Protein AF-0000000080206694 (afdb_homodimer)

Radius of gyration: 28.03 Å; Cα contacts (8 Å, |Δi|>4): 1326; chains: 2; bounding box: 44×88×64 Å

InterPro domains:
  IPR006115 6-phosphogluconate dehydrogenase, NADP-binding [PF03446] (5-165)
  IPR008927 6-phosphogluconate dehydrogenase-like, C-terminal domain superfamily [SSF48179] (167-290)
  IPR013328 6-phosphogluconate dehydrogenase, domain 2 [G3DSA:1.10.1040.10] (167-292)
  IPR015815 3-hydroxyisobutyrate dehydrogenase-related [PIRSF000103] (3-291)
  IPR029154 3-hydroxyisobutyrate dehydrogenase-like, NAD-binding domain [PF14833] (168-287)
  IPR036291 NAD(P)-binding domain superfamily [SSF51735] (4-166)

Foldseek 3Di:
DPAAAEEEEDCPLQRLLLQQLLQVVPHAYEYEYPPQVSRVVSVVVGPYHYDDFLLVRQAPGQEYEYEHAELVVQCVQQDDPRHNLNRHDAAHEYEYQYQYALVSQVVVQVSQVVVRYGYKYWHWDDFSVLSNVLAIETQIAADPVVCVVCVVSSNSRHNYYDYQYHRSRSNVVVLVVLLVVLVLLVVLLVVLVVCVVVPHDLVVVLVVPQPHPNHDPCSNPPSVCLNVVHFQDADFLLRSLSSLVSSCVVCVVVPHDDVSSVVLSVLSVVVVVVVRRGGHSSPSSVSVVVVD/DPAAAEEEEDCPLQRLLLQQLLQVVPHAYEYEYPPQVSQVVSVVVGPYHYDDALLVRQAPGQEYEYEHAELVVQCVQQDDPRHNLVRHDAAHEYEYQYQYALVSQVVVQVSQVVVRYGYKYWHWDDFSVLSNVLAIEIFIAADPVVCVVCVVSSNSRHNYYDYQYHRSRSNVVVLVVLLVVLVLLVVLLVVLVVCVVVPHDLVVVLVVPQPHPNHDPCSNPPSVCLNVVHFQDADFLLRSLSSLVSSCVVCVVVPHDDVSSVVLSVLSVVVVVVVRRGGHSSPSSVSVVVVD

Secondary structure (DSSP, 8-state):
-PPPEEEEE--STTHHHHHHHHHHTT-EEEEE-SSHHHHHHHHHHSSSEE-SSHHHHHTT-SEEEE--SSHHHHHHHHSSTTSHHHHPPTT-EEEE-S---HHHHHHHHHHHHHTT-EEEE--EESHHHHHHHT-EEEEEBS-HHHHHHHHHHHGGGEEEEEE-SSTTHHHHHHHHHHHHHHHHHHHHHHHHHHHHHTT--HHHHHHHHTTSTT-BHHHHHHHHHHHTT--SSSSBHHHHHHHHHHHHHHHHHTT---HHHHHHHHHHHHHHHTT-TTSBGGGHHHHHHHT-/-PPPEEEEE--STTHHHHHHHHHHTT-EEEEE-SSHHHHHHHHHHSSSEE-SSHHHHHTT-SEEEE--SSHHHHHHHHSSTTSHHHHPPTT-EEEE-S---HHHHHHHHHHHHHTT-EEEE--EESHHHHHHHT-EEEEEBS-HHHHHHHHHHHGGGEEEEEE-SSTTHHHHHHHHHHHHHHHHHHHHHHHHHHHHHTT--HHHHHHHHTTSTT-BHHHHHHHHHHHTT--SSSSBHHHHHHHHHHHHHHHHHTT---HHHHHHHHHHHHHHHTT-TTSBGGGHHHHHHHT-

Solvent-accessible surface area (backbone atoms only — not comparable to full-atom values): 28326 Å² total; per-residue (Å²): 129,86,76,58,28,31,20,34,36,26,57,48,78,47,28,39,42,41,45,44,35,43,25,75,73,65,35,51,30,25,26,23,33,98,56,54,67,56,21,48,52,47,33,73,76,40,69,48,45,56,35,94,34,40,14,65,24,23,46,77,22,49,35,34,36,35,28,57,75,38,61,66,50,48,48,62,42,38,44,68,92,52,4,23,62,76,22,49,40,81,64,16,33,41,37,34,37,35,68,44,47,37,64,56,32,40,51,49,34,52,56,27,46,74,67,48,28,38,44,32,29,30,19,66,44,60,57,54,65,15,27,69,68,27,46,15,37,33,30,20,3,28,54,68,71,60,46,66,66,48,46,70,69,54,45,62,34,28,66,41,76,44,80,53,41,52,54,19,33,5,32,50,51,51,34,32,40,53,37,22,34,51,17,36,46,53,15,42,30,49,20,49,53,50,34,53,77,68,66,43,54,59,64,58,50,41,72,71,37,43,86,41,71,47,10,25,42,48,51,69,72,37,46,56,39,48,76,66,74,53,36,90,47,85,57,30,34,55,57,47,48,54,50,48,48,42,39,54,52,52,29,50,74,73,65,42,70,49,68,66,58,52,52,50,46,50,42,49,51,54,40,38,77,72,70,45,30,72,26,13,58,68,49,51,36,57,49,58,55,66,70,80,128,85,75,59,29,32,18,35,37,26,57,48,81,48,27,40,41,41,47,44,34,42,26,74,73,65,36,53,30,23,24,21,31,96,58,54,67,57,21,48,52,47,32,73,73,41,69,46,44,55,35,93,34,41,14,63,24,21,46,78,19,49,36,35,37,36,30,59,75,38,60,67,51,47,48,63,42,38,45,67,94,53,4,23,61,76,22,48,40,80,65,16,34,42,37,33,37,36,67,45,48,37,66,55,33,40,50,49,34,53,56,26,46,75,68,47,27,38,43,32,28,30,19,64,45,59,59,54,65,15,26,69,69,27,45,14,36,33,30,21,3,28,53,67,71,59,46,65,64,48,47,72,70,54,44,62,34,28,67,42,77,44,82,53,42,51,54,18,33,4,31,50,50,50,34,32,39,52,36,22,34,49,19,36,47,54,15,43,30,49,22,47,52,49,34,53,77,69,66,44,53,59,64,60,50,41,72,71,38,42,86,39,70,46,10,27,42,48,52,68,72,37,46,57,40,47,76,66,74,52,37,92,47,85,55,29,35,54,57,47,47,54,49,48,47,40,38,53,53,52,29,50,74,72,63,42,69,50,67,66,57,52,51,51,46,52,40,48,51,53,40,37,76,70,70,46,30,72,25,13,56,68,49,52,37,57,50,57,54,67,70,81

Sequence (584 aa):
MEKQRVAFIGLGVMGYPMAGYLSKAGYETKVYNRTKAKADKWAAEYNGIACETPREAAEGCDIVFTCVGNDNDVRSVVYGEEGLLVGLKAGAVLVDHTTTSAELAVELADACKKVGNHFIDAPVSGGQAGAENGVLTIMCGGEPSVFDHVAPVMDVYAKQITLLGENGQGQRCKMVNQICIGGILQGLSEALLLAQKSGLDIEQVVETLKHGAAGSWQMENRATTMAQDKFDFGFAIDWMRKDLGFCLEEAERVGLELPLTKMVDEQYAGLQREGLGRMDTSVLIKAVAKNQMEKQRVAFIGLGVMGYPMAGYLSKAGYETKVYNRTKAKADKWAAEYNGIACETPREAAEGCDIVFTCVGNDNDVRSVVYGEEGLLVGLKAGAVLVDHTTTSAELAVELADACKKVGNHFIDAPVSGGQAGAENGVLTIMCGGEPSVFDHVAPVMDVYAKQITLLGENGQGQRCKMVNQICIGGILQGLSEALLLAQKSGLDIEQVVETLKHGAAGSWQMENRATTMAQDKFDFGFAIDWMRKDLGFCLEEAERVGLELPLTKMVDEQYAGLQREGLGRMDTSVLIKAVAKNQ

Organism: Vibrio parahaemolyticus (NCBI:txid670)

Structure (mmCIF, N/CA/C/O backbone):
data_AF-0000000080206694-model_v1
#
loop_
_entity.id
_entity.type
_entity.pdbx_description
1 po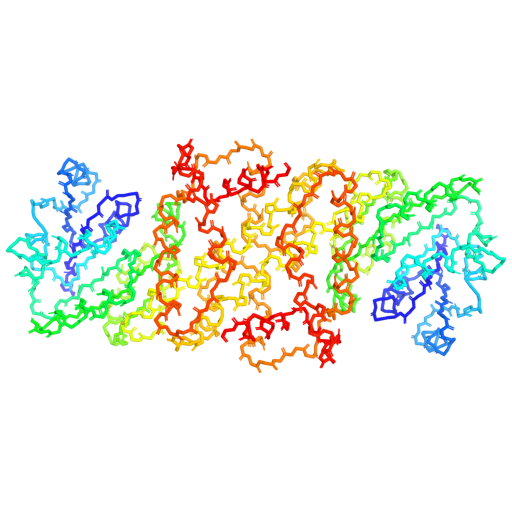lymer '2-hydroxy-3-oxopropionate reductase'
#
loop_
_atom_site.group_PDB
_atom_site.id
_atom_site.type_symbol
_atom_site.label_atom_id
_atom_site.label_alt_id
_atom_site.label_comp_id
_atom_site.label_asym_id
_atom_site.label_entity_id
_atom_site.label_seq_id
_atom_site.pdbx_PDB_ins_code
_atom_site.Cartn_x
_atom_site.Cartn_y
_atom_site.Cartn_z
_atom_site.occupancy
_atom_site.B_iso_or_equiv
_atom_site.auth_seq_id
_atom_site.auth_comp_id
_atom_site.auth_asym_id
_atom_site.auth_atom_id
_atom_site.pdbx_PDB_model_num
ATOM 1 N N . MET A 1 1 ? -1.623 -22.484 -40.531 1 42.94 1 MET A N 1
ATOM 2 C CA . MET A 1 1 ? -0.793 -22.984 -39.438 1 42.94 1 MET A CA 1
ATOM 3 C C . MET A 1 1 ? -1.601 -23.891 -38.531 1 42.94 1 MET A C 1
ATOM 5 O O . MET A 1 1 ? -2.779 -23.641 -38.281 1 42.94 1 MET A O 1
ATOM 9 N N . GLU A 1 2 ? -1.216 -25.172 -38.281 1 60.94 2 GLU A N 1
ATOM 10 C CA . GLU A 1 2 ? -1.979 -26.141 -37.5 1 60.94 2 GLU A CA 1
ATOM 11 C C . GLU A 1 2 ? -2.387 -25.547 -36.156 1 60.94 2 GLU A C 1
ATOM 13 O O . GLU A 1 2 ? -1.616 -24.797 -35.531 1 60.94 2 GLU A O 1
ATOM 18 N N . LYS A 1 3 ? -3.57 -25.562 -35.844 1 77 3 LYS A N 1
ATOM 19 C CA . LYS A 1 3 ? -4.121 -25 -34.625 1 77 3 LYS A CA 1
ATOM 20 C C . LYS A 1 3 ? -3.488 -25.656 -33.406 1 77 3 LYS A C 1
ATOM 22 O O . LYS A 1 3 ? -3.355 -26.875 -33.344 1 77 3 LYS A O 1
ATOM 27 N N . GLN A 1 4 ? -2.93 -24.891 -32.531 1 90.56 4 GLN A N 1
ATOM 28 C CA . GLN A 1 4 ? -2.342 -25.406 -31.297 1 90.56 4 GLN A CA 1
ATOM 29 C C . GLN A 1 4 ? -3.395 -26.094 -30.422 1 90.56 4 GLN A C 1
ATOM 31 O O . GLN A 1 4 ? -4.527 -25.625 -30.328 1 90.56 4 GLN A O 1
ATOM 36 N N . ARG A 1 5 ? -3.084 -27.297 -30.031 1 97.62 5 ARG A N 1
ATOM 37 C CA . ARG A 1 5 ? -3.904 -28.047 -29.094 1 97.62 5 ARG A CA 1
ATOM 38 C C . ARG A 1 5 ? -3.438 -27.828 -27.656 1 97.62 5 ARG A C 1
ATOM 40 O O . ARG A 1 5 ? -2.244 -27.938 -27.359 1 97.62 5 ARG A O 1
ATOM 47 N N . VAL A 1 6 ? -4.43 -27.469 -26.797 1 98.81 6 VAL A N 1
ATOM 48 C CA . VAL A 1 6 ? -4.074 -27.172 -25.422 1 98.81 6 VAL A CA 1
ATOM 49 C C . VAL A 1 6 ? -4.957 -27.984 -24.469 1 98.81 6 VAL A C 1
ATOM 51 O O . VAL A 1 6 ? -5.996 -28.516 -24.875 1 98.81 6 VAL A O 1
ATOM 54 N N . ALA A 1 7 ? -4.508 -28.141 -23.297 1 98.88 7 ALA A N 1
ATOM 55 C CA . ALA A 1 7 ? -5.312 -28.703 -22.219 1 98.88 7 ALA A CA 1
ATOM 56 C C . ALA A 1 7 ? -5.27 -27.812 -20.969 1 98.88 7 ALA A C 1
ATOM 58 O O . ALA A 1 7 ? -4.301 -27.094 -20.75 1 98.88 7 ALA A O 1
ATOM 59 N N . PHE A 1 8 ? -6.328 -27.844 -20.203 1 98.94 8 PHE A N 1
ATOM 60 C CA . PHE A 1 8 ? -6.391 -27.156 -18.922 1 98.94 8 PHE A CA 1
ATOM 61 C C . PHE A 1 8 ? -6.824 -28.125 -17.812 1 98.94 8 PHE A C 1
ATOM 63 O O . PHE A 1 8 ? -7.945 -28.641 -17.844 1 98.94 8 PHE A O 1
ATOM 70 N N . ILE A 1 9 ? -5.93 -28.344 -16.906 1 98.88 9 ILE A N 1
ATOM 71 C CA . ILE A 1 9 ? -6.164 -29.266 -15.805 1 98.88 9 ILE A CA 1
ATOM 72 C C . ILE A 1 9 ? -6.426 -28.484 -14.523 1 98.88 9 ILE A C 1
ATOM 74 O O . ILE A 1 9 ? -5.547 -27.766 -14.039 1 98.88 9 ILE A O 1
ATOM 78 N N . GLY A 1 10 ? -7.566 -28.641 -13.859 1 98.81 10 GLY A N 1
ATOM 79 C CA . GLY A 1 10 ? -8.055 -27.844 -12.742 1 98.81 10 GLY A CA 1
ATOM 80 C C . GLY A 1 10 ? -9.055 -26.781 -13.156 1 98.81 10 GLY A C 1
ATOM 81 O O . GLY A 1 10 ? -8.688 -25.797 -13.797 1 98.81 10 GLY A O 1
ATOM 82 N N . LEU A 1 11 ? -10.312 -27.031 -12.797 1 98.69 11 LEU A N 1
ATOM 83 C CA . LEU A 1 11 ? -11.398 -26.141 -13.195 1 98.69 11 LEU A CA 1
ATOM 84 C C . LEU A 1 11 ? -12.102 -25.547 -11.977 1 98.69 11 LEU A C 1
ATOM 86 O O . LEU A 1 11 ? -13.32 -25.641 -11.859 1 98.69 11 LEU A O 1
ATOM 90 N N . GLY A 1 12 ? -11.234 -24.984 -11.117 1 97.19 12 GLY A N 1
ATOM 91 C CA . GLY A 1 12 ? -11.766 -24.203 -10.008 1 97.19 12 GLY A CA 1
ATOM 92 C C . GLY A 1 12 ? -12.156 -22.797 -10.406 1 97.19 12 GLY A C 1
ATOM 93 O O . GLY A 1 12 ? -12.414 -22.516 -11.578 1 97.19 12 GLY A O 1
ATOM 94 N N . VAL A 1 13 ? -12.195 -21.953 -9.43 1 95.12 13 VAL A N 1
ATOM 95 C CA . VAL A 1 13 ? -12.633 -20.578 -9.578 1 95.12 13 VAL A CA 1
ATOM 96 C C . VAL A 1 13 ? -11.766 -19.859 -10.617 1 95.12 13 VAL A C 1
ATOM 98 O O . VAL A 1 13 ? -12.25 -19.016 -11.367 1 95.12 13 VAL A O 1
ATOM 101 N N . MET A 1 14 ? -10.477 -20.203 -10.672 1 97.56 14 MET A N 1
ATOM 102 C CA . MET A 1 14 ? -9.531 -19.562 -11.586 1 97.56 14 MET A CA 1
ATOM 103 C C . MET A 1 14 ? -9.492 -20.297 -12.922 1 97.56 14 MET A C 1
ATOM 105 O O . MET A 1 14 ? -9.711 -19.688 -13.977 1 97.56 14 MET A O 1
ATOM 109 N N . GLY A 1 15 ? -9.273 -21.609 -12.859 1 98.69 15 GLY A N 1
ATOM 110 C CA . GLY A 1 15 ? -9.039 -22.406 -14.055 1 98.69 15 GLY A CA 1
ATOM 111 C C . GLY A 1 15 ? -10.227 -22.453 -14.984 1 98.69 15 GLY A C 1
ATOM 112 O O . GLY A 1 15 ? -10.07 -22.484 -16.203 1 98.69 15 GLY A O 1
ATOM 113 N N . TYR A 1 16 ? -11.438 -22.469 -14.445 1 98.75 16 TYR A N 1
ATOM 114 C CA . TYR A 1 16 ? -12.656 -22.609 -15.227 1 98.75 16 TYR A CA 1
ATOM 115 C C . TYR A 1 16 ? -12.781 -21.5 -16.266 1 98.75 16 TYR A C 1
ATOM 117 O O . TYR A 1 16 ? -12.836 -21.766 -17.469 1 98.75 16 TYR A O 1
ATOM 125 N N . PRO A 1 17 ? -12.766 -20.234 -15.859 1 98.81 17 PRO A N 1
ATOM 126 C CA . PRO A 1 17 ? -12.867 -19.188 -16.875 1 98.81 17 PRO A CA 1
ATOM 127 C C . PRO A 1 17 ? -11.617 -19.094 -17.75 1 98.81 17 PRO A C 1
ATOM 129 O O . PRO A 1 17 ? -11.719 -18.75 -18.922 1 98.81 17 PRO A O 1
ATOM 132 N N . MET A 1 18 ? -10.398 -19.359 -17.203 1 98.81 18 MET A N 1
ATOM 133 C CA . MET A 1 18 ? -9.172 -19.328 -18 1 98.81 18 MET A CA 1
ATOM 134 C C . MET A 1 18 ? -9.25 -20.312 -19.156 1 98.81 18 MET A C 1
ATOM 136 O O . MET A 1 18 ? -8.922 -19.969 -20.297 1 98.81 18 MET A O 1
ATOM 140 N N . ALA A 1 19 ? -9.711 -21.531 -18.906 1 98.88 19 ALA A N 1
ATOM 141 C CA . ALA A 1 19 ? -9.914 -22.531 -19.953 1 98.88 19 ALA A CA 1
ATOM 142 C C . ALA A 1 19 ? -10.93 -22.047 -20.984 1 98.88 19 ALA A C 1
ATOM 144 O O . ALA A 1 19 ? -10.789 -22.328 -22.172 1 98.88 19 ALA A O 1
ATOM 145 N N . GLY A 1 20 ? -11.938 -21.375 -20.516 1 98.88 20 GLY A N 1
ATOM 146 C CA . GLY A 1 20 ? -12.93 -20.797 -21.422 1 98.88 20 GLY A CA 1
ATOM 147 C C . GLY A 1 20 ? -12.336 -19.828 -22.422 1 98.88 20 GLY A C 1
ATOM 148 O O . GLY A 1 20 ? -12.695 -19.844 -23.594 1 98.88 20 GLY A O 1
ATOM 149 N N . TYR A 1 21 ? -11.469 -18.984 -21.953 1 98.88 21 TYR A N 1
ATOM 150 C CA . TYR A 1 21 ? -10.82 -18.016 -22.828 1 98.88 21 TYR A CA 1
ATOM 151 C C . TYR A 1 21 ? -10.016 -18.703 -23.922 1 98.88 21 TYR A C 1
ATOM 153 O O . TYR A 1 21 ? -9.977 -18.25 -25.062 1 98.88 21 TYR A O 1
ATOM 161 N N . LEU A 1 22 ? -9.359 -19.812 -23.547 1 98.75 22 LEU A N 1
ATOM 162 C CA . LEU A 1 22 ? -8.617 -20.578 -24.547 1 98.75 22 LEU A CA 1
ATOM 163 C C . LEU A 1 22 ? -9.562 -21.109 -25.625 1 98.75 22 LEU A C 1
ATOM 165 O O . LEU A 1 22 ? -9.281 -20.984 -26.812 1 98.75 22 LEU A O 1
ATOM 169 N N . SER A 1 23 ? -10.641 -21.688 -25.172 1 98.62 23 SER A N 1
ATOM 170 C CA . SER A 1 23 ? -11.648 -22.203 -26.094 1 98.62 23 SER A CA 1
ATOM 171 C C . SER A 1 23 ? -12.18 -21.109 -27 1 98.62 23 SER A C 1
ATOM 173 O O . SER A 1 23 ? -12.227 -21.266 -28.234 1 98.62 23 SER A O 1
ATOM 175 N N . LYS A 1 24 ? -12.516 -19.969 -26.469 1 98.38 24 LYS A N 1
ATOM 176 C CA . LYS A 1 24 ? -13.094 -18.859 -27.203 1 98.38 24 LYS A CA 1
ATOM 177 C C . LYS A 1 24 ? -12.094 -18.297 -28.219 1 98.38 24 LYS A C 1
ATOM 179 O O . LYS A 1 24 ? -12.492 -17.797 -29.281 1 98.38 24 LYS A O 1
ATOM 184 N N . ALA A 1 25 ? -10.867 -18.391 -27.875 1 98.06 25 ALA A N 1
ATOM 185 C CA . ALA A 1 25 ? -9.82 -17.875 -28.75 1 98.06 25 ALA A CA 1
ATOM 186 C C . ALA A 1 25 ? -9.562 -18.828 -29.922 1 98.06 25 ALA A C 1
ATOM 188 O O . ALA A 1 25 ? -8.797 -18.5 -30.828 1 98.06 25 ALA A O 1
ATOM 189 N N . GLY A 1 26 ? -10.18 -20.047 -29.859 1 97.44 26 GLY A N 1
ATOM 190 C CA . GLY A 1 26 ? -10.117 -20.938 -31.016 1 97.44 26 GLY A CA 1
ATOM 191 C C . GLY A 1 26 ? -9.148 -22.094 -30.828 1 97.44 26 GLY A C 1
ATOM 192 O O . GLY A 1 26 ? -8.953 -22.906 -31.734 1 97.44 26 GLY A O 1
ATOM 193 N N . TYR A 1 27 ? -8.523 -22.234 -29.672 1 98.19 27 TYR A N 1
ATOM 194 C CA . TYR A 1 27 ? -7.641 -23.359 -29.422 1 98.19 27 TYR A CA 1
ATOM 195 C C . TYR A 1 27 ? -8.438 -24.641 -29.25 1 98.19 27 TYR A C 1
ATOM 197 O O . TYR A 1 27 ? -9.516 -24.641 -28.641 1 98.19 27 TYR A O 1
ATOM 205 N N . GLU A 1 28 ? -7.977 -25.734 -29.844 1 98.25 28 GLU A N 1
ATOM 206 C CA . GLU A 1 28 ? -8.531 -27.031 -29.484 1 98.25 28 GLU A CA 1
ATOM 207 C C . GLU A 1 28 ? -8.227 -27.375 -28.031 1 98.25 28 GLU A C 1
A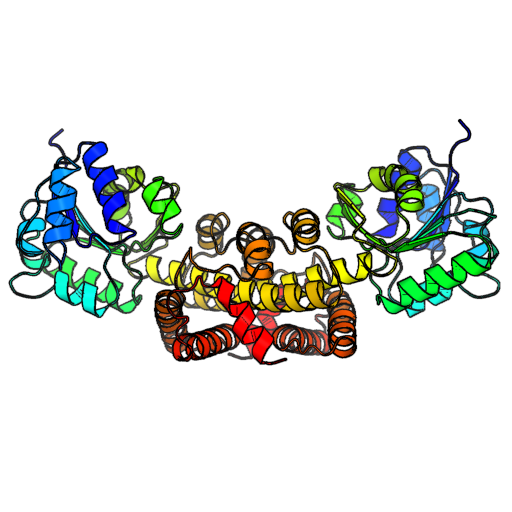TOM 209 O O . GLU A 1 28 ? -7.09 -27.719 -27.688 1 98.25 28 GLU A O 1
ATOM 214 N N . THR A 1 29 ? -9.281 -27.328 -27.156 1 98.75 29 THR A N 1
ATOM 215 C CA . THR A 1 29 ? -9.055 -27.328 -25.719 1 98.75 29 THR A CA 1
ATOM 216 C C . THR A 1 29 ? -9.617 -28.594 -25.078 1 98.75 29 THR A C 1
ATOM 218 O O . THR A 1 29 ? -10.797 -28.906 -25.25 1 98.75 29 THR A O 1
ATOM 221 N N . LYS A 1 30 ? -8.75 -29.359 -24.406 1 98.81 30 LYS A N 1
ATOM 222 C CA . LYS A 1 30 ? -9.164 -30.453 -23.531 1 98.81 30 LYS A CA 1
ATOM 223 C C . LYS A 1 30 ? -9.109 -30.016 -22.062 1 98.81 30 LYS A C 1
ATOM 225 O O . LYS A 1 30 ? -8.266 -29.203 -21.688 1 98.81 30 LYS A O 1
ATOM 230 N N . VAL A 1 31 ? -10.07 -30.594 -21.281 1 98.94 31 VAL A N 1
ATOM 231 C CA . VAL A 1 31 ? -10.078 -30.172 -19.875 1 98.94 31 VAL A CA 1
ATOM 232 C C . VAL A 1 31 ? -10.195 -31.406 -18.984 1 98.94 31 VAL A C 1
ATOM 234 O O . VAL A 1 31 ? -10.742 -32.438 -19.391 1 98.94 31 VAL A O 1
ATOM 237 N N . TYR A 1 32 ? -9.688 -31.266 -17.75 1 98.81 32 TYR A N 1
ATOM 238 C CA . TYR A 1 32 ? -9.852 -32.25 -16.688 1 98.81 32 TYR A CA 1
ATOM 239 C C . TYR A 1 32 ? -10.016 -31.562 -15.336 1 98.81 32 TYR A C 1
ATOM 241 O O . TYR A 1 32 ? -9.398 -30.531 -15.07 1 98.81 32 TYR A O 1
ATOM 249 N N . ASN A 1 33 ? -10.812 -32.156 -14.523 1 98.81 33 ASN A N 1
ATOM 250 C CA . ASN A 1 33 ? -10.961 -31.812 -13.109 1 98.81 33 ASN A CA 1
ATOM 251 C C . ASN A 1 33 ? -11.211 -33.062 -12.25 1 98.81 33 ASN A C 1
ATOM 253 O O . ASN A 1 33 ? -11.867 -34 -12.688 1 98.81 33 ASN A O 1
ATOM 257 N N . ARG A 1 34 ? -10.688 -33.031 -11.039 1 97.12 34 ARG A N 1
ATOM 258 C CA . ARG A 1 34 ? -10.852 -34.156 -10.133 1 97.12 34 ARG A CA 1
ATOM 259 C C . ARG A 1 34 ? -12.32 -34.531 -9.984 1 97.12 34 ARG A C 1
ATOM 261 O O . ARG A 1 34 ? -12.672 -35.719 -9.961 1 97.12 34 ARG A O 1
ATOM 268 N N . THR A 1 35 ? -13.164 -33.5 -9.859 1 96.69 35 THR A N 1
ATOM 269 C CA . THR A 1 35 ? -14.602 -33.719 -9.922 1 96.69 35 THR A CA 1
ATOM 270 C C . THR A 1 35 ? -15.102 -33.688 -11.359 1 96.69 35 THR A C 1
ATOM 272 O O . THR A 1 35 ? -15.312 -32.594 -11.922 1 96.69 35 THR A O 1
ATOM 275 N N . LYS A 1 36 ? -15.508 -34.719 -11.883 1 96.88 36 LYS A N 1
ATOM 276 C CA . LYS A 1 36 ? -15.812 -34.875 -13.305 1 96.88 36 LYS A CA 1
ATOM 277 C C . LYS A 1 36 ? -16.953 -33.969 -13.727 1 96.88 36 LYS A C 1
ATOM 279 O O . LYS A 1 36 ? -16.969 -33.469 -14.852 1 96.88 36 LYS A O 1
ATOM 284 N N . ALA A 1 37 ? -17.844 -33.781 -12.852 1 98.06 37 ALA A N 1
ATOM 285 C CA . ALA A 1 37 ? -19.016 -32.969 -13.164 1 98.06 37 ALA A CA 1
ATOM 286 C C . ALA A 1 37 ? -18.625 -31.562 -13.586 1 98.06 37 ALA A C 1
ATOM 288 O O . ALA A 1 37 ? -19.281 -30.938 -14.43 1 98.06 37 ALA A O 1
ATOM 289 N N . LYS A 1 38 ? -17.531 -31.047 -13.039 1 98.31 38 LYS A N 1
ATOM 290 C CA . LYS A 1 38 ? -17.062 -29.703 -13.398 1 98.31 38 LYS A CA 1
ATOM 291 C C . LYS A 1 38 ? -16.531 -29.672 -14.828 1 98.31 38 LYS A C 1
ATOM 293 O O . LYS A 1 38 ? -16.797 -28.719 -15.57 1 98.31 38 LYS A O 1
ATOM 298 N N . ALA A 1 39 ? -15.805 -30.672 -15.219 1 98.69 39 ALA A N 1
ATOM 299 C CA . ALA A 1 39 ? -15.281 -30.766 -16.578 1 98.69 39 ALA A CA 1
ATOM 300 C C . ALA A 1 39 ? -16.406 -30.938 -17.594 1 98.69 39 ALA A C 1
ATOM 302 O O . ALA A 1 39 ? -16.391 -30.359 -18.672 1 98.69 39 ALA A O 1
ATOM 303 N N . ASP A 1 40 ? -17.391 -31.75 -17.219 1 98.69 40 ASP A N 1
ATOM 304 C CA . ASP A 1 40 ? -18.531 -31.969 -18.094 1 98.69 40 ASP A CA 1
ATOM 305 C C . ASP A 1 40 ? -19.312 -30.672 -18.281 1 98.69 40 ASP A C 1
ATOM 307 O O . ASP A 1 40 ? -19.734 -30.359 -19.406 1 98.69 40 ASP A O 1
ATOM 311 N N . LYS A 1 41 ? -19.531 -30.031 -17.188 1 98.75 41 LYS A N 1
ATOM 312 C CA . LYS A 1 41 ? -20.219 -28.75 -17.266 1 98.75 41 LYS A CA 1
ATOM 313 C C . LYS A 1 41 ? -19.484 -27.781 -18.188 1 98.75 41 LYS A C 1
ATOM 315 O O . LYS A 1 41 ? -20.094 -27.078 -18.984 1 98.75 41 LYS A O 1
ATOM 320 N N . TRP A 1 42 ? -18.172 -27.703 -18 1 98.81 42 TRP A N 1
ATOM 321 C CA . TRP A 1 42 ? -17.344 -26.828 -18.828 1 98.81 42 TRP A CA 1
ATOM 322 C C . TRP A 1 42 ? -17.5 -27.172 -20.312 1 98.81 42 TRP A C 1
ATOM 324 O O . TRP A 1 42 ? -17.672 -26.281 -21.141 1 98.81 42 TRP A O 1
ATOM 334 N N . ALA A 1 43 ? -17.484 -28.453 -20.672 1 98.56 43 ALA A N 1
ATOM 335 C CA . ALA A 1 43 ? -17.531 -28.906 -22.062 1 98.56 43 ALA A CA 1
ATOM 336 C C . ALA A 1 43 ? -18.922 -28.656 -22.656 1 98.56 43 ALA A C 1
ATOM 338 O O . ALA A 1 43 ? -19.078 -28.625 -23.875 1 98.56 43 ALA A O 1
ATOM 339 N N . ALA A 1 44 ? -19.891 -28.562 -21.812 1 98.56 44 ALA A N 1
ATOM 340 C CA . ALA A 1 44 ? -21.234 -28.219 -22.266 1 98.56 44 ALA A CA 1
ATOM 341 C C . ALA A 1 44 ? -21.344 -26.719 -22.562 1 98.56 44 ALA A C 1
ATOM 343 O O . ALA A 1 44 ? -22.109 -26.312 -23.438 1 98.56 44 ALA A O 1
ATOM 344 N N . GLU A 1 45 ? -20.578 -25.938 -21.891 1 98.56 45 GLU A N 1
ATOM 345 C CA . GLU A 1 45 ? -20.641 -24.484 -22 1 98.56 45 GLU A CA 1
ATOM 346 C C . GLU A 1 45 ? -19.688 -23.969 -23.062 1 98.56 45 GLU A C 1
ATOM 348 O O . GLU A 1 45 ? -19.969 -22.953 -23.719 1 98.56 45 GLU A O 1
ATOM 353 N N . TYR A 1 46 ? -18.594 -24.594 -23.234 1 98.56 46 TYR A N 1
ATOM 354 C CA . TYR A 1 46 ? -17.547 -24.188 -24.172 1 98.56 46 TYR A CA 1
ATOM 355 C C . TYR A 1 46 ? -17.25 -25.297 -25.172 1 98.56 46 TYR A C 1
ATOM 357 O O . TYR A 1 46 ? -17.625 -26.438 -24.969 1 98.56 46 TYR A O 1
ATOM 365 N N . ASN A 1 47 ? -16.594 -24.891 -26.25 1 98 47 ASN A N 1
ATOM 366 C CA . ASN A 1 47 ? -16.125 -25.875 -27.203 1 98 47 ASN A CA 1
ATOM 367 C C . ASN A 1 47 ? -14.852 -26.578 -26.703 1 98 47 ASN A C 1
ATOM 369 O O . ASN A 1 47 ? -13.812 -25.938 -26.562 1 98 47 ASN A O 1
ATOM 373 N N . GLY A 1 48 ? -14.906 -27.797 -26.359 1 98.19 48 GLY A N 1
ATOM 374 C CA . GLY A 1 48 ? -13.781 -28.578 -25.875 1 98.19 48 GLY A CA 1
ATOM 375 C C . GLY A 1 48 ? -14.172 -29.969 -25.422 1 98.19 48 GLY A C 1
ATOM 376 O O . GLY A 1 48 ? -15.32 -30.391 -25.594 1 98.19 48 GLY A O 1
ATOM 377 N N . ILE A 1 49 ? -13.195 -30.703 -24.953 1 98.5 49 ILE A N 1
ATOM 378 C CA . ILE A 1 49 ? -13.398 -32.094 -24.594 1 98.5 49 ILE A CA 1
ATOM 379 C C . ILE A 1 49 ? -13.055 -32.312 -23.125 1 98.5 49 ILE A C 1
ATOM 381 O O . ILE A 1 49 ? -11.953 -31.984 -22.688 1 98.5 49 ILE A O 1
ATOM 385 N N . ALA A 1 50 ? -14.008 -32.844 -22.375 1 98.88 50 ALA A N 1
ATOM 386 C CA . ALA A 1 50 ? -13.75 -33.281 -21 1 98.88 50 ALA A CA 1
ATOM 387 C C . ALA A 1 50 ? -13.086 -34.656 -20.969 1 98.88 50 ALA A C 1
ATOM 389 O O . ALA A 1 50 ? -13.555 -35.594 -21.625 1 98.88 50 ALA A O 1
ATOM 390 N N . CYS A 1 51 ? -12.039 -34.719 -20.266 1 98.75 51 CYS A N 1
ATOM 391 C CA . CYS A 1 51 ? -11.281 -35.938 -20.203 1 98.75 51 CYS A CA 1
ATOM 392 C C . CYS A 1 51 ? -11.422 -36.594 -18.828 1 98.75 51 CYS A C 1
ATOM 394 O O . CYS A 1 51 ? -11.766 -35.938 -17.844 1 98.75 51 CYS A O 1
ATOM 396 N N . GLU A 1 52 ? -11.078 -37.844 -18.734 1 98.25 52 GLU A N 1
ATOM 397 C CA . GLU A 1 52 ? -11.273 -38.625 -17.516 1 98.25 52 GLU A CA 1
ATOM 398 C C . GLU A 1 52 ? -10.047 -38.562 -16.625 1 98.25 52 GLU A C 1
ATOM 400 O O . GLU A 1 52 ? -10.148 -38.75 -15.406 1 98.25 52 GLU A O 1
ATOM 405 N N . THR A 1 53 ? -8.898 -38.375 -17.266 1 98.56 53 THR A N 1
ATOM 406 C CA . THR A 1 53 ? -7.652 -38.344 -16.516 1 98.56 53 THR A CA 1
ATOM 407 C C . THR A 1 53 ? -6.75 -37.219 -17.016 1 98.56 53 THR A C 1
ATOM 409 O O . THR A 1 53 ? -6.906 -36.75 -18.156 1 98.56 53 THR A O 1
ATOM 412 N N . PRO A 1 54 ? -5.766 -36.781 -16.141 1 98.88 54 PRO A N 1
ATOM 413 C CA . PRO A 1 54 ? -4.781 -35.812 -16.625 1 98.88 54 PRO A CA 1
ATOM 414 C C . PRO A 1 54 ? -3.994 -36.312 -17.828 1 98.88 54 PRO A C 1
ATOM 416 O O . PRO A 1 54 ? -3.711 -35.562 -18.75 1 98.88 54 PRO A O 1
ATOM 419 N N . ARG A 1 55 ? -3.686 -37.562 -17.828 1 98.69 55 ARG A N 1
ATOM 420 C CA . ARG A 1 55 ? -2.969 -38.188 -18.953 1 98.69 55 ARG A CA 1
ATOM 421 C C . ARG A 1 55 ? -3.74 -38.031 -20.25 1 98.69 55 ARG A C 1
ATOM 423 O O . ARG A 1 55 ? -3.184 -37.594 -21.266 1 98.69 55 ARG A O 1
ATOM 430 N N . GLU A 1 56 ? -4.98 -38.406 -20.25 1 98.56 56 GLU A N 1
ATOM 431 C CA . GLU A 1 56 ? -5.832 -38.312 -21.438 1 98.56 56 GLU A CA 1
ATOM 432 C C . GLU A 1 56 ? -5.926 -36.844 -21.922 1 98.56 56 GLU A C 1
ATOM 434 O O . GLU A 1 56 ? -5.891 -36.594 -23.125 1 98.56 56 GLU A O 1
ATOM 439 N N . ALA A 1 57 ? -6.07 -35.938 -20.984 1 98.81 57 ALA A N 1
ATOM 440 C CA . ALA A 1 57 ? -6.156 -34.531 -21.344 1 98.81 57 ALA A CA 1
ATOM 441 C C . ALA A 1 57 ? -4.887 -34.062 -22.031 1 98.81 57 ALA A C 1
ATOM 443 O O . ALA A 1 57 ? -4.941 -33.281 -22.984 1 98.81 57 ALA A O 1
ATOM 444 N N . ALA A 1 58 ? -3.777 -34.531 -21.609 1 98.69 58 ALA A N 1
ATOM 445 C CA . ALA A 1 58 ? -2.482 -34.062 -22.078 1 98.69 58 ALA A CA 1
ATOM 446 C C . ALA A 1 58 ? -2.145 -34.656 -23.438 1 98.69 58 ALA A C 1
ATOM 448 O O . ALA A 1 58 ? -1.348 -34.094 -24.203 1 98.69 58 ALA A O 1
ATOM 449 N N . GLU A 1 59 ? -2.723 -35.75 -23.75 1 98.06 59 GLU A N 1
ATOM 450 C CA . GLU A 1 59 ? -2.371 -36.5 -24.969 1 98.06 59 GLU A CA 1
ATOM 451 C C . GLU A 1 59 ? -2.557 -35.656 -26.219 1 98.06 59 GLU A C 1
ATOM 453 O O . GLU A 1 59 ? -3.65 -35.125 -26.453 1 98.06 59 GLU A O 1
ATOM 458 N N . GLY A 1 60 ? -1.434 -35.469 -26.938 1 97.12 60 GLY A N 1
ATOM 459 C CA . GLY A 1 60 ? -1.474 -34.781 -28.219 1 97.12 60 GLY A CA 1
ATOM 460 C C . GLY A 1 60 ? -1.455 -33.281 -28.078 1 97.12 60 GLY A C 1
ATOM 461 O O . GLY A 1 60 ? -1.501 -32.562 -29.078 1 97.12 60 GLY A O 1
ATOM 462 N N . CYS A 1 61 ? -1.393 -32.719 -26.906 1 98.38 61 CYS A N 1
ATOM 463 C CA . CYS A 1 61 ? -1.457 -31.266 -26.688 1 98.38 61 CYS A CA 1
ATOM 464 C C . CYS A 1 61 ? -0.077 -30.641 -26.812 1 98.38 61 CYS A C 1
ATOM 466 O O . CYS A 1 61 ? 0.926 -31.234 -26.438 1 98.38 61 CYS A O 1
ATOM 468 N N . ASP A 1 62 ? -0.025 -29.422 -27.359 1 98.44 62 ASP A N 1
ATOM 469 C CA . ASP A 1 62 ? 1.201 -28.641 -27.469 1 98.44 62 ASP A CA 1
ATOM 470 C C . ASP A 1 62 ? 1.549 -27.984 -26.141 1 98.44 62 ASP A C 1
ATOM 472 O O . ASP A 1 62 ? 2.725 -27.844 -25.797 1 98.44 62 ASP A O 1
ATOM 476 N N . ILE A 1 63 ? 0.569 -27.531 -25.438 1 98.81 63 ILE A N 1
ATOM 477 C CA . ILE A 1 63 ? 0.704 -26.875 -24.141 1 98.81 63 ILE A CA 1
ATOM 478 C C . ILE A 1 63 ? -0.354 -27.422 -23.172 1 98.81 63 ILE A C 1
ATOM 480 O O . ILE A 1 63 ? -1.524 -27.547 -23.547 1 98.81 63 ILE A O 1
ATOM 484 N N . VAL A 1 64 ? 0.03 -27.766 -21.984 1 98.94 64 VAL A N 1
ATOM 485 C CA . VAL A 1 64 ? -0.878 -28.172 -20.922 1 98.94 64 VAL A CA 1
ATOM 486 C C . VAL A 1 64 ? -0.77 -27.203 -19.75 1 98.94 64 VAL A C 1
ATOM 488 O O . VAL A 1 64 ? 0.326 -26.953 -19.25 1 98.94 64 VAL A O 1
ATOM 491 N N . PHE A 1 65 ? -1.941 -26.641 -19.328 1 98.94 65 PHE A N 1
ATOM 492 C CA . PHE A 1 65 ? -2.02 -25.734 -18.203 1 98.94 65 PHE A CA 1
ATOM 493 C C . PHE A 1 65 ? -2.562 -26.453 -16.969 1 98.94 65 PHE A C 1
ATOM 495 O O . PHE A 1 65 ? -3.479 -27.266 -17.078 1 98.94 65 PHE A O 1
ATOM 502 N N . THR A 1 66 ? -2.002 -26.141 -15.836 1 98.94 66 THR A N 1
ATOM 503 C CA . THR A 1 66 ? -2.553 -26.625 -14.57 1 98.94 66 THR A CA 1
ATOM 504 C C . THR A 1 66 ? -2.869 -25.453 -13.641 1 98.94 66 THR A C 1
ATOM 506 O O . THR A 1 66 ? -2.182 -24.438 -13.664 1 98.94 66 THR A O 1
ATOM 509 N N . CYS A 1 67 ? -3.881 -25.516 -12.898 1 98.81 67 CYS A N 1
ATOM 510 C CA . CYS A 1 67 ? -4.289 -24.594 -11.836 1 98.81 67 CYS A CA 1
ATOM 511 C C . CYS A 1 67 ? -5.102 -25.328 -10.773 1 98.81 67 CYS A C 1
ATOM 513 O O . CYS A 1 67 ? -6.328 -25.391 -10.852 1 98.81 67 CYS A O 1
ATOM 515 N N . VAL A 1 68 ? -4.352 -25.859 -9.812 1 98.5 68 VAL A N 1
ATOM 516 C CA . VAL A 1 68 ? -4.973 -26.703 -8.789 1 98.5 68 VAL A CA 1
ATOM 517 C C . VAL A 1 68 ? -4.672 -26.125 -7.406 1 98.5 68 VAL A C 1
ATOM 519 O O . VAL A 1 68 ? -4.637 -24.906 -7.227 1 98.5 68 VAL A O 1
ATOM 522 N N . GLY A 1 69 ? -4.605 -26.859 -6.352 1 97.25 69 GLY A N 1
ATOM 523 C CA . GLY A 1 69 ? -4.684 -26.312 -5.008 1 97.25 69 GLY A CA 1
ATOM 524 C C . GLY A 1 69 ? -3.328 -25.984 -4.414 1 97.25 69 GLY A C 1
ATOM 525 O O . GLY A 1 69 ? -3.094 -24.859 -3.967 1 97.25 69 GLY A O 1
ATOM 526 N N . ASN A 1 70 ? -2.48 -26.891 -4.348 1 97.62 70 ASN A N 1
ATOM 527 C CA . ASN A 1 70 ? -1.194 -26.766 -3.67 1 97.62 70 ASN A CA 1
ATOM 528 C C . ASN A 1 70 ? -0.157 -27.719 -4.262 1 97.62 70 ASN A C 1
ATOM 530 O O . ASN A 1 70 ? -0.392 -28.328 -5.309 1 97.62 70 ASN A O 1
ATOM 534 N N . ASP A 1 71 ? 1.002 -27.797 -3.656 1 98.69 71 ASP A N 1
ATOM 535 C CA . ASP A 1 71 ? 2.105 -28.609 -4.16 1 98.69 71 ASP A CA 1
ATOM 536 C C . ASP A 1 71 ? 1.669 -30.047 -4.375 1 98.69 71 ASP A C 1
ATOM 538 O O . ASP A 1 71 ? 1.938 -30.641 -5.426 1 98.69 71 ASP A O 1
ATOM 542 N N . ASN A 1 72 ? 1.012 -30.625 -3.455 1 98.44 72 ASN A N 1
ATOM 543 C CA . ASN A 1 72 ? 0.6 -32.031 -3.539 1 98.44 72 ASN A CA 1
ATOM 544 C C . ASN A 1 72 ? -0.451 -32.219 -4.625 1 98.44 72 ASN A C 1
ATOM 546 O O . ASN A 1 72 ? -0.469 -33.281 -5.285 1 98.44 72 ASN A O 1
ATOM 550 N N . ASP A 1 73 ? -1.314 -31.281 -4.754 1 98.5 73 ASP A N 1
ATOM 551 C CA . ASP A 1 73 ? -2.309 -31.375 -5.82 1 98.5 73 ASP A CA 1
ATOM 552 C C . ASP A 1 73 ? -1.646 -31.344 -7.195 1 98.5 73 ASP A C 1
ATOM 554 O O . ASP A 1 73 ? -2.055 -32.062 -8.102 1 98.5 73 ASP A O 1
ATOM 558 N N . VAL A 1 74 ? -0.656 -30.484 -7.348 1 98.88 74 VAL A N 1
ATOM 559 C CA . VAL A 1 74 ? 0.068 -30.438 -8.609 1 98.88 74 VAL A CA 1
ATOM 560 C C . VAL A 1 74 ? 0.751 -31.781 -8.875 1 98.88 74 VAL A C 1
ATOM 562 O O . VAL A 1 74 ? 0.638 -32.344 -9.969 1 98.88 74 VAL A O 1
ATOM 565 N N . ARG A 1 75 ? 1.412 -32.312 -7.879 1 98.81 75 ARG A N 1
ATOM 566 C CA . ARG A 1 75 ? 2.074 -33.625 -8.039 1 98.81 75 ARG A CA 1
ATOM 567 C C . ARG A 1 75 ? 1.076 -34.688 -8.43 1 98.81 75 ARG A C 1
ATOM 569 O O . ARG A 1 75 ? 1.383 -35.562 -9.25 1 98.81 75 ARG A O 1
ATOM 576 N N . SER A 1 76 ? -0.104 -34.625 -7.859 1 98.56 76 SER A N 1
ATOM 577 C CA . SER A 1 76 ? -1.104 -35.688 -8.078 1 98.56 76 SER A CA 1
ATOM 578 C C . SER A 1 76 ? -1.591 -35.688 -9.523 1 98.56 76 SER A C 1
ATOM 580 O O . SER A 1 76 ? -2.01 -36.719 -10.031 1 98.56 76 SER A O 1
ATOM 582 N N . VAL A 1 77 ? -1.54 -34.531 -10.188 1 98.75 77 VAL A N 1
ATOM 583 C CA . VAL A 1 77 ? -2.035 -34.5 -11.562 1 98.75 77 VAL A CA 1
ATOM 584 C C . VAL A 1 77 ? -0.866 -34.625 -12.539 1 98.75 77 VAL A C 1
ATOM 586 O O . VAL A 1 77 ? -1.067 -34.906 -13.727 1 98.75 77 VAL A O 1
ATOM 589 N N . VAL A 1 78 ? 0.35 -34.438 -12.102 1 98.81 78 VAL A N 1
ATOM 590 C CA . VAL A 1 78 ? 1.513 -34.469 -12.984 1 98.81 78 VAL A CA 1
ATOM 591 C C . VAL A 1 78 ? 2.109 -35.875 -13.023 1 98.81 78 VAL A C 1
ATOM 593 O O . VAL A 1 78 ? 2.455 -36.375 -14.094 1 98.81 78 VAL A O 1
ATOM 596 N N . TYR A 1 79 ? 2.209 -36.5 -11.914 1 98.62 79 TYR A N 1
ATOM 597 C CA . TYR A 1 79 ? 2.939 -37.781 -11.805 1 98.62 79 TYR A CA 1
ATOM 598 C C . TYR A 1 79 ? 1.983 -38.969 -11.797 1 98.62 79 TYR A C 1
ATOM 600 O O . TYR A 1 79 ? 0.767 -38.781 -11.703 1 98.62 79 TYR A O 1
ATOM 608 N N . GLY A 1 80 ? 2.594 -40.219 -11.938 1 97.69 80 GLY A N 1
ATOM 609 C CA . GLY A 1 80 ? 1.826 -41.438 -11.875 1 97.69 80 GLY A CA 1
ATOM 610 C C . GLY A 1 80 ? 1.415 -41.969 -13.242 1 97.69 80 GLY A C 1
ATOM 611 O O . GLY A 1 80 ? 1.616 -41.281 -14.258 1 97.69 80 GLY A O 1
ATOM 612 N N . GLU A 1 81 ? 0.664 -43.031 -13.297 1 97.31 81 GLU A N 1
ATOM 613 C CA . GLU A 1 81 ? 0.285 -43.688 -14.539 1 97.31 81 GLU A CA 1
ATOM 614 C C . GLU A 1 81 ? -0.79 -42.906 -15.289 1 97.31 81 GLU A C 1
ATOM 616 O O . GLU A 1 81 ? -0.89 -43 -16.516 1 97.31 81 GLU A O 1
ATOM 621 N N . GLU A 1 82 ? -1.512 -42.156 -14.539 1 97.69 82 GLU A N 1
ATOM 622 C CA . GLU A 1 82 ? -2.574 -41.344 -15.148 1 97.69 82 GLU A CA 1
ATOM 623 C C . GLU A 1 82 ? -2.246 -39.875 -15.094 1 97.69 82 GLU A C 1
ATOM 625 O O . GLU A 1 82 ? -3.113 -39.031 -15.344 1 97.69 82 GLU A O 1
ATOM 630 N N . GLY A 1 83 ? -1.021 -39.531 -14.734 1 98.5 83 GLY A N 1
ATOM 631 C CA . GLY A 1 83 ? -0.578 -38.156 -14.688 1 98.5 83 GLY A CA 1
ATOM 632 C C . GLY A 1 83 ? -0.313 -37.562 -16.062 1 98.5 83 GLY A C 1
ATOM 633 O O . GLY A 1 83 ? -0.138 -38.312 -17.031 1 98.5 83 GLY A O 1
ATOM 634 N N . LEU A 1 84 ? -0.295 -36.25 -16.094 1 98.19 84 LEU A N 1
ATOM 635 C CA . LEU A 1 84 ? -0.199 -35.594 -17.391 1 98.19 84 LEU A CA 1
ATOM 636 C C . LEU A 1 84 ? 1.173 -35.844 -18.016 1 98.19 84 LEU A C 1
ATOM 638 O O . LEU A 1 84 ? 1.319 -35.781 -19.234 1 98.19 84 LEU A O 1
ATOM 642 N N . LEU A 1 85 ? 2.184 -36.062 -17.188 1 98 85 LEU A N 1
ATOM 643 C CA . LEU A 1 85 ? 3.551 -36.156 -17.688 1 98 85 LEU A CA 1
ATOM 644 C C . LEU A 1 85 ? 3.689 -37.312 -18.672 1 98 85 LEU A C 1
ATOM 646 O O . LEU A 1 85 ? 4.438 -37.219 -19.641 1 98 85 LEU A O 1
ATOM 650 N N . VAL A 1 86 ? 3.01 -38.406 -18.438 1 96.44 86 VAL A N 1
ATOM 651 C CA . VAL A 1 86 ? 3.113 -39.594 -19.281 1 96.44 86 VAL A CA 1
ATOM 652 C C . VAL A 1 86 ? 2.336 -39.406 -20.578 1 96.44 86 VAL A C 1
ATOM 654 O O . VAL A 1 86 ? 2.543 -40.125 -21.562 1 96.44 86 VAL A O 1
ATOM 657 N N . GLY A 1 87 ? 1.447 -38.438 -20.562 1 95.81 87 GLY A N 1
ATOM 658 C CA . GLY A 1 87 ? 0.624 -38.156 -21.734 1 95.81 87 GLY A CA 1
ATOM 659 C C . GLY A 1 87 ? 1.206 -37.094 -22.641 1 95.81 87 GLY A C 1
ATOM 660 O O . GLY A 1 87 ? 0.75 -36.938 -23.781 1 95.81 87 GLY A O 1
ATOM 661 N N . LEU A 1 88 ? 2.268 -36.406 -22.234 1 96.81 88 LEU A N 1
ATOM 662 C CA . LEU A 1 88 ? 2.818 -35.281 -22.984 1 96.81 88 LEU A CA 1
ATOM 663 C C . LEU A 1 88 ? 3.582 -35.781 -24.203 1 96.81 88 LEU A C 1
ATOM 665 O O . LEU A 1 88 ? 4.391 -36.719 -24.109 1 96.81 88 LEU A O 1
ATOM 669 N N . LYS A 1 89 ? 3.311 -35.25 -25.344 1 96.38 89 LYS A N 1
ATOM 670 C CA . LYS A 1 89 ? 4.129 -35.531 -26.516 1 96.38 89 LYS A CA 1
ATOM 671 C C . LYS A 1 89 ? 5.477 -34.812 -26.422 1 96.38 89 LYS A C 1
ATOM 673 O O . LYS A 1 89 ? 5.637 -33.875 -25.672 1 96.38 89 LYS A O 1
ATOM 678 N N . ALA A 1 90 ? 6.352 -35.219 -27.219 1 95.81 90 ALA A N 1
ATOM 679 C CA . ALA A 1 90 ? 7.695 -34.656 -27.219 1 95.81 90 ALA A CA 1
ATOM 680 C C . ALA A 1 90 ? 7.656 -33.156 -27.547 1 95.81 90 ALA A C 1
ATOM 682 O O . ALA A 1 90 ? 6.945 -32.719 -28.453 1 95.81 90 ALA A O 1
ATOM 683 N N . GLY A 1 91 ? 8.336 -32.406 -26.703 1 97.75 91 GLY A N 1
ATOM 684 C CA . GLY A 1 91 ? 8.492 -30.969 -26.969 1 97.75 91 GLY A CA 1
ATOM 685 C C . GLY A 1 91 ? 7.375 -30.125 -26.391 1 97.75 91 GLY A C 1
ATOM 686 O O . GLY A 1 91 ? 7.461 -28.906 -26.375 1 97.75 91 GLY A O 1
ATOM 687 N N . ALA A 1 92 ? 6.32 -30.766 -25.891 1 98.5 92 ALA A N 1
ATOM 688 C CA . ALA A 1 92 ? 5.195 -30.016 -25.312 1 98.5 92 ALA A CA 1
ATOM 689 C C . ALA A 1 92 ? 5.633 -29.234 -24.078 1 98.5 92 ALA A C 1
ATOM 691 O O . ALA A 1 92 ? 6.707 -29.484 -23.516 1 98.5 92 ALA A O 1
ATOM 692 N N . VAL A 1 93 ? 4.844 -28.234 -23.719 1 98.88 93 VAL A N 1
ATOM 693 C CA . VAL A 1 93 ? 5.168 -27.375 -22.578 1 98.88 93 VAL A CA 1
ATOM 694 C C . VAL A 1 93 ? 4.105 -27.531 -21.5 1 98.88 93 VAL A C 1
ATOM 696 O O . VAL A 1 93 ? 2.906 -27.484 -21.781 1 98.88 93 VAL A O 1
ATOM 699 N N . LEU A 1 94 ? 4.523 -27.828 -20.281 1 98.94 94 LEU A N 1
ATOM 700 C CA . LEU A 1 94 ? 3.67 -27.719 -19.094 1 98.94 94 LEU A CA 1
ATOM 701 C C . LEU A 1 94 ? 3.773 -26.328 -18.484 1 98.94 94 LEU A C 1
ATOM 703 O O . LEU A 1 94 ? 4.875 -25.859 -18.172 1 98.94 94 LEU A O 1
ATOM 707 N N . VAL A 1 95 ? 2.641 -25.609 -18.359 1 98.94 95 VAL A N 1
ATOM 708 C CA . VAL A 1 95 ? 2.541 -24.312 -17.672 1 98.94 95 VAL A CA 1
ATOM 709 C C . VAL A 1 95 ? 1.707 -24.469 -16.406 1 98.94 95 VAL A C 1
ATOM 711 O O . VAL A 1 95 ? 0.528 -24.812 -16.469 1 98.94 95 VAL A O 1
ATOM 714 N N . ASP A 1 96 ? 2.287 -24.188 -15.289 1 98.94 96 ASP A N 1
ATOM 715 C CA . ASP A 1 96 ? 1.565 -24.344 -14.031 1 98.94 96 ASP A CA 1
ATOM 716 C C . ASP A 1 96 ? 1.206 -22.984 -13.438 1 98.94 96 ASP A C 1
ATOM 718 O O . ASP A 1 96 ? 2.086 -22.234 -13.008 1 98.94 96 ASP A O 1
ATOM 722 N N . HIS A 1 97 ? -0.112 -22.703 -13.312 1 98.94 97 HIS A N 1
ATOM 723 C CA . HIS A 1 97 ? -0.623 -21.453 -12.766 1 98.94 97 HIS A CA 1
ATOM 724 C C . HIS A 1 97 ? -0.875 -21.578 -11.266 1 98.94 97 HIS A C 1
ATOM 726 O O . HIS A 1 97 ? -1.24 -20.594 -10.617 1 98.94 97 HIS A O 1
ATOM 732 N N . THR A 1 98 ? -0.675 -22.75 -10.711 1 98.81 98 THR A N 1
ATOM 733 C CA . THR A 1 98 ? -0.876 -22.938 -9.281 1 98.81 98 THR A CA 1
ATOM 734 C C . THR A 1 98 ? 0.167 -22.156 -8.484 1 98.81 98 THR A C 1
ATOM 736 O O . THR A 1 98 ? 1.343 -22.125 -8.852 1 98.81 98 THR A O 1
ATOM 739 N N . THR A 1 99 ? -0.3 -21.484 -7.41 1 98.69 99 THR A N 1
ATOM 740 C CA . THR A 1 99 ? 0.675 -20.953 -6.469 1 98.69 99 THR A CA 1
ATOM 741 C C . THR A 1 99 ? 1.29 -22.078 -5.633 1 98.69 99 THR A C 1
ATOM 743 O O . THR A 1 99 ? 0.598 -22.719 -4.84 1 98.69 99 THR A O 1
ATOM 746 N N . THR A 1 100 ? 2.551 -22.312 -5.852 1 98.75 100 THR A N 1
ATOM 747 C CA . THR A 1 100 ? 3.277 -23.406 -5.211 1 98.75 100 THR A CA 1
ATOM 748 C C . THR A 1 100 ? 4.605 -22.922 -4.645 1 98.75 100 THR A C 1
ATOM 750 O O . THR A 1 100 ? 4.926 -21.734 -4.742 1 98.75 100 THR A O 1
ATOM 753 N N . SER A 1 101 ? 5.32 -23.828 -3.959 1 98.75 101 SER A N 1
ATOM 754 C CA . SER A 1 101 ? 6.711 -23.547 -3.605 1 98.75 101 SER A CA 1
ATOM 755 C C . SER A 1 101 ? 7.578 -23.406 -4.852 1 98.75 101 SER A C 1
ATOM 757 O O . SER A 1 101 ? 7.27 -23.969 -5.898 1 98.75 101 SER A O 1
ATOM 759 N N . ALA A 1 102 ? 8.641 -22.609 -4.734 1 98.69 102 ALA A N 1
ATOM 760 C CA . ALA A 1 102 ? 9.617 -22.531 -5.816 1 98.69 102 ALA A CA 1
ATOM 761 C C . ALA A 1 102 ? 10.32 -23.859 -6.039 1 98.69 102 ALA A C 1
ATOM 763 O O . ALA A 1 102 ? 10.688 -24.203 -7.164 1 98.69 102 ALA A O 1
ATOM 764 N N . GLU A 1 103 ? 10.453 -24.625 -5.023 1 98.38 103 GLU A N 1
ATOM 765 C CA . GLU A 1 103 ? 11.086 -25.938 -5.102 1 98.38 103 GLU A CA 1
ATOM 766 C C . GLU A 1 103 ? 10.297 -26.875 -6.02 1 98.38 103 GLU A C 1
ATOM 768 O O . GLU A 1 103 ? 10.883 -27.641 -6.789 1 98.38 103 GLU A O 1
ATOM 773 N N . LEU A 1 104 ? 9.008 -26.828 -5.895 1 98.81 104 LEU A N 1
ATOM 774 C CA . LEU A 1 104 ? 8.203 -27.672 -6.777 1 98.81 104 LEU A CA 1
ATOM 775 C C . LEU A 1 104 ? 8.398 -27.266 -8.234 1 98.81 104 LEU A C 1
ATOM 777 O O . LEU A 1 104 ? 8.414 -28.125 -9.125 1 98.81 104 LEU A O 1
ATOM 781 N N . ALA A 1 105 ? 8.453 -25.953 -8.5 1 98.88 105 ALA A N 1
ATOM 782 C CA . ALA A 1 105 ? 8.664 -25.484 -9.867 1 98.88 105 ALA A CA 1
ATOM 783 C C . ALA A 1 105 ? 9.945 -26.078 -10.445 1 98.88 105 ALA A C 1
ATOM 785 O O . ALA A 1 105 ? 9.961 -26.531 -11.594 1 98.88 105 ALA A O 1
ATOM 786 N N . VAL A 1 106 ? 10.977 -26.047 -9.688 1 98.81 106 VAL A N 1
ATOM 787 C CA . VAL A 1 106 ? 12.258 -26.578 -10.125 1 98.81 106 VAL A CA 1
ATOM 788 C C . VAL A 1 106 ? 12.141 -28.094 -10.32 1 98.81 106 VAL A C 1
ATOM 790 O O . VAL A 1 106 ? 12.648 -28.641 -11.305 1 98.81 106 VAL A O 1
ATOM 793 N N . GLU A 1 107 ? 11.492 -28.75 -9.398 1 98.81 107 GLU A N 1
ATOM 794 C CA . GLU A 1 107 ? 11.234 -30.188 -9.5 1 98.81 107 GLU A CA 1
ATOM 795 C C . GLU A 1 107 ? 10.531 -30.531 -10.812 1 98.81 107 GLU A C 1
ATOM 797 O O . GLU A 1 107 ? 10.938 -31.453 -11.516 1 98.81 107 GLU A O 1
ATOM 802 N N . LEU A 1 108 ? 9.508 -29.797 -11.102 1 98.88 108 LEU A N 1
ATOM 803 C CA . LEU A 1 108 ? 8.711 -30.062 -12.289 1 98.88 108 LEU A CA 1
ATOM 804 C C . LEU A 1 108 ? 9.508 -29.781 -13.555 1 98.88 108 LEU A C 1
ATOM 806 O O . LEU A 1 108 ? 9.367 -30.484 -14.562 1 98.88 108 LEU A O 1
ATOM 810 N N . ALA A 1 109 ? 10.297 -28.688 -13.539 1 98.88 109 ALA A N 1
ATOM 811 C CA . ALA A 1 109 ? 11.156 -28.375 -14.672 1 98.88 109 ALA A CA 1
ATOM 812 C C . ALA A 1 109 ? 12.094 -29.547 -14.984 1 98.88 109 ALA A C 1
ATOM 814 O O . ALA A 1 109 ? 12.234 -29.938 -16.141 1 98.88 109 ALA A O 1
ATOM 815 N N . ASP A 1 110 ? 12.711 -30.094 -13.945 1 98.75 110 ASP A N 1
ATOM 816 C CA . ASP A 1 110 ? 13.617 -31.219 -14.102 1 98.75 110 ASP A CA 1
ATOM 817 C C . ASP A 1 110 ? 12.891 -32.469 -14.625 1 98.75 110 ASP A C 1
ATOM 819 O O . ASP A 1 110 ? 13.398 -33.156 -15.5 1 98.75 110 ASP A O 1
ATOM 823 N N . ALA A 1 111 ? 11.734 -32.719 -14.094 1 98.69 111 ALA A N 1
ATOM 824 C CA . ALA A 1 111 ? 10.938 -33.875 -14.516 1 98.69 111 ALA A CA 1
ATOM 825 C C . ALA A 1 111 ? 10.562 -33.781 -15.992 1 98.69 111 ALA A C 1
ATOM 827 O O . ALA A 1 111 ? 10.648 -34.781 -16.719 1 98.69 111 ALA A O 1
ATOM 828 N N . CYS A 1 112 ? 10.117 -32.594 -16.406 1 98.75 112 CYS A N 1
ATOM 829 C CA . CYS A 1 112 ? 9.75 -32.375 -17.797 1 98.75 112 CYS A CA 1
ATOM 830 C C . CYS A 1 112 ? 10.961 -32.562 -18.719 1 98.75 112 CYS A C 1
ATOM 832 O O . CYS A 1 112 ? 10.867 -33.25 -19.734 1 98.75 112 CYS A O 1
ATOM 834 N N . LYS A 1 113 ? 12.039 -31.984 -18.312 1 98.12 113 LYS A N 1
ATOM 835 C CA . LYS A 1 113 ? 13.258 -32.062 -19.109 1 98.12 113 LYS A CA 1
ATOM 836 C C . LYS A 1 113 ? 13.68 -33.5 -19.328 1 98.12 113 LYS A C 1
ATOM 838 O O . LYS A 1 113 ? 14.117 -33.875 -20.422 1 98.12 113 LYS A O 1
ATOM 843 N N . LYS A 1 114 ? 13.555 -34.344 -18.359 1 97.38 114 LYS A N 1
ATOM 844 C CA . LYS A 1 114 ? 13.953 -35.719 -18.391 1 97.38 114 LYS A CA 1
ATOM 845 C C . LYS A 1 114 ? 13.195 -36.5 -19.484 1 97.38 114 LYS A C 1
ATOM 847 O O . LYS A 1 114 ? 13.695 -37.469 -20.031 1 97.38 114 LYS A O 1
ATOM 852 N N . VAL A 1 115 ? 12.047 -36.031 -19.812 1 96.12 115 VAL A N 1
ATOM 853 C CA . VAL A 1 115 ? 11.234 -36.781 -20.766 1 96.12 115 VAL A CA 1
ATOM 854 C C . VAL A 1 115 ? 11.078 -35.938 -22.047 1 96.12 115 VAL A C 1
ATOM 856 O O . VAL A 1 115 ? 10.148 -36.188 -22.828 1 96.12 115 VAL A O 1
ATOM 859 N N . GLY A 1 116 ? 11.883 -34.875 -22.219 1 97.56 116 GLY A N 1
ATOM 860 C CA . GLY A 1 116 ? 11.945 -34.125 -23.453 1 97.56 116 GLY A CA 1
ATOM 861 C C . GLY A 1 116 ? 10.883 -33.062 -23.562 1 97.56 116 GLY A C 1
ATOM 862 O O . GLY A 1 116 ? 10.445 -32.719 -24.656 1 97.56 116 GLY A O 1
ATOM 863 N N . ASN A 1 117 ? 10.398 -32.625 -22.438 1 98.56 117 ASN A N 1
ATOM 864 C CA . ASN A 1 117 ? 9.375 -31.562 -22.375 1 98.56 117 ASN A CA 1
ATOM 865 C C . ASN A 1 117 ? 9.891 -30.328 -21.641 1 98.56 117 ASN A C 1
ATOM 867 O O . ASN A 1 117 ? 11.055 -30.266 -21.25 1 98.56 117 ASN A O 1
ATOM 871 N N . HIS A 1 118 ? 9.094 -29.266 -21.688 1 98.81 118 HIS A N 1
ATOM 872 C CA . HIS A 1 118 ? 9.469 -27.984 -21.094 1 98.81 118 HIS A CA 1
ATOM 873 C C . HIS A 1 118 ? 8.477 -27.562 -20 1 98.81 118 HIS A C 1
ATOM 875 O O . HIS A 1 118 ? 7.375 -28.109 -19.922 1 98.81 118 HIS A O 1
ATOM 881 N N . PHE A 1 119 ? 8.969 -26.672 -19.156 1 98.94 119 PHE A N 1
ATOM 882 C CA . PHE A 1 119 ? 8.141 -26.25 -18.047 1 98.94 119 PHE A CA 1
ATOM 883 C C . PHE A 1 119 ? 8.25 -24.75 -17.812 1 98.94 119 PHE A C 1
ATOM 885 O O . PHE A 1 119 ? 9.336 -24.188 -17.953 1 98.94 119 PHE A O 1
ATOM 892 N N . ILE A 1 120 ? 7.086 -24.109 -17.469 1 98.94 120 ILE A N 1
ATOM 893 C CA . ILE A 1 120 ? 7.016 -22.719 -17.016 1 98.94 120 ILE A CA 1
ATOM 894 C C . ILE A 1 120 ? 6.176 -22.641 -15.742 1 98.94 120 ILE A C 1
ATOM 896 O O . ILE A 1 120 ? 5.02 -23.062 -15.727 1 98.94 120 ILE A O 1
ATOM 900 N N . ASP A 1 121 ? 6.797 -22.281 -14.617 1 98.94 121 ASP A N 1
ATOM 901 C CA . ASP A 1 121 ? 5.93 -21.828 -13.531 1 98.94 121 ASP A CA 1
ATOM 902 C C . ASP A 1 121 ? 5.348 -20.453 -13.82 1 98.94 121 ASP A C 1
ATOM 904 O O . ASP A 1 121 ? 6.074 -19.531 -14.219 1 98.94 121 ASP A O 1
ATOM 908 N N . ALA A 1 122 ? 4.023 -20.328 -13.57 1 98.94 122 ALA A N 1
ATOM 909 C CA . ALA A 1 122 ? 3.311 -19.125 -13.992 1 98.94 122 ALA A CA 1
ATOM 910 C C . ALA A 1 122 ? 2.17 -18.797 -13.039 1 98.94 122 ALA A C 1
ATOM 912 O O . ALA A 1 122 ? 1.021 -18.641 -13.461 1 98.94 122 ALA A O 1
ATOM 913 N N . PRO A 1 123 ? 2.518 -18.594 -11.758 1 98.88 123 PRO A N 1
ATOM 914 C CA . PRO A 1 123 ? 1.432 -18.188 -10.867 1 98.88 123 PRO A CA 1
ATOM 915 C C . PRO A 1 123 ? 0.772 -16.875 -11.312 1 98.88 123 PRO A C 1
ATOM 917 O O . PRO A 1 123 ? 1.344 -16.141 -12.125 1 98.88 123 PRO A O 1
ATOM 920 N N . VAL A 1 124 ? -0.467 -16.672 -10.812 1 98.5 124 VAL A N 1
ATOM 921 C CA . VAL A 1 124 ? -1.267 -15.562 -11.32 1 98.5 124 VAL A CA 1
ATOM 922 C C . VAL A 1 124 ? -1.721 -14.68 -10.164 1 98.5 124 VAL A C 1
ATOM 924 O O . VAL A 1 124 ? -1.744 -15.125 -9.008 1 98.5 124 VAL A O 1
ATOM 927 N N . SER A 1 125 ? -1.993 -13.477 -10.492 1 97.12 125 SER A N 1
ATOM 928 C CA . SER A 1 125 ? -2.645 -12.516 -9.609 1 97.12 125 SER A CA 1
ATOM 929 C C . SER A 1 125 ? -3.818 -11.836 -10.312 1 97.12 125 SER A C 1
ATOM 931 O O . SER A 1 125 ? -3.943 -11.906 -11.531 1 97.12 125 SER A O 1
ATOM 933 N N . GLY A 1 126 ? -4.754 -11.25 -9.57 1 94.12 126 GLY A N 1
ATOM 934 C CA . GLY A 1 126 ? -5.961 -10.617 -10.086 1 94.12 126 GLY A CA 1
ATOM 935 C C . GLY A 1 126 ? -7.234 -11.266 -9.578 1 94.12 126 GLY A C 1
ATOM 936 O O . GLY A 1 126 ? -8.32 -10.688 -9.695 1 94.12 126 GLY A O 1
ATOM 937 N N . GLY A 1 127 ? -7.109 -12.43 -9.039 1 92.44 127 GLY A N 1
ATOM 938 C CA . GLY A 1 127 ? -8.219 -13.109 -8.398 1 92.44 127 GLY A CA 1
ATOM 939 C C . GLY A 1 127 ? -9.289 -13.57 -9.375 1 92.44 127 GLY A C 1
ATOM 940 O O . GLY A 1 127 ? -9.031 -13.672 -10.578 1 92.44 127 GLY A O 1
ATOM 941 N N . GLN A 1 128 ? -10.375 -13.93 -8.781 1 93.81 128 GLN A N 1
ATOM 942 C CA . GLN A 1 128 ? -11.5 -14.445 -9.555 1 93.81 128 GLN A CA 1
ATOM 943 C C . GLN A 1 128 ? -11.953 -13.438 -10.602 1 93.81 128 GLN A C 1
ATOM 945 O O . GLN A 1 128 ? -12.164 -13.789 -11.766 1 93.81 128 GLN A O 1
ATOM 950 N N . ALA A 1 129 ? -12.047 -12.234 -10.227 1 93.06 129 ALA A N 1
ATOM 951 C CA . ALA A 1 129 ? -12.469 -11.188 -11.164 1 93.06 129 ALA A CA 1
ATOM 952 C C . ALA A 1 129 ? -11.508 -11.094 -12.344 1 93.06 129 ALA A C 1
ATOM 954 O O . ALA A 1 129 ? -11.945 -10.93 -13.492 1 93.06 129 ALA A O 1
ATOM 955 N N . GLY A 1 130 ? -10.203 -11.156 -12.055 1 95.69 130 GLY A N 1
ATOM 956 C CA . GLY A 1 130 ? -9.227 -11.125 -13.133 1 95.69 130 GLY A CA 1
ATOM 957 C C . GLY A 1 130 ? -9.367 -12.289 -14.102 1 95.69 130 GLY A C 1
ATOM 958 O O . GLY A 1 130 ? -9.258 -12.109 -15.312 1 95.69 130 GLY A O 1
ATOM 959 N N . ALA A 1 131 ? -9.625 -13.461 -13.555 1 97.69 131 ALA A N 1
ATOM 960 C CA . ALA A 1 131 ? -9.797 -14.648 -14.383 1 97.69 131 ALA A CA 1
ATOM 961 C C . ALA A 1 131 ? -11.047 -14.531 -15.258 1 97.69 131 ALA A C 1
ATOM 963 O O . ALA A 1 131 ? -11.008 -14.844 -16.453 1 97.69 131 ALA A O 1
ATOM 964 N N . GLU A 1 132 ? -12.117 -14.07 -14.648 1 98.06 132 GLU A N 1
ATOM 965 C CA . GLU A 1 132 ? -13.391 -13.953 -15.352 1 98.06 132 GLU A CA 1
ATOM 966 C C . GLU A 1 132 ? -13.328 -12.883 -16.438 1 98.06 132 GLU A C 1
ATOM 968 O O . GLU A 1 132 ? -13.945 -13.031 -17.5 1 98.06 132 GLU A O 1
ATOM 973 N N . ASN A 1 133 ? -12.531 -11.852 -16.203 1 97.94 133 ASN A N 1
ATOM 974 C CA . ASN A 1 133 ? -12.484 -10.727 -17.141 1 97.94 133 ASN A CA 1
ATOM 975 C C . ASN A 1 133 ? -11.305 -10.844 -18.094 1 97.94 133 ASN A C 1
ATOM 977 O O . ASN A 1 133 ? -11.148 -10.023 -19 1 97.94 133 ASN A O 1
ATOM 981 N N . GLY A 1 134 ? -10.477 -11.812 -17.875 1 98.25 134 GLY A N 1
ATOM 982 C CA . GLY A 1 134 ? -9.359 -12.047 -18.766 1 98.25 134 GLY A CA 1
ATOM 983 C C . GLY A 1 134 ? -8.258 -11.008 -18.641 1 98.25 134 GLY A C 1
ATOM 984 O O . GLY A 1 134 ? -7.688 -10.57 -19.641 1 98.25 134 GLY A O 1
ATOM 985 N N . VAL A 1 135 ? -8.008 -10.57 -17.406 1 98.12 135 VAL A N 1
ATOM 986 C CA . VAL A 1 135 ? -7.035 -9.5 -17.234 1 98.12 135 VAL A CA 1
ATOM 987 C C . VAL A 1 135 ? -6.062 -9.875 -16.109 1 98.12 135 VAL A C 1
ATOM 989 O O . VAL A 1 135 ? -5.727 -9.031 -15.266 1 98.12 135 VAL A O 1
ATOM 992 N N . LEU A 1 136 ? -5.605 -11.062 -16.016 1 98.25 136 LEU A N 1
ATOM 993 C CA . LEU A 1 136 ? -4.707 -11.539 -14.977 1 98.25 136 LEU A CA 1
ATOM 994 C C . LEU A 1 136 ? -3.291 -11.023 -15.195 1 98.25 136 LEU A C 1
ATOM 996 O O . LEU A 1 136 ? -2.912 -10.695 -16.312 1 98.25 136 LEU A O 1
ATOM 1000 N N . THR A 1 137 ? -2.588 -10.922 -14.125 1 98.56 137 THR A N 1
ATOM 1001 C CA . THR A 1 137 ? -1.138 -10.781 -14.148 1 98.56 137 THR A CA 1
ATOM 1002 C C . THR A 1 137 ? -0.455 -12.133 -13.969 1 98.56 137 THR A C 1
ATOM 1004 O O . THR A 1 137 ? -0.7 -12.828 -12.977 1 98.56 137 THR A O 1
ATOM 1007 N N . ILE A 1 138 ? 0.354 -12.516 -14.914 1 98.88 138 ILE A N 1
ATOM 1008 C CA . ILE A 1 138 ? 1.005 -13.82 -14.875 1 98.88 138 ILE A CA 1
ATOM 1009 C C . ILE A 1 138 ? 2.508 -13.641 -14.672 1 98.88 138 ILE A C 1
ATOM 1011 O O . ILE A 1 138 ? 3.162 -12.938 -15.445 1 98.88 138 ILE A O 1
ATOM 1015 N N . MET A 1 139 ? 3.066 -14.203 -13.648 1 98.94 139 MET A N 1
ATOM 1016 C CA . MET A 1 139 ? 4.484 -14.164 -13.305 1 98.94 139 MET A CA 1
ATOM 1017 C C . MET A 1 139 ? 5.172 -15.477 -13.695 1 98.94 139 MET A C 1
ATOM 1019 O O . MET A 1 139 ? 4.871 -16.531 -13.133 1 98.94 139 MET A O 1
ATOM 1023 N N . CYS A 1 140 ? 6.152 -15.383 -14.555 1 98.94 140 CYS A N 1
ATOM 1024 C CA . CYS A 1 140 ? 6.66 -16.609 -15.148 1 98.94 140 CYS A CA 1
ATOM 1025 C C . CYS A 1 140 ? 8.117 -16.844 -14.773 1 98.94 140 CYS A C 1
ATOM 1027 O O . CYS A 1 140 ? 8.883 -15.883 -14.633 1 98.94 140 CYS A O 1
ATOM 1029 N N . GLY A 1 141 ? 8.461 -18.047 -14.57 1 98.94 141 GLY A N 1
ATOM 1030 C CA . GLY A 1 141 ? 9.836 -18.516 -14.492 1 98.94 141 GLY A CA 1
ATOM 1031 C C . GLY A 1 141 ? 10.133 -19.656 -15.438 1 98.94 141 GLY A C 1
ATOM 1032 O O . GLY A 1 141 ? 9.359 -20.609 -15.531 1 98.94 141 GLY A O 1
ATOM 1033 N N . GLY A 1 142 ? 11.227 -19.641 -16.156 1 98.88 142 GLY A N 1
ATOM 1034 C CA . GLY A 1 142 ? 11.609 -20.672 -17.094 1 98.88 142 GLY A CA 1
ATOM 1035 C C . GLY A 1 142 ? 12.508 -20.172 -18.219 1 98.88 142 GLY A C 1
ATOM 1036 O O . GLY A 1 142 ? 13.078 -19.078 -18.109 1 98.88 142 GLY A O 1
ATOM 1037 N N . GLU A 1 143 ? 12.656 -20.938 -19.266 1 98.69 143 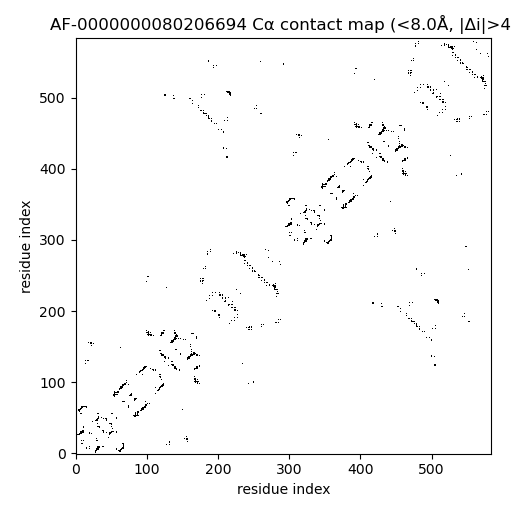GLU A N 1
ATOM 1038 C CA . GLU A 1 143 ? 13.508 -20.609 -20.391 1 98.69 143 GLU A CA 1
ATOM 1039 C C . GLU A 1 143 ? 12.859 -19.547 -21.281 1 98.69 143 GLU A C 1
ATOM 1041 O O . GLU A 1 143 ? 11.68 -19.672 -21.641 1 98.69 143 GLU A O 1
ATOM 1046 N N . PRO A 1 144 ? 13.641 -18.562 -21.688 1 98.81 144 PRO A N 1
ATOM 1047 C CA . PRO A 1 144 ? 13.094 -17.469 -22.484 1 98.81 144 PRO A CA 1
ATOM 1048 C C . PRO A 1 144 ? 12.422 -17.953 -23.766 1 98.81 144 PRO A C 1
ATOM 1050 O O . PRO A 1 144 ? 11.336 -17.484 -24.125 1 98.81 144 PRO A O 1
ATOM 1053 N N . SER A 1 145 ? 13.023 -18.891 -24.438 1 98.69 145 SER A N 1
ATOM 1054 C CA . SER A 1 145 ? 12.453 -19.359 -25.703 1 98.69 145 SER A CA 1
ATOM 1055 C C . SER A 1 145 ? 11.125 -20.078 -25.469 1 98.69 145 SER A C 1
ATOM 1057 O O . SER A 1 145 ? 10.203 -19.953 -26.281 1 98.69 145 SER A O 1
ATOM 1059 N N . VAL A 1 146 ? 11.078 -20.859 -24.422 1 98.81 146 VAL A N 1
ATOM 1060 C CA . VAL A 1 146 ? 9.844 -21.547 -24.078 1 98.81 146 VAL A CA 1
ATOM 1061 C C . VAL A 1 146 ? 8.766 -20.531 -23.703 1 98.81 146 VAL A C 1
ATOM 1063 O O . VAL A 1 146 ? 7.617 -20.641 -24.125 1 98.81 146 VAL A O 1
ATOM 1066 N N . PHE A 1 147 ? 9.195 -19.547 -22.953 1 98.88 147 PHE A N 1
ATOM 1067 C CA . PHE A 1 147 ? 8.297 -18.453 -22.578 1 98.88 147 PHE A CA 1
ATOM 1068 C C . PHE A 1 147 ? 7.73 -17.766 -23.812 1 98.88 147 PHE A C 1
ATOM 1070 O O . PHE A 1 147 ? 6.52 -17.547 -23.906 1 98.88 147 PHE A O 1
ATOM 1077 N N . ASP A 1 148 ? 8.531 -17.422 -24.719 1 98.56 148 ASP A N 1
ATOM 1078 C CA . ASP A 1 148 ? 8.109 -16.75 -25.938 1 98.56 148 ASP A CA 1
ATOM 1079 C C . ASP A 1 148 ? 7.086 -17.578 -26.703 1 98.56 148 ASP A C 1
ATOM 1081 O O . ASP A 1 148 ? 6.191 -17.031 -27.359 1 98.56 148 ASP A O 1
ATOM 1085 N N . HIS A 1 149 ? 7.242 -18.875 -26.578 1 97.94 149 HIS A N 1
ATOM 1086 C CA . HIS A 1 149 ? 6.355 -19.797 -27.266 1 97.94 149 HIS A CA 1
ATOM 1087 C C . HIS A 1 149 ? 4.977 -19.828 -26.609 1 97.94 149 HIS A C 1
ATOM 1089 O O . HIS A 1 149 ? 3.959 -19.875 -27.312 1 97.94 149 HIS A O 1
ATOM 1095 N N . VAL A 1 150 ? 4.887 -19.734 -25.312 1 98.5 150 VAL A N 1
ATOM 1096 C CA . VAL A 1 150 ? 3.617 -20 -24.641 1 98.5 150 VAL A CA 1
ATOM 1097 C C . VAL A 1 150 ? 2.928 -18.672 -24.297 1 98.5 150 VAL A C 1
ATOM 1099 O O . VAL A 1 150 ? 1.712 -18.641 -24.094 1 98.5 150 VAL A O 1
ATOM 1102 N N . ALA A 1 151 ? 3.658 -17.531 -24.266 1 98.62 151 ALA A N 1
ATOM 1103 C CA . ALA A 1 151 ? 3.131 -16.25 -23.828 1 98.62 151 ALA A CA 1
ATOM 1104 C C . ALA A 1 151 ? 1.933 -15.828 -24.672 1 98.62 151 ALA A C 1
ATOM 1106 O O . ALA A 1 151 ? 0.906 -15.406 -24.141 1 98.62 151 ALA A O 1
ATOM 1107 N N . PRO A 1 152 ? 1.985 -15.984 -26.016 1 98.31 152 PRO A N 1
ATOM 1108 C CA . PRO A 1 152 ? 0.836 -15.586 -26.828 1 98.31 152 PRO A CA 1
ATOM 1109 C C . PRO A 1 152 ? -0.426 -16.375 -26.5 1 98.31 152 PRO A C 1
ATOM 1111 O O . PRO A 1 152 ? -1.537 -15.859 -26.609 1 98.31 152 PRO A O 1
ATOM 1114 N N . VAL A 1 153 ? -0.274 -17.641 -26.094 1 98.56 153 VAL A N 1
ATOM 1115 C CA . VAL A 1 153 ? -1.423 -18.469 -25.75 1 98.56 153 VAL A CA 1
ATOM 1116 C C . VAL A 1 153 ? -2.023 -18.016 -24.422 1 98.56 153 VAL A C 1
ATOM 1118 O O . VAL A 1 153 ? -3.246 -17.953 -24.281 1 98.56 153 VAL A O 1
ATOM 1121 N N . MET A 1 154 ? -1.166 -17.594 -23.453 1 98.5 154 MET A N 1
ATOM 1122 C CA . MET A 1 154 ? -1.619 -17.125 -22.141 1 98.5 154 MET A CA 1
ATOM 1123 C C . MET A 1 154 ? -2.225 -15.734 -22.25 1 98.5 154 MET A C 1
ATOM 1125 O O . MET A 1 154 ? -3.01 -15.328 -21.391 1 98.5 154 MET A O 1
ATOM 1129 N N . ASP A 1 155 ? -1.951 -15.031 -23.281 1 98.44 155 ASP A N 1
ATOM 1130 C CA . ASP A 1 155 ? -2.357 -13.641 -23.453 1 98.44 155 ASP A CA 1
ATOM 1131 C C . ASP A 1 155 ? -3.879 -13.516 -23.484 1 98.44 155 ASP A C 1
ATOM 1133 O O . ASP A 1 155 ? -4.426 -12.461 -23.141 1 98.44 155 ASP A O 1
ATOM 1137 N N . VAL A 1 156 ? -4.602 -14.531 -23.844 1 98.44 156 VAL A N 1
ATOM 1138 C CA . VAL A 1 156 ? -6.043 -14.477 -24.094 1 98.44 156 VAL A CA 1
ATOM 1139 C C . VAL A 1 156 ? -6.773 -14.273 -22.766 1 98.44 156 VAL A C 1
ATOM 1141 O O . VAL A 1 156 ? -7.953 -13.914 -22.75 1 98.44 156 VAL A O 1
ATOM 1144 N N . TYR A 1 157 ? -6.078 -14.492 -21.625 1 98.69 157 TYR A N 1
ATOM 1145 C CA . TYR A 1 157 ? -6.719 -14.281 -20.328 1 98.69 157 TYR A CA 1
ATOM 1146 C C . TYR A 1 157 ? -5.824 -13.461 -19.406 1 98.69 157 TYR A C 1
ATOM 1148 O O . TYR A 1 157 ? -5.949 -13.539 -18.188 1 98.69 157 TYR A O 1
ATOM 1156 N N . ALA A 1 158 ? -4.855 -12.727 -19.953 1 98.5 158 ALA A N 1
ATOM 1157 C CA . ALA A 1 158 ? -3.91 -11.961 -19.156 1 98.5 158 ALA A CA 1
ATOM 1158 C C . ALA A 1 158 ? -3.938 -10.484 -19.547 1 98.5 158 ALA A C 1
ATOM 1160 O O . ALA A 1 158 ? -4.223 -10.141 -20.688 1 98.5 158 ALA A O 1
ATOM 1161 N N . LYS A 1 159 ? -3.764 -9.672 -18.609 1 97.75 159 LYS A N 1
ATOM 1162 C CA . LYS A 1 159 ? -3.471 -8.266 -18.875 1 97.75 159 LYS A CA 1
ATOM 1163 C C . LYS A 1 159 ? -1.967 -8.039 -19 1 97.75 159 LYS A C 1
ATOM 1165 O O . LYS A 1 159 ? -1.53 -7.184 -19.766 1 97.75 159 LYS A O 1
ATOM 1170 N N . GLN A 1 160 ? -1.248 -8.797 -18.234 1 97.88 160 GLN A N 1
ATOM 1171 C CA . GLN A 1 160 ? 0.207 -8.688 -18.203 1 97.88 160 GLN A CA 1
ATOM 1172 C C . GLN A 1 160 ? 0.859 -10.047 -17.969 1 97.88 160 GLN A C 1
ATOM 1174 O O . GLN A 1 160 ? 0.376 -10.844 -17.172 1 97.88 160 GLN A O 1
ATOM 1179 N N . ILE A 1 161 ? 1.944 -10.367 -18.703 1 98.62 161 ILE A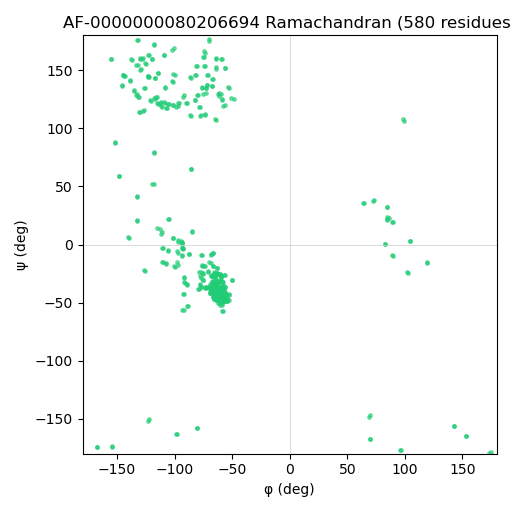 N 1
ATOM 1180 C CA . ILE A 1 161 ? 2.746 -11.578 -18.562 1 98.62 161 ILE A CA 1
ATOM 1181 C C . ILE A 1 161 ? 4.23 -11.211 -18.516 1 98.62 161 ILE A C 1
ATOM 1183 O O . ILE A 1 161 ? 4.723 -10.5 -19.406 1 98.62 161 ILE A O 1
ATOM 1187 N N . THR A 1 162 ? 4.926 -11.664 -17.516 1 98.81 162 THR A N 1
ATOM 1188 C CA . THR A 1 162 ? 6.328 -11.281 -17.375 1 98.81 162 THR A CA 1
ATOM 1189 C C . THR A 1 162 ? 7.195 -12.5 -17.078 1 98.81 162 THR A C 1
ATOM 1191 O O . THR A 1 162 ? 6.852 -13.32 -16.219 1 98.81 162 THR A O 1
ATOM 1194 N N . LEU A 1 163 ? 8.25 -12.664 -17.844 1 98.94 163 LEU A N 1
ATOM 1195 C CA . LEU A 1 163 ? 9.289 -13.625 -17.484 1 98.94 163 LEU A CA 1
ATOM 1196 C C . LEU A 1 163 ? 10.258 -13.031 -16.469 1 98.94 163 LEU A C 1
ATOM 1198 O O . LEU A 1 163 ? 10.898 -12.016 -16.734 1 98.94 163 LEU A O 1
ATOM 1202 N N . LEU A 1 164 ? 10.438 -13.711 -15.305 1 98.81 164 LEU A N 1
ATOM 1203 C CA . LEU A 1 164 ? 11.148 -13.117 -14.18 1 98.81 164 LEU A CA 1
ATOM 1204 C C . LEU A 1 164 ? 12.492 -13.805 -13.961 1 98.81 164 LEU A C 1
ATOM 1206 O O . LEU A 1 164 ? 13.258 -13.406 -13.086 1 98.81 164 LEU A O 1
ATOM 1210 N N . GLY A 1 165 ? 12.773 -14.82 -14.727 1 98.75 165 GLY A N 1
ATOM 1211 C CA . GLY A 1 165 ? 14 -15.586 -14.586 1 98.75 165 GLY A CA 1
ATOM 1212 C C . GLY A 1 165 ? 13.812 -17.062 -14.828 1 98.75 165 GLY A C 1
ATOM 1213 O O . GLY A 1 165 ? 12.922 -17.469 -15.578 1 98.75 165 GLY A O 1
ATOM 1214 N N . GLU A 1 166 ? 14.711 -17.875 -14.258 1 98.75 166 GLU A N 1
ATOM 1215 C CA . GLU A 1 166 ? 14.672 -19.328 -14.43 1 98.75 166 GLU A CA 1
ATOM 1216 C C . GLU A 1 166 ? 13.484 -19.938 -13.688 1 98.75 166 GLU A C 1
ATOM 1218 O O . GLU A 1 166 ? 12.742 -19.219 -13.008 1 98.75 166 GLU A O 1
ATOM 1223 N N . ASN A 1 167 ? 13.297 -21.234 -13.82 1 98.88 167 ASN A N 1
ATOM 1224 C CA . ASN A 1 167 ? 12.211 -21.922 -13.125 1 98.88 167 ASN A CA 1
ATOM 1225 C C . ASN A 1 167 ? 12.258 -21.641 -11.625 1 98.88 167 ASN A C 1
ATOM 1227 O O . ASN A 1 167 ? 13.32 -21.719 -11.008 1 98.88 167 ASN A O 1
ATOM 1231 N N . GLY A 1 168 ? 11.172 -21.375 -11.078 1 98.88 168 GLY A N 1
ATOM 1232 C CA . GLY A 1 168 ? 11.055 -21 -9.68 1 98.88 168 GLY A CA 1
ATOM 1233 C C . GLY A 1 168 ? 10.867 -19.5 -9.469 1 98.88 168 GLY A C 1
ATOM 1234 O O . GLY A 1 168 ? 10.25 -19.078 -8.492 1 98.88 168 GLY A O 1
ATOM 1235 N N . GLN A 1 169 ? 11.281 -18.688 -10.391 1 98.88 169 GLN A N 1
ATOM 1236 C CA . GLN A 1 169 ? 11.281 -17.25 -10.203 1 98.88 169 GLN A CA 1
ATOM 1237 C C . GLN A 1 169 ? 9.867 -16.672 -10.32 1 98.88 169 GLN A C 1
ATOM 1239 O O . GLN A 1 169 ? 9.555 -15.648 -9.719 1 98.88 169 GLN A O 1
ATOM 1244 N N . GLY A 1 170 ? 9.023 -17.297 -11.125 1 98.94 170 GLY A N 1
ATOM 1245 C CA . GLY A 1 170 ? 7.625 -16.891 -11.109 1 98.94 170 GLY A CA 1
ATOM 1246 C C . GLY A 1 170 ? 6.98 -17.031 -9.742 1 98.94 170 GLY A C 1
ATOM 1247 O O . GLY A 1 170 ? 6.285 -16.125 -9.281 1 98.94 170 GLY A O 1
ATOM 1248 N N . GLN A 1 171 ? 7.23 -18.125 -9.133 1 98.94 171 GLN A N 1
ATOM 1249 C CA . GLN A 1 171 ? 6.691 -18.391 -7.805 1 98.94 171 GLN A CA 1
ATOM 1250 C C . GLN A 1 171 ? 7.289 -17.438 -6.773 1 98.94 171 GLN A C 1
ATOM 1252 O O . GLN A 1 171 ? 6.582 -16.953 -5.891 1 98.94 171 GLN A O 1
ATOM 1257 N N . ARG A 1 172 ? 8.594 -17.188 -6.879 1 98.94 172 ARG A N 1
ATOM 1258 C CA . ARG A 1 172 ? 9.234 -16.297 -5.926 1 98.94 172 ARG A CA 1
ATOM 1259 C C . ARG A 1 172 ? 8.711 -14.875 -6.062 1 98.94 172 ARG A C 1
ATOM 1261 O O . ARG A 1 172 ? 8.562 -14.164 -5.07 1 98.94 172 ARG A O 1
ATOM 1268 N N . CYS A 1 173 ? 8.406 -14.469 -7.293 1 98.94 173 CYS A N 1
ATOM 1269 C CA . CYS A 1 173 ? 7.77 -13.172 -7.473 1 98.94 173 CYS A CA 1
ATOM 1270 C C . CYS A 1 173 ? 6.379 -13.148 -6.848 1 98.94 173 CYS A C 1
ATOM 1272 O O . CYS A 1 173 ? 5.98 -12.156 -6.234 1 98.94 173 CYS A O 1
ATOM 1274 N N . LYS A 1 174 ? 5.594 -14.195 -7.008 1 98.94 174 LYS A N 1
ATOM 1275 C CA . LYS A 1 174 ? 4.289 -14.312 -6.363 1 98.94 174 LYS A CA 1
ATOM 1276 C C . LYS A 1 174 ? 4.406 -14.195 -4.848 1 98.94 174 LYS A C 1
ATOM 1278 O O . LYS A 1 174 ? 3.539 -13.617 -4.191 1 98.94 174 LYS A O 1
ATOM 1283 N N . MET A 1 175 ? 5.488 -14.805 -4.297 1 98.94 175 MET A N 1
ATOM 1284 C CA . MET A 1 175 ? 5.723 -14.695 -2.861 1 98.94 175 MET A CA 1
ATOM 1285 C C . MET A 1 175 ? 5.898 -13.242 -2.445 1 98.94 175 MET A C 1
ATOM 1287 O O . MET A 1 175 ? 5.344 -12.805 -1.434 1 98.94 175 MET A O 1
ATOM 1291 N N . VAL A 1 176 ? 6.688 -12.508 -3.227 1 98.94 176 VAL A N 1
ATOM 1292 C CA . VAL A 1 176 ? 6.887 -11.086 -2.973 1 98.94 176 VAL A CA 1
ATOM 1293 C C . VAL A 1 176 ? 5.539 -10.367 -2.957 1 98.94 176 VAL A C 1
ATOM 1295 O O . VAL A 1 176 ? 5.27 -9.555 -2.066 1 98.94 176 VAL A O 1
ATOM 1298 N N . ASN A 1 177 ? 4.68 -10.688 -3.902 1 98.88 177 ASN A N 1
ATOM 1299 C CA . ASN A 1 177 ? 3.326 -10.148 -3.984 1 98.88 177 ASN A CA 1
ATOM 1300 C C . ASN A 1 177 ? 2.547 -10.398 -2.695 1 98.88 177 ASN A C 1
ATOM 1302 O O . ASN A 1 177 ? 1.914 -9.484 -2.164 1 98.88 177 ASN A O 1
ATOM 1306 N N . GLN A 1 178 ? 2.572 -11.594 -2.211 1 98.88 178 GLN A N 1
ATOM 1307 C CA . GLN A 1 178 ? 1.765 -11.992 -1.062 1 98.88 178 GLN A CA 1
ATOM 1308 C C . GLN A 1 178 ? 2.26 -11.32 0.216 1 98.88 178 GLN A C 1
ATOM 1310 O O . GLN A 1 178 ? 1.458 -10.93 1.068 1 98.88 178 GLN A O 1
ATOM 1315 N N . ILE A 1 179 ? 3.607 -11.18 0.365 1 98.94 179 ILE A N 1
ATOM 1316 C CA . ILE A 1 179 ? 4.188 -10.508 1.521 1 98.94 179 ILE A CA 1
ATOM 1317 C C . ILE A 1 179 ? 3.746 -9.039 1.54 1 98.94 179 ILE A C 1
ATOM 1319 O O . ILE A 1 179 ? 3.346 -8.523 2.584 1 98.94 179 ILE A O 1
ATOM 1323 N N . CYS A 1 180 ? 3.799 -8.414 0.378 1 98.94 180 CYS A N 1
ATOM 1324 C CA . CYS A 1 180 ? 3.381 -7.02 0.285 1 98.94 180 CYS A CA 1
ATOM 1325 C C . CYS A 1 180 ? 1.917 -6.863 0.677 1 98.94 180 CYS A C 1
ATOM 1327 O O . CYS A 1 180 ? 1.564 -5.949 1.427 1 98.94 180 CYS A O 1
ATOM 1329 N N . ILE A 1 181 ? 1.047 -7.742 0.2 1 98.88 181 ILE A N 1
ATOM 1330 C CA . ILE A 1 181 ? -0.373 -7.684 0.533 1 98.88 181 ILE A CA 1
ATOM 1331 C C . ILE A 1 181 ? -0.552 -7.77 2.047 1 98.88 181 ILE A C 1
ATOM 1333 O O . ILE A 1 181 ? -1.286 -6.977 2.639 1 98.88 181 ILE A O 1
ATOM 1337 N N . GLY A 1 182 ? 0.15 -8.711 2.684 1 98.81 182 GLY A N 1
ATOM 1338 C CA . GLY A 1 182 ? 0.067 -8.844 4.129 1 98.81 182 GLY A CA 1
ATOM 1339 C C . GLY A 1 182 ? 0.461 -7.586 4.875 1 98.81 182 GLY A C 1
ATOM 1340 O O . GLY A 1 182 ? -0.219 -7.176 5.816 1 98.81 182 GLY A O 1
ATOM 1341 N N . GLY A 1 183 ? 1.583 -6.996 4.461 1 98.81 183 GLY A N 1
ATOM 1342 C CA . GLY A 1 183 ? 2.047 -5.77 5.09 1 98.81 183 GLY A CA 1
ATOM 1343 C C . GLY A 1 183 ? 1.061 -4.625 4.961 1 98.81 183 GLY A C 1
ATOM 1344 O O . GLY A 1 183 ? 0.766 -3.939 5.941 1 98.81 183 GLY A O 1
ATOM 1345 N N . ILE A 1 184 ? 0.522 -4.426 3.727 1 98.94 184 ILE A N 1
ATOM 1346 C CA . ILE A 1 184 ? -0.439 -3.359 3.477 1 98.94 184 ILE A CA 1
ATOM 1347 C C . ILE A 1 184 ? -1.673 -3.559 4.352 1 98.94 184 ILE A C 1
ATOM 1349 O O . ILE A 1 184 ? -2.129 -2.625 5.016 1 98.94 184 ILE A O 1
ATOM 1353 N N . LEU A 1 185 ? -2.184 -4.766 4.438 1 98.94 185 LEU A N 1
ATOM 1354 C CA . LEU A 1 185 ? -3.43 -5.027 5.148 1 98.94 185 LEU A CA 1
ATOM 1355 C C . LEU A 1 185 ? -3.238 -4.879 6.652 1 98.94 185 LEU A C 1
ATOM 1357 O O . LEU A 1 185 ? -4.152 -4.445 7.359 1 98.94 185 LEU A O 1
ATOM 1361 N N . GLN A 1 186 ? -2.068 -5.281 7.152 1 98.88 186 GLN A N 1
ATOM 1362 C CA . GLN A 1 186 ? -1.811 -5.102 8.578 1 98.88 186 GLN A CA 1
ATOM 1363 C C . GLN A 1 186 ? -1.829 -3.627 8.961 1 98.88 186 GLN A C 1
ATOM 1365 O O . GLN A 1 186 ? -2.479 -3.238 9.93 1 98.88 186 GLN A O 1
ATOM 1370 N N . GLY A 1 187 ? -1.071 -2.818 8.195 1 98.88 187 GLY A N 1
ATOM 1371 C CA . GLY A 1 187 ? -1.073 -1.385 8.438 1 98.88 187 GLY A CA 1
ATOM 1372 C C . GLY A 1 187 ? -2.439 -0.751 8.266 1 98.88 187 GLY A C 1
ATOM 1373 O O . GLY A 1 187 ? -2.865 0.058 9.094 1 98.88 187 GLY A O 1
ATOM 1374 N N . LEU A 1 188 ? -3.117 -1.129 7.219 1 98.94 188 LEU A N 1
ATOM 1375 C CA . LEU A 1 188 ? -4.449 -0.611 6.926 1 98.94 188 LEU A CA 1
ATOM 1376 C C . LEU A 1 188 ? -5.43 -0.966 8.039 1 98.94 188 LEU A C 1
ATOM 1378 O O . LEU A 1 188 ? -6.297 -0.164 8.383 1 98.94 188 LEU A O 1
ATOM 1382 N N . SER A 1 189 ? -5.324 -2.164 8.57 1 98.94 189 SER A N 1
ATOM 1383 C CA . SER A 1 189 ? -6.184 -2.592 9.664 1 98.94 189 SER A CA 1
ATOM 1384 C C . SER A 1 189 ? -6.004 -1.701 10.891 1 98.94 189 SER A C 1
ATOM 1386 O O . SER A 1 189 ? -6.984 -1.226 11.469 1 98.94 189 SER A O 1
ATOM 1388 N N . GLU A 1 190 ? -4.75 -1.471 11.258 1 98.81 190 GLU A N 1
ATOM 1389 C CA . GLU A 1 190 ? -4.496 -0.591 12.398 1 98.81 190 GLU A CA 1
ATOM 1390 C C . GLU A 1 190 ? -5.008 0.821 12.125 1 98.81 190 GLU A C 1
ATOM 1392 O O . GLU A 1 190 ? -5.629 1.437 13 1 98.81 190 GLU A O 1
ATOM 1397 N N . ALA A 1 191 ? -4.777 1.277 10.953 1 98.94 191 ALA A N 1
ATOM 1398 C CA . ALA A 1 191 ? -5.176 2.629 10.562 1 98.94 191 ALA A CA 1
ATOM 1399 C C . ALA A 1 191 ? -6.691 2.789 10.617 1 98.94 191 ALA A C 1
ATOM 1401 O O . ALA A 1 191 ? -7.199 3.795 11.125 1 98.94 191 ALA A O 1
ATOM 1402 N N . LEU A 1 192 ? -7.414 1.811 10.117 1 98.88 192 LEU A N 1
ATOM 1403 C CA . LEU A 1 192 ? -8.867 1.879 10.062 1 98.88 192 LEU A CA 1
ATOM 1404 C C . LEU A 1 192 ? -9.469 1.817 11.469 1 98.88 192 LEU A C 1
ATOM 1406 O O . LEU A 1 192 ? -10.477 2.471 11.742 1 98.88 192 LEU A O 1
ATOM 1410 N N . LEU A 1 193 ? -8.859 0.987 12.328 1 98.75 193 LEU A N 1
ATOM 1411 C CA . LEU A 1 193 ? -9.352 0.939 13.695 1 98.75 193 LEU A CA 1
ATOM 1412 C C . LEU A 1 193 ? -9.219 2.301 14.375 1 98.75 193 LEU A C 1
ATOM 1414 O O . LEU A 1 193 ? -10.148 2.762 15.047 1 98.75 193 LEU A O 1
ATOM 1418 N N . LEU A 1 194 ? -8.078 2.955 14.164 1 98.81 194 LEU A N 1
ATOM 1419 C CA . LEU A 1 194 ? -7.902 4.293 14.719 1 98.81 194 LEU A CA 1
ATOM 1420 C C . LEU A 1 194 ? -8.891 5.273 14.102 1 98.81 194 LEU A C 1
ATOM 1422 O O . LEU A 1 194 ? -9.492 6.082 14.812 1 98.81 194 LEU A O 1
ATOM 1426 N N . ALA A 1 195 ? -9.062 5.211 12.773 1 98.81 195 ALA A N 1
ATOM 1427 C CA . ALA A 1 195 ? -9.977 6.105 12.07 1 98.81 195 ALA A CA 1
ATOM 1428 C C . ALA A 1 195 ? -11.398 5.973 12.617 1 98.81 195 ALA A C 1
ATOM 1430 O O . ALA A 1 195 ? -12.055 6.977 12.898 1 98.81 195 ALA A O 1
ATOM 1431 N N . GLN A 1 196 ? -11.82 4.742 12.789 1 98.25 196 GLN A N 1
ATOM 1432 C CA . GLN A 1 196 ? -13.18 4.48 13.25 1 98.25 196 GLN A CA 1
ATOM 1433 C C . GLN A 1 196 ? -13.375 4.957 14.68 1 98.25 196 GLN A C 1
ATOM 1435 O O . GLN A 1 196 ? -14.375 5.613 14.992 1 98.25 196 GLN A O 1
ATOM 1440 N N . LYS A 1 197 ? -12.438 4.652 15.523 1 97.88 197 LYS A N 1
ATOM 1441 C CA . LYS A 1 197 ? -12.531 5.066 16.922 1 97.88 197 LYS A CA 1
ATOM 1442 C C . LYS A 1 197 ? -12.484 6.586 17.047 1 97.88 197 LYS A C 1
ATOM 1444 O O . LYS A 1 197 ? -13 7.148 18.016 1 97.88 197 LYS A O 1
ATOM 1449 N N . SER A 1 198 ? -11.891 7.23 16.047 1 97.69 198 SER A N 1
ATOM 1450 C CA . SER A 1 198 ? -11.719 8.68 16.062 1 97.69 198 SER A CA 1
ATOM 1451 C C . SER A 1 198 ? -12.875 9.383 15.352 1 97.69 198 SER A C 1
ATOM 1453 O O . SER A 1 198 ? -12.883 10.609 15.227 1 97.69 198 SER A O 1
ATOM 1455 N N . GLY A 1 199 ? -13.789 8.633 14.797 1 97.88 199 GLY A N 1
ATOM 1456 C CA . GLY A 1 199 ? -15 9.195 14.227 1 97.88 199 GLY A CA 1
ATOM 1457 C C . GLY A 1 199 ? -14.812 9.688 12.797 1 97.88 199 GLY A C 1
ATOM 1458 O O . GLY A 1 199 ? -15.578 10.523 12.32 1 97.88 199 GLY A O 1
ATOM 1459 N N . LEU A 1 200 ? -13.828 9.211 12.133 1 98.75 200 LEU A N 1
ATOM 1460 C CA . LEU A 1 200 ? -13.617 9.594 10.742 1 98.75 200 LEU A CA 1
ATOM 1461 C C . LEU A 1 200 ? -14.516 8.781 9.812 1 98.75 200 LEU A C 1
ATOM 1463 O O . LEU A 1 200 ? -14.797 7.609 10.086 1 98.75 200 LEU A O 1
ATOM 1467 N N . ASP A 1 201 ? -14.953 9.414 8.758 1 98.56 201 ASP A N 1
ATOM 1468 C CA . ASP A 1 201 ? -15.648 8.719 7.68 1 98.56 201 ASP A CA 1
ATOM 1469 C C . ASP A 1 201 ? -14.672 7.973 6.777 1 98.56 201 ASP A C 1
ATOM 1471 O O . ASP A 1 201 ? -13.875 8.594 6.066 1 98.56 201 ASP A O 1
ATOM 1475 N N . ILE A 1 202 ? -14.828 6.703 6.734 1 98.75 202 ILE A N 1
ATOM 1476 C CA . ILE A 1 202 ? -13.82 5.871 6.082 1 98.75 202 ILE A CA 1
ATOM 1477 C C . ILE A 1 202 ? -13.828 6.133 4.578 1 98.75 202 ILE A C 1
ATOM 1479 O O . ILE A 1 202 ? -12.773 6.199 3.945 1 98.75 202 ILE A O 1
ATOM 1483 N N . GLU A 1 203 ? -14.969 6.25 3.986 1 98.44 203 GLU A N 1
ATOM 1484 C CA . GLU A 1 203 ? -15.039 6.531 2.555 1 98.44 203 GLU A CA 1
ATOM 1485 C C . GLU A 1 203 ? -14.328 7.84 2.215 1 98.44 203 GLU A C 1
ATOM 1487 O O . GLU A 1 203 ? -13.617 7.918 1.216 1 98.44 203 GLU A O 1
ATOM 1492 N N . GLN A 1 204 ? -14.508 8.805 3.051 1 98.31 204 GLN A N 1
ATOM 1493 C CA . GLN A 1 204 ? -13.867 10.102 2.842 1 98.31 204 GLN A CA 1
ATOM 1494 C C . GLN A 1 204 ? -12.352 10.008 3.023 1 98.31 204 GLN A C 1
ATOM 1496 O O . GLN A 1 204 ? -11.594 10.625 2.277 1 98.31 204 GLN A O 1
ATOM 1501 N N . VAL A 1 205 ? -11.969 9.258 4.02 1 98.69 205 VAL A N 1
ATOM 1502 C CA . VAL A 1 205 ? -10.547 9.047 4.273 1 98.69 205 VAL A CA 1
ATOM 1503 C C . VAL A 1 205 ? -9.898 8.391 3.055 1 98.69 205 VAL A C 1
ATOM 1505 O O . VAL A 1 205 ? -8.852 8.844 2.58 1 98.69 205 VAL A O 1
ATOM 1508 N N . VAL A 1 206 ? -10.539 7.379 2.516 1 98.75 206 VAL A N 1
ATOM 1509 C CA . VAL A 1 206 ? -10.016 6.656 1.361 1 98.75 206 VAL A CA 1
ATOM 1510 C C . VAL A 1 206 ? -9.906 7.598 0.167 1 98.75 206 VAL A C 1
ATOM 1512 O O . VAL A 1 206 ? -8.867 7.641 -0.502 1 98.75 206 VAL A O 1
ATOM 1515 N N . GLU A 1 207 ? -10.914 8.367 -0.103 1 98.25 207 GLU A N 1
ATOM 1516 C CA . GLU A 1 207 ? -10.906 9.297 -1.225 1 98.25 207 GLU A CA 1
ATOM 1517 C C . GLU A 1 207 ? -9.789 10.32 -1.086 1 98.25 207 GLU A C 1
ATOM 1519 O O . GLU A 1 207 ? -9.203 10.758 -2.084 1 98.25 207 GLU A O 1
ATOM 1524 N N . THR A 1 208 ? -9.445 10.672 0.102 1 98.31 208 THR A N 1
ATOM 1525 C CA . THR A 1 208 ? -8.445 11.688 0.385 1 98.31 208 THR A CA 1
ATOM 1526 C C . THR A 1 208 ? -7.039 11.133 0.212 1 98.31 208 THR A C 1
ATOM 1528 O O . THR A 1 208 ? -6.148 11.82 -0.29 1 98.31 208 THR A O 1
ATOM 1531 N N . LEU A 1 209 ? -6.844 9.812 0.548 1 98.19 209 LEU A N 1
ATOM 1532 C CA . LEU A 1 209 ? -5.488 9.312 0.742 1 98.19 209 LEU A CA 1
ATOM 1533 C C . LEU A 1 209 ? -5.074 8.406 -0.408 1 98.19 209 LEU A C 1
ATOM 1535 O O . LEU A 1 209 ? -3.889 8.133 -0.596 1 98.19 209 LEU A O 1
ATOM 1539 N N . LYS A 1 210 ? -5.961 7.902 -1.224 1 96.25 210 LYS A N 1
ATOM 1540 C CA . LYS A 1 210 ? -5.738 6.754 -2.102 1 96.25 210 LYS A CA 1
ATOM 1541 C C . LYS A 1 210 ? -4.707 7.078 -3.178 1 96.25 210 LYS A C 1
ATOM 1543 O O . LYS A 1 210 ? -4.062 6.18 -3.717 1 96.25 210 LYS A O 1
ATOM 1548 N N . HIS A 1 211 ? -4.398 8.344 -3.48 1 93.44 211 HIS A N 1
ATOM 1549 C CA . HIS A 1 211 ? -3.473 8.672 -4.559 1 93.44 211 HIS A CA 1
ATOM 1550 C C . HIS A 1 211 ? -2.123 9.125 -4.012 1 93.44 211 HIS A C 1
ATOM 1552 O O . HIS A 1 211 ? -1.191 9.383 -4.777 1 93.44 211 HIS A O 1
ATOM 1558 N N . GLY A 1 212 ? -2.031 9.258 -2.732 1 95.69 212 GLY A N 1
ATOM 1559 C CA . GLY A 1 212 ? -0.806 9.734 -2.113 1 95.69 212 GLY A CA 1
ATOM 1560 C C . GLY A 1 212 ? 0.074 8.617 -1.588 1 95.69 212 GLY A C 1
ATOM 1561 O O . GLY A 1 212 ? -0.085 7.457 -1.979 1 95.69 212 GLY A O 1
ATOM 1562 N N . ALA A 1 213 ? 1.019 8.938 -0.723 1 96.69 213 ALA A N 1
ATOM 1563 C CA . ALA A 1 213 ? 2.074 8.047 -0.243 1 96.69 213 ALA A CA 1
ATOM 1564 C C . ALA A 1 213 ? 1.488 6.863 0.528 1 96.69 213 ALA A C 1
ATOM 1566 O O . ALA A 1 213 ? 2.102 5.797 0.601 1 96.69 213 ALA A O 1
ATOM 1567 N N . ALA A 1 214 ? 0.295 7.043 1.087 1 98.25 214 ALA A N 1
ATOM 1568 C CA . ALA A 1 214 ? -0.367 5.969 1.824 1 98.25 214 ALA A CA 1
ATOM 1569 C C . ALA A 1 214 ? -1.203 5.098 0.893 1 98.25 214 ALA A C 1
ATOM 1571 O O . ALA A 1 214 ? -1.729 4.062 1.307 1 98.25 214 ALA A O 1
ATOM 1572 N N . GLY A 1 215 ? -1.349 5.5 -0.348 1 98.25 215 GLY A N 1
ATOM 1573 C CA . GLY A 1 215 ? -2.238 4.84 -1.29 1 98.25 215 GLY A CA 1
ATOM 1574 C C . GLY A 1 215 ? -1.786 3.438 -1.653 1 98.25 215 GLY A C 1
ATOM 1575 O O . GLY A 1 215 ? -0.589 3.182 -1.799 1 98.25 215 GLY A O 1
ATOM 1576 N N . SER A 1 216 ? -2.762 2.568 -1.801 1 98.56 216 SER A N 1
ATOM 1577 C CA . SER A 1 216 ? -2.572 1.19 -2.242 1 98.56 216 SER A CA 1
ATOM 1578 C C . SER A 1 216 ? -3.842 0.633 -2.875 1 98.56 216 SER A C 1
ATOM 1580 O O . SER A 1 216 ? -4.93 1.181 -2.682 1 98.56 216 SER A O 1
ATOM 1582 N N . TRP A 1 217 ? -3.666 -0.382 -3.643 1 98 217 TRP A N 1
ATOM 1583 C CA . TRP A 1 217 ? -4.82 -1.077 -4.199 1 98 217 TRP A CA 1
ATOM 1584 C C . TRP A 1 217 ? -5.754 -1.561 -3.094 1 98 217 TRP A C 1
ATOM 1586 O O . TRP A 1 217 ? -6.977 -1.446 -3.209 1 98 217 TRP A O 1
ATOM 1596 N N . GLN A 1 218 ? -5.199 -2.094 -1.986 1 98.62 218 GLN A N 1
ATOM 1597 C CA . GLN A 1 218 ? -5.984 -2.611 -0.87 1 98.62 218 GLN A CA 1
ATOM 1598 C C . GLN A 1 218 ? -6.816 -1.507 -0.223 1 98.62 218 GLN A C 1
ATOM 1600 O O . GLN A 1 218 ? -7.984 -1.718 0.113 1 98.62 218 GLN A O 1
ATOM 1605 N N . MET A 1 219 ? -6.211 -0.332 -0.017 1 98.81 219 MET A N 1
ATOM 1606 C CA . MET A 1 219 ? -6.977 0.784 0.532 1 98.81 219 MET A CA 1
ATOM 1607 C C . MET A 1 219 ? -8.164 1.119 -0.36 1 98.81 219 MET A C 1
ATOM 1609 O O . MET A 1 219 ? -9.297 1.208 0.116 1 98.81 219 MET A O 1
ATOM 1613 N N . GLU A 1 220 ? -7.879 1.221 -1.61 1 98.19 220 GLU A N 1
ATOM 1614 C CA . GLU A 1 220 ? -8.891 1.654 -2.57 1 98.19 220 GLU A CA 1
ATOM 1615 C C . GLU A 1 220 ? -10.023 0.638 -2.676 1 98.19 220 GLU A C 1
ATOM 1617 O O . GLU A 1 220 ? -11.18 1.012 -2.854 1 98.19 220 GLU A O 1
ATOM 1622 N N . ASN A 1 221 ? -9.703 -0.602 -2.516 1 97.44 221 ASN A N 1
ATOM 1623 C CA . ASN A 1 221 ? -10.672 -1.623 -2.891 1 97.44 221 ASN A CA 1
ATOM 1624 C C . ASN A 1 221 ? -11.234 -2.338 -1.664 1 97.44 221 ASN A C 1
ATOM 1626 O O . ASN A 1 221 ? -12.273 -2.998 -1.746 1 97.44 221 ASN A O 1
ATOM 1630 N N . ARG A 1 222 ? -10.562 -2.172 -0.515 1 98.56 222 ARG A N 1
ATOM 1631 C CA . ARG A 1 222 ? -10.984 -3.023 0.594 1 98.56 222 ARG A CA 1
ATOM 1632 C C . ARG A 1 222 ? -11.305 -2.191 1.831 1 98.56 222 ARG A C 1
ATOM 1634 O O . ARG A 1 222 ? -12.008 -2.656 2.732 1 98.56 222 ARG A O 1
ATOM 1641 N N . ALA A 1 223 ? -10.797 -0.973 1.961 1 98.88 223 ALA A N 1
ATOM 1642 C CA . ALA A 1 223 ? -10.93 -0.209 3.199 1 98.88 223 ALA A CA 1
ATOM 1643 C C . ALA A 1 223 ? -12.398 -0.037 3.584 1 98.88 223 ALA A C 1
ATOM 1645 O O . ALA A 1 223 ? -12.766 -0.233 4.742 1 98.88 223 ALA A O 1
ATOM 1646 N N . THR A 1 224 ? -13.242 0.328 2.631 1 98.69 224 THR A N 1
ATOM 1647 C CA . THR A 1 224 ? -14.648 0.588 2.916 1 98.69 224 THR A CA 1
ATOM 1648 C C . THR A 1 224 ? -15.359 -0.69 3.352 1 98.69 224 THR A C 1
ATOM 1650 O O . THR A 1 224 ? -16.094 -0.691 4.344 1 98.69 224 THR A O 1
ATOM 1653 N N . THR A 1 225 ? -15.156 -1.828 2.625 1 98.69 225 THR A N 1
ATOM 1654 C CA . THR A 1 225 ? -15.789 -3.082 3.012 1 98.69 225 THR A CA 1
ATOM 1655 C C . THR A 1 225 ? -15.266 -3.561 4.363 1 98.69 225 THR A C 1
ATOM 1657 O O . THR A 1 225 ? -16.016 -4.156 5.148 1 98.69 225 THR A O 1
ATOM 1660 N N . MET A 1 226 ? -13.992 -3.346 4.652 1 98.81 226 MET A N 1
ATOM 1661 C CA . MET A 1 226 ? -13.438 -3.654 5.969 1 98.81 226 MET A CA 1
ATOM 1662 C C . MET A 1 226 ? -14.195 -2.908 7.066 1 98.81 226 MET A C 1
ATOM 1664 O O . MET A 1 226 ? -14.57 -3.502 8.078 1 98.81 226 MET A O 1
ATOM 1668 N N . ALA A 1 227 ? -14.375 -1.645 6.824 1 98.38 227 ALA A N 1
ATOM 1669 C CA . ALA A 1 227 ? -15.062 -0.81 7.805 1 98.38 227 ALA A CA 1
ATOM 1670 C C . ALA A 1 227 ? -16.516 -1.249 7.98 1 98.38 227 ALA A C 1
ATOM 1672 O O . ALA A 1 227 ? -17.109 -1.054 9.047 1 98.38 227 ALA A O 1
ATOM 1673 N N . GLN A 1 228 ? -17.094 -1.869 6.941 1 98.44 228 GLN A N 1
ATOM 1674 C CA . GLN A 1 228 ? -18.484 -2.305 6.953 1 98.44 228 GLN A CA 1
ATOM 1675 C C . GLN A 1 228 ? -18.609 -3.758 7.406 1 98.44 228 GLN A C 1
ATOM 1677 O O . GLN A 1 228 ? -19.688 -4.332 7.387 1 98.44 228 GLN A O 1
ATOM 1682 N N . ASP A 1 229 ? -17.531 -4.395 7.73 1 98.31 229 ASP A N 1
ATOM 1683 C CA . ASP A 1 229 ? -17.469 -5.777 8.203 1 98.31 229 ASP A CA 1
ATOM 1684 C C . ASP A 1 229 ? -17.953 -6.746 7.125 1 98.31 229 ASP A C 1
ATOM 1686 O O . ASP A 1 229 ? -18.703 -7.688 7.418 1 98.31 229 ASP A O 1
ATOM 1690 N N . LYS A 1 230 ? -17.641 -6.422 5.902 1 98.62 230 LYS A N 1
ATOM 1691 C CA . LYS A 1 230 ? -17.969 -7.273 4.766 1 98.62 230 LYS A CA 1
ATOM 1692 C C . LYS A 1 230 ? -16.719 -7.934 4.188 1 98.62 230 LYS A C 1
ATOM 1694 O O . LYS A 1 23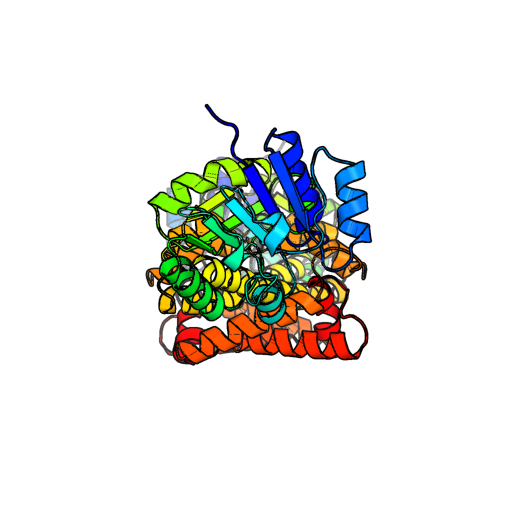0 ? -15.805 -7.25 3.725 1 98.62 230 LYS A O 1
ATOM 1699 N N . PHE A 1 231 ? -16.719 -9.312 4.152 1 98.56 231 PHE A N 1
ATOM 1700 C CA . PHE A 1 231 ? -15.5 -10.008 3.775 1 98.56 231 PHE A CA 1
ATOM 1701 C C . PHE A 1 231 ? -15.805 -11.203 2.883 1 98.56 231 PHE A C 1
ATOM 1703 O O . PHE A 1 231 ? -14.914 -11.992 2.568 1 98.56 231 PHE A O 1
ATOM 1710 N N . ASP A 1 232 ? -17.094 -11.406 2.459 1 96.88 232 ASP A N 1
ATOM 1711 C CA . ASP A 1 232 ? -17.484 -12.586 1.695 1 96.88 232 ASP A CA 1
ATOM 1712 C C . ASP A 1 232 ? -17.234 -12.383 0.203 1 96.88 232 ASP A C 1
ATOM 1714 O O . ASP A 1 232 ? -18.172 -12.383 -0.597 1 96.88 232 ASP A O 1
ATOM 1718 N N . PHE A 1 233 ? -16.016 -12.25 -0.145 1 95.44 233 PHE A N 1
ATOM 1719 C CA . PHE A 1 233 ? -15.508 -12.062 -1.501 1 95.44 233 PHE A CA 1
ATOM 1720 C C . PHE A 1 233 ? -14 -12.25 -1.55 1 95.44 233 PHE A C 1
ATOM 1722 O O . PHE A 1 233 ? -13.383 -12.641 -0.555 1 95.44 233 PHE A O 1
ATOM 1729 N N . GLY A 1 234 ? -13.508 -12 -2.592 1 93.69 234 GLY A N 1
ATOM 1730 C CA . GLY A 1 234 ? -12.07 -11.82 -2.738 1 93.69 234 GLY A CA 1
ATOM 1731 C C . GLY A 1 234 ? -11.289 -13.109 -2.551 1 93.69 234 GLY A C 1
ATOM 1732 O O . GLY A 1 234 ? -11.75 -14.18 -2.941 1 93.69 234 GLY A O 1
ATOM 1733 N N . PHE A 1 235 ? -10.102 -12.977 -2.049 1 96.19 235 PHE A N 1
ATOM 1734 C CA . PHE A 1 235 ? -9.133 -14.047 -1.869 1 96.19 235 PHE A CA 1
ATOM 1735 C C . PHE A 1 235 ? -9.18 -14.586 -0.445 1 96.19 235 PHE A C 1
ATOM 1737 O O . PHE A 1 235 ? -8.859 -13.875 0.506 1 96.19 235 PHE A O 1
ATOM 1744 N N . ALA A 1 236 ? -9.484 -15.875 -0.277 1 97.06 236 ALA A N 1
ATOM 1745 C CA . ALA A 1 236 ? -9.758 -16.469 1.029 1 97.06 236 ALA A CA 1
ATOM 1746 C C . ALA A 1 236 ? -8.484 -16.594 1.851 1 97.06 236 ALA A C 1
ATOM 1748 O O . ALA A 1 236 ? -7.426 -16.938 1.314 1 97.06 236 ALA A O 1
ATOM 1749 N N . ILE A 1 237 ? -8.586 -16.438 3.211 1 98.25 237 ILE A N 1
ATOM 1750 C CA . ILE A 1 237 ? -7.441 -16.516 4.109 1 98.25 237 ILE A CA 1
ATOM 1751 C C . ILE A 1 237 ? -6.879 -17.938 4.102 1 98.25 237 ILE A C 1
ATOM 1753 O O . ILE A 1 237 ? -5.68 -18.141 4.312 1 98.25 237 ILE A O 1
ATOM 1757 N N . ASP A 1 238 ? -7.691 -18.984 3.779 1 98.12 238 ASP A N 1
ATOM 1758 C CA . ASP A 1 238 ? -7.18 -20.344 3.67 1 98.12 238 ASP A CA 1
ATOM 1759 C C . ASP A 1 238 ? -6.066 -20.438 2.633 1 98.12 238 ASP A C 1
ATOM 1761 O O . ASP A 1 238 ? -5.055 -21.094 2.854 1 98.12 238 ASP A O 1
ATOM 1765 N N . TRP A 1 239 ? -6.281 -19.75 1.559 1 97.5 239 TRP A N 1
ATOM 1766 C CA . TRP A 1 239 ? -5.289 -19.75 0.49 1 97.5 239 TRP A CA 1
ATOM 1767 C C . TRP A 1 239 ? -4.105 -18.844 0.844 1 97.5 239 TRP A C 1
ATOM 1769 O O . TRP A 1 239 ? -2.959 -19.172 0.521 1 97.5 239 TRP A O 1
ATOM 1779 N N . MET A 1 240 ? -4.418 -17.75 1.51 1 98.62 240 MET A N 1
ATOM 1780 C CA . MET A 1 240 ? -3.342 -16.828 1.893 1 98.62 240 MET A CA 1
ATOM 1781 C C . MET A 1 240 ? -2.393 -17.5 2.883 1 98.62 240 MET A C 1
ATOM 1783 O O . MET A 1 240 ? -1.177 -17.312 2.805 1 98.62 240 MET A O 1
ATOM 1787 N N . ARG A 1 241 ? -2.939 -18.281 3.771 1 98.62 241 ARG A N 1
ATOM 1788 C CA . ARG A 1 241 ? -2.117 -19.016 4.73 1 98.62 241 ARG A CA 1
ATOM 1789 C C . ARG A 1 241 ? -1.187 -20 4.016 1 98.62 241 ARG A C 1
ATOM 1791 O O . ARG A 1 241 ? -0.02 -20.125 4.391 1 98.62 241 ARG A O 1
ATOM 1798 N N . LYS A 1 242 ? -1.72 -20.641 3.068 1 98.56 242 LYS A N 1
ATOM 1799 C CA . LYS A 1 242 ? -0.893 -21.5 2.24 1 98.56 242 LYS A CA 1
ATOM 1800 C C . LYS A 1 242 ? 0.23 -20.719 1.565 1 98.56 242 LYS A C 1
ATOM 1802 O O . LYS A 1 242 ? 1.391 -21.141 1.601 1 98.56 242 LYS A O 1
ATOM 1807 N N . ASP A 1 243 ? -0.091 -19.594 0.949 1 98.75 243 ASP A N 1
ATOM 1808 C CA . ASP A 1 243 ? 0.886 -18.781 0.231 1 98.75 243 ASP A CA 1
ATOM 1809 C C . ASP A 1 243 ? 1.956 -18.234 1.18 1 98.75 243 ASP A C 1
ATOM 1811 O O . ASP A 1 243 ? 3.146 -18.266 0.858 1 98.75 243 ASP A O 1
ATOM 1815 N N . LEU A 1 244 ? 1.506 -17.719 2.334 1 98.88 244 LEU A N 1
ATOM 1816 C CA . LEU A 1 244 ? 2.467 -17.188 3.297 1 98.88 244 LEU A CA 1
ATOM 1817 C C . LEU A 1 244 ? 3.363 -18.312 3.834 1 98.88 244 LEU A C 1
ATOM 1819 O O . LEU A 1 244 ? 4.527 -18.062 4.16 1 98.88 244 LEU A O 1
ATOM 1823 N N . GLY A 1 245 ? 2.791 -19.516 3.947 1 98.81 245 GLY A N 1
ATOM 1824 C CA . GLY A 1 245 ? 3.635 -20.656 4.285 1 98.81 245 GLY A CA 1
ATOM 1825 C C . GLY A 1 245 ? 4.809 -20.828 3.342 1 98.81 245 GLY A C 1
ATOM 1826 O O . GLY A 1 245 ? 5.941 -21.031 3.783 1 98.81 245 GLY A O 1
ATOM 1827 N N . PHE A 1 246 ? 4.57 -20.75 2.029 1 98.75 246 PHE A N 1
ATOM 1828 C CA . PHE A 1 246 ? 5.641 -20.828 1.038 1 98.75 246 PHE A CA 1
ATOM 1829 C C . PHE A 1 246 ? 6.645 -19.703 1.24 1 98.75 246 PHE A C 1
ATOM 1831 O O . PHE A 1 246 ? 7.852 -19.906 1.109 1 98.75 246 PHE A O 1
ATOM 1838 N N . CYS A 1 247 ? 6.137 -18.469 1.529 1 98.81 247 CYS A N 1
ATOM 1839 C CA . CYS A 1 247 ? 7.004 -17.328 1.755 1 98.81 247 CYS A CA 1
ATOM 1840 C C . CYS A 1 247 ? 7.961 -17.578 2.912 1 98.81 247 CYS A C 1
ATOM 1842 O O . CYS A 1 247 ? 9.164 -17.344 2.793 1 98.81 247 CYS A O 1
ATOM 1844 N N . LEU A 1 248 ? 7.379 -18.031 4.02 1 98.81 248 LEU A N 1
ATOM 1845 C CA . LEU A 1 248 ? 8.164 -18.25 5.234 1 98.81 248 LEU A CA 1
ATOM 1846 C C . LEU A 1 248 ? 9.172 -19.375 5.035 1 98.81 248 LEU A C 1
ATOM 1848 O O . LEU A 1 248 ? 10.305 -19.297 5.496 1 98.81 248 LEU A O 1
ATOM 1852 N N . GLU A 1 249 ? 8.789 -20.438 4.328 1 98.5 249 GLU A N 1
ATOM 1853 C CA . GLU A 1 249 ? 9.703 -21.516 4.016 1 98.5 249 GLU A CA 1
ATOM 1854 C C . GLU A 1 249 ? 10.852 -21.047 3.127 1 98.5 249 GLU A C 1
ATOM 1856 O O . GLU A 1 249 ? 12.008 -21.375 3.363 1 98.5 249 GLU A O 1
ATOM 1861 N N . GLU A 1 250 ? 10.531 -20.297 2.105 1 98.38 250 GLU A N 1
ATOM 1862 C CA . GLU A 1 250 ? 11.555 -19.75 1.213 1 98.38 250 GLU A CA 1
ATOM 1863 C C . GLU A 1 250 ? 12.492 -18.812 1.956 1 98.38 250 GLU A C 1
ATOM 1865 O O . GLU A 1 250 ? 13.703 -18.828 1.728 1 98.38 250 GLU A O 1
ATOM 1870 N N . ALA A 1 251 ? 11.922 -17.969 2.795 1 98.5 251 ALA A N 1
ATOM 1871 C CA . ALA A 1 251 ? 12.734 -17.062 3.6 1 98.5 251 ALA A CA 1
ATOM 1872 C C . ALA A 1 251 ? 13.734 -17.844 4.449 1 98.5 251 ALA A C 1
ATOM 1874 O O . ALA A 1 251 ? 14.922 -17.5 4.496 1 98.5 251 ALA A O 1
ATOM 1875 N N . GLU A 1 252 ? 13.258 -18.875 5.086 1 97.56 252 GLU A N 1
ATOM 1876 C CA . GLU A 1 252 ? 14.141 -19.719 5.887 1 97.56 252 GLU A CA 1
ATOM 1877 C C . GLU A 1 252 ? 15.258 -20.312 5.031 1 97.56 252 GLU A C 1
ATOM 1879 O O . GLU A 1 252 ? 16.422 -20.344 5.453 1 97.56 252 GLU A O 1
ATOM 1884 N N . ARG A 1 253 ? 14.898 -20.797 3.893 1 96.62 253 ARG A N 1
ATOM 1885 C CA . ARG A 1 253 ? 15.859 -21.406 2.977 1 96.62 253 ARG A CA 1
ATOM 1886 C C . ARG A 1 253 ? 16.984 -20.438 2.637 1 96.62 253 ARG A C 1
ATOM 1888 O O . ARG A 1 253 ? 18.141 -20.844 2.52 1 96.62 253 ARG A O 1
ATOM 1895 N N . VAL A 1 254 ? 16.688 -19.203 2.52 1 96.5 254 VAL A N 1
ATOM 1896 C CA . VAL A 1 254 ? 17.688 -18.25 2.076 1 96.5 254 VAL A CA 1
ATOM 1897 C C . VAL A 1 254 ? 18.234 -17.484 3.277 1 96.5 254 VAL A C 1
ATOM 1899 O O . VAL A 1 254 ? 18.906 -16.453 3.117 1 96.5 254 VAL A O 1
ATOM 1902 N N . GLY A 1 255 ? 17.859 -17.828 4.492 1 96.75 255 GLY A N 1
ATOM 1903 C CA . GLY A 1 255 ? 18.438 -17.297 5.711 1 96.75 255 GLY A CA 1
ATOM 1904 C C . GLY A 1 255 ? 17.812 -15.977 6.141 1 96.75 255 GLY A C 1
ATOM 1905 O O . GLY A 1 255 ? 18.5 -15.109 6.684 1 96.75 255 GLY A O 1
ATOM 1906 N N . LEU A 1 256 ? 16.547 -15.789 5.875 1 97.62 256 LEU A N 1
ATOM 1907 C CA . LEU A 1 256 ? 15.836 -14.57 6.25 1 97.62 256 LEU A CA 1
ATOM 1908 C C . LEU A 1 256 ? 14.75 -14.867 7.285 1 97.62 256 LEU A C 1
ATOM 1910 O O . LEU A 1 256 ? 14.188 -15.961 7.305 1 97.62 256 LEU A O 1
ATOM 1914 N N . GLU A 1 257 ? 14.531 -13.914 8.133 1 97.19 257 GLU A N 1
ATOM 1915 C CA . GLU A 1 257 ? 13.344 -13.867 8.977 1 97.19 257 GLU A CA 1
ATOM 1916 C C . GLU A 1 257 ? 12.383 -12.773 8.523 1 97.19 257 GLU A C 1
ATOM 1918 O O . GLU A 1 257 ? 12.82 -11.68 8.156 1 97.19 257 GLU A O 1
ATOM 1923 N N . LEU A 1 258 ? 11.156 -13.086 8.453 1 98.06 258 LEU A N 1
ATOM 1924 C CA . LEU A 1 258 ? 10.117 -12.141 8.07 1 98.06 258 LEU A CA 1
ATOM 1925 C C . LEU A 1 258 ? 9.117 -11.945 9.203 1 98.06 258 LEU A C 1
ATOM 1927 O O . LEU A 1 258 ? 8.023 -12.508 9.18 1 98.06 258 LEU A O 1
ATOM 1931 N N . PRO A 1 259 ? 9.461 -11.148 10.172 1 97.25 259 PRO A N 1
ATOM 1932 C CA . PRO A 1 259 ? 8.656 -11.055 11.391 1 97.25 259 PRO A CA 1
ATOM 1933 C C . PRO A 1 259 ? 7.23 -10.562 11.125 1 97.25 259 PRO A C 1
ATOM 1935 O O . PRO A 1 259 ? 6.281 -11.062 11.734 1 97.25 259 PRO A O 1
ATOM 1938 N N . LEU A 1 260 ? 7.062 -9.602 10.297 1 98 260 LEU A N 1
ATOM 1939 C CA . LEU A 1 260 ? 5.711 -9.133 9.992 1 98 260 LEU A CA 1
ATOM 1940 C C . LEU A 1 260 ? 4.902 -10.227 9.297 1 98 260 LEU A C 1
ATOM 1942 O O . LEU A 1 260 ? 3.738 -10.453 9.641 1 98 260 LEU A O 1
ATOM 1946 N N . THR A 1 261 ? 5.496 -10.844 8.289 1 98.69 261 THR A N 1
ATOM 1947 C CA . THR A 1 261 ? 4.828 -11.922 7.562 1 98.69 261 THR A CA 1
ATOM 1948 C C . THR A 1 261 ? 4.391 -13.031 8.516 1 98.69 261 THR A C 1
ATOM 1950 O O . THR A 1 261 ? 3.27 -13.531 8.414 1 98.69 261 THR A O 1
ATOM 1953 N N . LYS A 1 262 ? 5.281 -13.344 9.414 1 98.38 262 LYS A N 1
ATOM 1954 C CA . LYS A 1 262 ? 4.965 -14.367 10.406 1 98.38 262 LYS A CA 1
ATOM 1955 C C . LYS A 1 262 ? 3.799 -13.938 11.289 1 98.38 262 LYS A C 1
ATOM 1957 O O . LYS A 1 262 ? 2.906 -14.742 11.586 1 98.38 262 LYS A O 1
ATOM 1962 N N . MET A 1 263 ? 3.803 -12.711 11.742 1 97.94 263 MET A N 1
ATOM 1963 C CA . MET A 1 263 ? 2.734 -12.172 12.578 1 97.94 263 MET A CA 1
ATOM 1964 C C . MET A 1 263 ? 1.395 -12.227 11.852 1 97.94 263 MET A C 1
ATOM 1966 O O . MET A 1 263 ? 0.389 -12.648 12.422 1 97.94 263 MET A O 1
ATOM 1970 N N . VAL A 1 264 ? 1.363 -11.852 10.617 1 98.69 264 VAL A N 1
ATOM 1971 C CA . VAL A 1 264 ? 0.144 -11.844 9.812 1 98.69 264 VAL A CA 1
ATOM 1972 C C . VAL A 1 264 ? -0.354 -13.273 9.625 1 98.69 264 VAL A C 1
ATOM 1974 O O . VAL A 1 264 ? -1.551 -13.547 9.742 1 98.69 264 VAL A O 1
ATOM 1977 N N . ASP A 1 265 ? 0.594 -14.172 9.344 1 98.81 265 ASP A N 1
ATOM 1978 C CA . ASP A 1 265 ? 0.247 -15.578 9.18 1 98.81 265 ASP A CA 1
ATOM 1979 C C . ASP A 1 265 ? -0.408 -16.141 10.445 1 98.81 265 ASP A C 1
ATOM 1981 O O . ASP A 1 265 ? -1.405 -16.859 10.367 1 98.81 265 ASP A O 1
ATOM 1985 N N . GLU A 1 266 ? 0.118 -15.781 11.578 1 98.56 266 GLU A N 1
ATOM 1986 C CA . GLU A 1 266 ? -0.42 -16.25 12.852 1 98.56 266 GLU A CA 1
ATOM 1987 C C . GLU A 1 266 ? -1.808 -15.664 13.109 1 98.56 266 GLU A C 1
ATOM 1989 O O . GLU A 1 266 ? -2.682 -16.344 13.648 1 98.56 266 GLU A O 1
ATOM 1994 N N . GLN A 1 267 ? -1.991 -14.461 12.781 1 98.69 267 GLN A N 1
ATOM 1995 C CA . GLN A 1 267 ? -3.301 -13.836 12.93 1 98.69 267 GLN A CA 1
ATOM 1996 C C . GLN A 1 267 ? -4.344 -14.523 12.055 1 98.69 267 GLN A C 1
ATOM 1998 O O . GLN A 1 267 ? -5.465 -14.781 12.5 1 98.69 267 GLN A O 1
ATOM 2003 N N . TYR A 1 268 ? -3.947 -14.82 10.812 1 98.81 268 TYR A N 1
ATOM 2004 C CA . TYR A 1 268 ? -4.855 -15.555 9.938 1 98.81 268 TYR A CA 1
ATOM 2005 C C . TYR A 1 268 ? -5.156 -16.938 10.5 1 98.81 268 TYR A C 1
ATOM 2007 O O . TYR A 1 268 ? -6.285 -17.422 10.391 1 98.81 268 TYR A O 1
ATOM 2015 N N . ALA A 1 269 ? -4.137 -17.594 11.062 1 98.81 269 ALA A N 1
ATOM 2016 C CA . ALA A 1 269 ? -4.371 -18.891 11.695 1 98.81 269 ALA A CA 1
ATOM 2017 C C . ALA A 1 269 ? -5.438 -18.781 12.781 1 98.81 269 ALA A C 1
ATOM 2019 O O . ALA A 1 269 ? -6.289 -19.672 12.906 1 98.81 269 ALA A O 1
ATOM 2020 N N . GLY A 1 270 ? -5.344 -17.766 13.57 1 98.62 270 GLY A N 1
ATOM 2021 C CA . GLY A 1 270 ? -6.363 -17.531 14.586 1 98.62 270 GLY A CA 1
ATOM 2022 C C . GLY A 1 270 ? -7.754 -17.375 14.008 1 98.62 270 GLY A C 1
ATOM 2023 O O . GLY A 1 270 ? -8.711 -17.953 14.516 1 98.62 270 GLY A O 1
ATOM 2024 N N . LEU A 1 271 ? -7.859 -16.625 12.945 1 98.75 271 LEU A N 1
ATOM 2025 C CA . LEU A 1 271 ? -9.148 -16.391 12.297 1 98.75 271 LEU A CA 1
ATOM 2026 C C . LEU A 1 271 ? -9.688 -17.688 11.695 1 98.75 271 LEU A C 1
ATOM 2028 O O . LEU A 1 271 ? -10.891 -17.938 11.711 1 98.75 271 LEU A O 1
ATOM 2032 N N . GLN A 1 272 ? -8.781 -18.5 11.125 1 98.56 272 GLN A N 1
ATOM 2033 C CA . GLN A 1 272 ? -9.18 -19.812 10.617 1 98.56 272 GLN A CA 1
ATOM 2034 C C . GLN A 1 272 ? -9.82 -20.656 11.711 1 98.56 272 GLN A C 1
ATOM 2036 O O . GLN A 1 272 ? -10.836 -21.312 11.484 1 98.56 272 GLN A O 1
ATOM 2041 N N . ARG A 1 273 ? -9.227 -20.641 12.891 1 98.44 273 ARG A N 1
ATOM 2042 C CA . ARG A 1 273 ? -9.75 -21.406 14.016 1 98.44 273 ARG A CA 1
ATOM 2043 C C . ARG A 1 273 ? -11.141 -20.922 14.414 1 98.44 273 ARG A C 1
ATOM 2045 O O . ARG A 1 273 ? -11.922 -21.672 15 1 98.44 273 ARG A O 1
ATOM 2052 N N . GLU A 1 274 ? -11.469 -19.734 14.031 1 98.25 274 GLU A N 1
ATOM 2053 C CA . GLU A 1 274 ? -12.766 -19.156 14.352 1 98.25 274 GLU A CA 1
ATOM 2054 C C . GLU A 1 274 ? -13.766 -19.391 13.227 1 98.25 274 GLU A C 1
ATOM 2056 O O . GLU A 1 274 ? -14.891 -18.875 13.266 1 98.25 274 GLU A O 1
ATOM 2061 N N . GLY A 1 275 ? -13.367 -20.078 12.219 1 98.31 275 GLY A N 1
ATOM 2062 C CA . GLY A 1 275 ? -14.266 -20.453 11.141 1 98.31 275 GLY A CA 1
ATOM 2063 C C . GLY A 1 275 ? -14.328 -19.422 10.023 1 98.31 275 GLY A C 1
ATOM 2064 O O . GLY A 1 275 ? -15.258 -19.438 9.219 1 98.31 275 GLY A O 1
ATOM 2065 N N . LEU A 1 276 ? -13.289 -18.547 9.977 1 98.5 276 LEU A N 1
ATOM 2066 C CA . LEU A 1 276 ? -13.336 -17.469 9 1 98.5 276 LEU A CA 1
ATOM 2067 C C . LEU A 1 276 ? -12.406 -17.734 7.832 1 98.5 276 LEU A C 1
ATOM 2069 O O . LEU A 1 276 ? -12 -16.812 7.121 1 98.5 276 LEU A O 1
ATOM 2073 N N . GLY A 1 277 ? -12.055 -18.969 7.609 1 98.56 277 GLY A N 1
ATOM 2074 C CA . GLY A 1 277 ? -11.07 -19.375 6.621 1 98.56 277 GLY A CA 1
ATOM 2075 C C . GLY A 1 277 ? -11.438 -18.984 5.207 1 98.56 277 GLY A C 1
ATOM 2076 O O . GLY A 1 277 ? -10.562 -18.766 4.367 1 98.56 277 GLY A O 1
ATOM 2077 N N . ARG A 1 278 ? -12.711 -18.812 4.922 1 97.75 278 ARG A N 1
ATOM 2078 C CA . ARG A 1 278 ? -13.172 -18.547 3.562 1 97.75 278 ARG A CA 1
ATOM 2079 C C . ARG A 1 278 ? -13.375 -17.047 3.34 1 97.75 278 ARG A C 1
ATOM 2081 O O . ARG A 1 278 ? -13.734 -16.625 2.24 1 97.75 278 ARG A O 1
ATOM 2088 N N . MET A 1 279 ? -13.07 -16.219 4.355 1 98.62 279 MET A N 1
ATOM 2089 C CA . MET A 1 279 ? -13.219 -14.773 4.242 1 98.62 279 MET A CA 1
ATOM 2090 C C . MET A 1 279 ? -12.031 -14.164 3.51 1 98.62 279 MET A C 1
ATOM 2092 O O . MET A 1 279 ? -10.945 -14.75 3.477 1 98.62 279 MET A O 1
ATOM 2096 N N . ASP A 1 280 ? -12.266 -13.031 2.883 1 98.31 280 ASP A N 1
ATOM 2097 C CA . ASP A 1 280 ? -11.242 -12.266 2.184 1 98.31 280 ASP A CA 1
ATOM 2098 C C . ASP A 1 280 ? -10.086 -11.914 3.119 1 98.31 280 ASP A C 1
ATOM 2100 O O . ASP A 1 280 ? -10.289 -11.703 4.316 1 98.31 280 ASP A O 1
ATOM 2104 N N . THR A 1 281 ? -8.93 -11.766 2.598 1 98.75 281 THR A N 1
ATOM 2105 C CA . THR A 1 281 ? -7.727 -11.477 3.363 1 98.75 281 THR A CA 1
ATOM 2106 C C . THR A 1 281 ? -7.906 -10.203 4.188 1 98.75 281 THR A C 1
ATOM 2108 O O . THR A 1 281 ? -7.289 -10.047 5.242 1 98.75 281 THR A O 1
ATOM 2111 N N . SER A 1 282 ? -8.766 -9.266 3.775 1 98.88 282 SER A N 1
ATOM 2112 C CA . SER A 1 282 ? -8.977 -8.008 4.48 1 98.88 282 SER A CA 1
ATOM 2113 C C . SER A 1 282 ? -9.656 -8.234 5.824 1 98.88 282 SER A C 1
ATOM 2115 O O . SER A 1 282 ? -9.695 -7.336 6.668 1 98.88 282 SER A O 1
ATOM 2117 N N . VAL A 1 283 ? -10.117 -9.492 6.094 1 98.88 283 VAL A N 1
ATOM 2118 C CA . VAL A 1 283 ? -10.734 -9.836 7.371 1 98.88 283 VAL A CA 1
ATOM 2119 C C . VAL A 1 283 ? -9.688 -9.758 8.484 1 98.88 283 VAL A C 1
ATOM 2121 O O . VAL A 1 283 ? -10.031 -9.742 9.664 1 98.88 283 VAL A O 1
ATOM 2124 N N . LEU A 1 284 ? -8.438 -9.555 8.125 1 98.88 284 LEU A N 1
ATOM 2125 C CA . LEU A 1 284 ? -7.328 -9.406 9.062 1 98.88 284 LEU A CA 1
ATOM 2126 C C . LEU A 1 284 ? -7.656 -8.375 10.133 1 98.88 284 LEU A C 1
ATOM 2128 O O . LEU A 1 284 ? -7.215 -8.5 11.281 1 98.88 284 LEU A O 1
ATOM 2132 N N . ILE A 1 285 ? -8.453 -7.383 9.828 1 98.81 285 ILE A N 1
ATOM 2133 C CA . ILE A 1 285 ? -8.797 -6.305 10.75 1 98.81 285 ILE A CA 1
ATOM 2134 C C . ILE A 1 285 ? -9.469 -6.879 11.992 1 98.81 285 ILE A C 1
ATOM 2136 O O . ILE A 1 285 ? -9.32 -6.344 13.094 1 98.81 285 ILE A O 1
ATOM 2140 N N . LYS A 1 286 ? -10.148 -8.031 11.844 1 98.62 286 LYS A N 1
ATOM 2141 C CA . LYS A 1 286 ? -10.789 -8.648 13 1 98.62 286 LYS A CA 1
ATOM 2142 C C . LYS A 1 286 ? -9.758 -9.188 13.984 1 98.62 286 LYS A C 1
ATOM 2144 O O . LYS A 1 286 ? -9.961 -9.125 15.203 1 98.62 286 LYS A O 1
ATOM 2149 N N . ALA A 1 287 ? -8.688 -9.734 13.453 1 98.44 287 ALA A N 1
ATOM 2150 C CA . ALA A 1 287 ? -7.617 -10.203 14.32 1 98.44 287 ALA A CA 1
ATOM 2151 C C . ALA A 1 287 ? -6.953 -9.039 15.047 1 98.44 287 ALA A C 1
ATOM 2153 O O . ALA A 1 287 ? -6.645 -9.133 16.234 1 98.44 287 ALA A O 1
ATOM 2154 N N . VAL A 1 288 ? -6.762 -7.941 14.344 1 97.31 288 VAL A N 1
ATOM 2155 C CA . VAL A 1 288 ? -6.148 -6.758 14.93 1 97.31 288 VAL A CA 1
ATOM 2156 C C . VAL A 1 288 ? -7.074 -6.168 15.992 1 97.31 288 VAL A C 1
ATOM 2158 O O . VAL A 1 288 ? -6.621 -5.734 17.047 1 97.31 288 VAL A O 1
ATOM 2161 N N . ALA A 1 289 ? -8.336 -6.164 15.742 1 96.44 289 ALA A N 1
ATOM 2162 C CA . ALA A 1 289 ? -9.328 -5.621 16.656 1 96.44 289 ALA A CA 1
ATOM 2163 C C . ALA A 1 289 ? -9.414 -6.461 17.938 1 96.44 289 ALA A C 1
ATOM 2165 O O . ALA A 1 289 ? -9.633 -5.93 19.016 1 96.44 289 ALA A O 1
ATOM 2166 N N . LYS A 1 290 ? -9.273 -7.738 17.812 1 92.12 290 LYS A N 1
ATOM 2167 C CA . LYS A 1 290 ? -9.352 -8.656 18.938 1 92.12 290 LYS A CA 1
ATOM 2168 C C . LYS A 1 290 ? -8.211 -8.414 19.922 1 92.12 290 LYS A C 1
ATOM 2170 O O . LYS A 1 290 ? -8.344 -8.672 21.125 1 92.12 290 LYS A O 1
ATOM 2175 N N . ASN A 1 291 ? -7.164 -7.945 19.406 1 82 291 ASN A N 1
ATOM 2176 C CA . ASN A 1 291 ? -5.984 -7.73 20.234 1 82 291 ASN A CA 1
ATOM 2177 C C . ASN A 1 291 ? -6.031 -6.375 20.938 1 82 291 ASN A C 1
ATOM 2179 O O . ASN A 1 291 ? -5.02 -5.906 21.453 1 82 291 ASN A O 1
ATOM 2183 N N . GLN A 1 292 ? -7.23 -5.699 20.875 1 86.94 292 GLN A N 1
ATOM 2184 C CA . GLN A 1 292 ? -7.387 -4.391 21.5 1 86.94 292 GLN A CA 1
ATOM 2185 C C . GLN A 1 292 ? -7.984 -4.512 22.891 1 86.94 292 GLN A C 1
ATOM 2187 O O . GLN A 1 292 ? -8.727 -5.449 23.172 1 86.94 292 GLN A O 1
ATOM 2192 N N . MET B 1 1 ? -13.273 43.406 -5.559 1 42.81 1 MET B N 1
ATOM 2193 C CA . MET B 1 1 ? -13.312 42.781 -4.238 1 42.81 1 MET B CA 1
ATOM 2194 C C . MET B 1 1 ? -11.969 42.938 -3.531 1 42.81 1 MET B C 1
ATOM 2196 O O . MET B 1 1 ? -10.914 42.875 -4.168 1 42.81 1 MET B O 1
ATOM 2200 N N . GLU B 1 2 ? -11.875 43.562 -2.33 1 60.5 2 GLU B N 1
ATOM 2201 C CA . GLU B 1 2 ? -10.617 43.812 -1.629 1 60.5 2 GLU B CA 1
ATOM 2202 C C . GLU B 1 2 ? -9.75 42.562 -1.566 1 60.5 2 GLU B C 1
ATOM 2204 O O . GLU B 1 2 ? -10.258 41.469 -1.382 1 60.5 2 GLU B O 1
ATOM 2209 N N . LYS B 1 3 ? -8.602 42.656 -1.998 1 75.62 3 LYS B N 1
ATOM 2210 C CA . LYS B 1 3 ? -7.664 41.531 -2.053 1 75.62 3 LYS B CA 1
ATOM 2211 C C . LYS B 1 3 ? -7.418 40.938 -0.663 1 75.62 3 LYS B C 1
ATOM 2213 O O . LYS B 1 3 ? -7.195 41.688 0.295 1 75.62 3 LYS B O 1
ATOM 2218 N N . GLN B 1 4 ? -7.633 39.688 -0.466 1 90.38 4 GLN B N 1
ATOM 2219 C CA . GLN B 1 4 ? -7.383 39.031 0.816 1 90.38 4 GLN B CA 1
ATOM 2220 C C . GLN B 1 4 ? -5.91 39.156 1.206 1 90.38 4 GLN B C 1
ATOM 2222 O O . GLN B 1 4 ? -5.027 39.031 0.355 1 90.38 4 GLN B O 1
ATOM 2227 N N . ARG B 1 5 ? -5.691 39.594 2.404 1 97.62 5 ARG B N 1
ATOM 2228 C CA . ARG B 1 5 ? -4.359 39.656 3.002 1 97.62 5 ARG B CA 1
ATOM 2229 C C . ARG B 1 5 ? -4.074 38.375 3.797 1 97.62 5 ARG B C 1
ATOM 2231 O O . ARG B 1 5 ? -4.895 37.938 4.613 1 97.62 5 ARG B O 1
ATOM 2238 N N . VAL B 1 6 ? -2.91 37.75 3.469 1 98.81 6 VAL B N 1
ATOM 2239 C CA . VAL B 1 6 ? -2.58 36.5 4.125 1 98.81 6 VAL B CA 1
ATOM 2240 C C . VAL B 1 6 ? -1.181 36.594 4.73 1 98.81 6 VAL B C 1
ATOM 2242 O O . VAL B 1 6 ? -0.396 37.469 4.375 1 98.81 6 VAL B O 1
ATOM 2245 N N . ALA B 1 7 ? -0.924 35.75 5.648 1 98.88 7 ALA B N 1
ATOM 2246 C CA . ALA B 1 7 ? 0.422 35.562 6.18 1 98.88 7 ALA B CA 1
ATOM 2247 C C . ALA B 1 7 ? 0.803 34.062 6.191 1 98.88 7 ALA B C 1
ATOM 2249 O O . ALA B 1 7 ? -0.067 33.219 6.277 1 98.88 7 ALA B O 1
ATOM 2250 N N . PHE B 1 8 ? 2.07 33.812 6.051 1 98.94 8 PHE B N 1
ATOM 2251 C CA . PHE B 1 8 ? 2.609 32.469 6.176 1 98.94 8 PHE B CA 1
ATOM 2252 C C . PHE B 1 8 ? 3.754 32.438 7.184 1 98.94 8 PHE B C 1
ATOM 2254 O O . PHE B 1 8 ? 4.793 33.062 6.969 1 98.94 8 PHE B O 1
ATOM 2261 N N . ILE B 1 9 ? 3.523 31.719 8.242 1 98.88 9 ILE B N 1
ATOM 2262 C CA . ILE B 1 9 ? 4.496 31.609 9.328 1 98.88 9 ILE B CA 1
ATOM 2263 C C . ILE B 1 9 ? 5.168 30.234 9.273 1 98.88 9 ILE B C 1
ATOM 2265 O O . ILE B 1 9 ? 4.512 29.203 9.453 1 98.88 9 ILE B O 1
ATOM 2269 N N . GLY B 1 10 ? 6.484 30.141 9.133 1 98.81 10 GLY B N 1
ATOM 2270 C CA . GLY B 1 10 ? 7.258 28.938 8.891 1 98.81 10 GLY B CA 1
ATOM 2271 C C . GLY B 1 10 ? 7.637 28.75 7.43 1 98.81 10 GLY B C 1
ATOM 2272 O O . GLY B 1 10 ? 6.777 28.453 6.598 1 98.81 10 GLY B O 1
ATOM 2273 N N . LEU B 1 11 ? 8.93 28.984 7.152 1 98.69 11 LEU B N 1
ATOM 2274 C CA . LEU B 1 11 ? 9.422 28.922 5.781 1 98.69 11 LEU B CA 1
ATOM 2275 C C . LEU B 1 11 ? 10.477 27.828 5.621 1 98.69 11 LEU B C 1
ATOM 2277 O O . LEU B 1 11 ? 11.57 28.094 5.121 1 98.69 11 LEU B O 1
ATOM 2281 N N . GLY B 1 12 ? 10.055 26.625 6.082 1 97.19 12 GLY B N 1
ATOM 2282 C CA . GLY B 1 12 ? 10.867 25.453 5.816 1 97.19 12 GLY B CA 1
ATOM 2283 C C . GLY B 1 12 ? 10.656 24.891 4.426 1 97.19 12 GLY B C 1
ATOM 2284 O O . GLY B 1 12 ? 10.211 25.594 3.521 1 97.19 12 GLY B O 1
ATOM 2285 N N . VAL B 1 13 ? 10.984 23.656 4.297 1 95.12 13 VAL B N 1
ATOM 2286 C CA . VAL B 1 13 ? 10.945 22.953 3.018 1 95.12 13 VAL B CA 1
ATOM 2287 C C . VAL B 1 13 ? 9.531 23.016 2.441 1 95.12 13 VAL B C 1
ATOM 2289 O O . VAL B 1 13 ? 9.352 23.094 1.224 1 95.12 13 VAL B O 1
ATOM 2292 N N . MET B 1 14 ? 8.508 22.953 3.295 1 97.62 14 MET B N 1
ATOM 2293 C CA . MET B 1 14 ? 7.109 22.953 2.865 1 97.62 14 MET B CA 1
ATOM 2294 C C . MET B 1 14 ? 6.582 24.375 2.736 1 97.62 14 MET B C 1
ATOM 2296 O O . MET B 1 14 ? 6.098 24.781 1.675 1 97.62 14 MET B O 1
ATOM 2300 N N . GLY B 1 15 ? 6.742 25.156 3.809 1 98.69 15 GLY B N 1
ATOM 2301 C CA . GLY B 1 15 ? 6.137 26.469 3.904 1 98.69 15 GLY B CA 1
ATOM 2302 C C . GLY B 1 15 ? 6.672 27.453 2.873 1 98.69 15 GLY B C 1
ATOM 2303 O O . GLY B 1 15 ? 5.93 28.297 2.367 1 98.69 15 GLY B O 1
ATOM 2304 N N . TYR B 1 16 ? 7.957 27.359 2.539 1 98.75 16 TYR B N 1
ATOM 2305 C CA . TYR B 1 16 ? 8.609 28.297 1.637 1 98.75 16 TYR B CA 1
ATOM 2306 C C . TYR B 1 16 ? 7.926 28.312 0.276 1 98.75 16 TYR B C 1
ATOM 2308 O O . TYR B 1 16 ? 7.434 29.359 -0.166 1 98.75 16 TYR B O 1
ATOM 2316 N N . PRO B 1 17 ? 7.82 27.188 -0.411 1 98.81 17 PRO B N 1
ATOM 2317 C CA . PRO B 1 17 ? 7.137 27.219 -1.707 1 98.81 17 PRO B CA 1
ATOM 2318 C C . PRO B 1 17 ? 5.641 27.484 -1.578 1 98.81 17 PRO B C 1
ATOM 2320 O O . PRO B 1 17 ? 5.043 28.109 -2.451 1 98.81 17 PRO B O 1
ATOM 2323 N N . MET B 1 18 ? 4.961 26.984 -0.506 1 98.81 18 MET B N 1
ATOM 2324 C CA . MET B 1 18 ? 3.535 27.234 -0.307 1 98.81 18 MET B CA 1
ATOM 2325 C C . MET B 1 18 ? 3.25 28.734 -0.221 1 98.81 18 MET B C 1
ATOM 2327 O O . MET B 1 18 ? 2.326 29.234 -0.865 1 98.81 18 MET B O 1
ATOM 2331 N N . ALA B 1 19 ? 4.051 29.469 0.533 1 98.88 19 ALA B N 1
ATOM 2332 C CA . ALA B 1 19 ? 3.932 30.922 0.621 1 98.88 19 ALA B CA 1
ATOM 2333 C C . ALA B 1 19 ? 4.145 31.578 -0.742 1 98.88 19 ALA B C 1
ATOM 2335 O O . ALA B 1 19 ? 3.494 32.562 -1.069 1 98.88 19 ALA B O 1
ATOM 2336 N N . GLY B 1 20 ? 5.051 31.031 -1.508 1 98.88 20 GLY B N 1
ATOM 2337 C CA . GLY B 1 20 ? 5.285 31.531 -2.855 1 98.88 20 GLY B CA 1
ATOM 2338 C C . GLY B 1 20 ? 4.062 31.438 -3.746 1 98.88 20 GLY B C 1
ATOM 2339 O O . GLY B 1 20 ? 3.766 32.375 -4.5 1 98.88 20 GLY B O 1
ATOM 2340 N N . TYR B 1 21 ? 3.365 30.344 -3.668 1 98.88 21 TYR B N 1
ATOM 2341 C CA . TYR B 1 21 ? 2.156 30.156 -4.461 1 98.88 21 TYR B CA 1
ATOM 2342 C C . TYR B 1 21 ? 1.107 31.203 -4.105 1 98.88 21 TYR B C 1
ATOM 2344 O O . TYR B 1 21 ? 0.388 31.703 -4.98 1 98.88 21 TYR B O 1
ATOM 2352 N N . LEU B 1 22 ? 1.009 31.531 -2.807 1 98.75 22 LEU B N 1
ATOM 2353 C CA . LEU B 1 22 ? 0.076 32.562 -2.391 1 98.75 22 LEU B CA 1
ATOM 2354 C C . LEU B 1 22 ? 0.439 33.906 -3.023 1 98.75 22 LEU B C 1
ATOM 2356 O O . LEU B 1 22 ? -0.427 34.594 -3.566 1 98.75 22 LEU B O 1
ATOM 2360 N N . SER B 1 23 ? 1.704 34.219 -2.941 1 98.62 23 SER B N 1
ATOM 2361 C CA . SER B 1 23 ? 2.197 35.469 -3.541 1 98.62 23 SER B CA 1
ATOM 2362 C C . SER B 1 23 ? 1.925 35.5 -5.043 1 98.62 23 SER B C 1
ATOM 2364 O O . SER B 1 23 ? 1.39 36.469 -5.559 1 98.62 23 SER B O 1
ATOM 2366 N N . LYS B 1 24 ? 2.213 34.438 -5.73 1 98.38 24 LYS B N 1
ATOM 2367 C CA . LYS B 1 24 ? 2.053 34.344 -7.18 1 98.38 24 LYS B CA 1
ATOM 2368 C C . LYS B 1 24 ? 0.583 34.469 -7.578 1 98.38 24 LYS B C 1
ATOM 2370 O O . LYS B 1 24 ? 0.26 34.969 -8.656 1 98.38 24 LYS B O 1
ATOM 2375 N N . ALA B 1 25 ? -0.241 33.969 -6.719 1 98 25 ALA B N 1
ATOM 2376 C CA . ALA B 1 25 ? -1.675 34 -7 1 98 25 ALA B CA 1
ATOM 2377 C C . ALA B 1 25 ? -2.252 35.406 -6.785 1 98 25 ALA B C 1
ATOM 2379 O O . ALA B 1 25 ? -3.422 35.656 -7.082 1 98 25 ALA B O 1
ATOM 2380 N N . GLY B 1 26 ? -1.434 36.344 -6.203 1 97.44 26 GLY B N 1
ATOM 2381 C CA . GLY B 1 26 ? -1.842 37.719 -6.117 1 97.44 26 GLY B CA 1
ATOM 2382 C C . GLY B 1 26 ? -2.283 38.125 -4.723 1 97.44 26 GLY B C 1
ATOM 2383 O O . GLY B 1 26 ? -2.699 39.281 -4.504 1 97.44 26 GLY B O 1
ATOM 2384 N N . TYR B 1 27 ? -2.195 37.25 -3.732 1 98.19 27 TYR B N 1
ATOM 2385 C CA . TYR B 1 27 ? -2.535 37.625 -2.363 1 98.19 27 TYR B CA 1
ATOM 2386 C C . TYR B 1 27 ? -1.479 38.562 -1.767 1 98.19 27 TYR B C 1
ATOM 2388 O O . TYR B 1 27 ? -0.283 38.375 -2.008 1 98.19 27 TYR B O 1
ATOM 2396 N N . GLU B 1 28 ? -1.9 39.594 -1.07 1 98.25 28 GLU B N 1
ATOM 2397 C CA . GLU B 1 28 ? -0.949 40.344 -0.251 1 98.25 28 GLU B CA 1
ATOM 2398 C C . GLU B 1 28 ? -0.39 39.469 0.872 1 98.25 28 GLU B C 1
ATOM 2400 O O . GLU B 1 28 ? -1.087 39.188 1.849 1 98.25 28 GLU B O 1
ATOM 2405 N N . THR B 1 29 ? 0.909 39.062 0.739 1 98.75 29 THR B N 1
ATOM 2406 C CA . THR B 1 29 ? 1.445 38 1.572 1 98.75 29 THR B CA 1
ATOM 2407 C C . THR B 1 29 ? 2.531 38.531 2.504 1 98.75 29 THR B C 1
ATOM 2409 O O . THR B 1 29 ? 3.504 39.125 2.049 1 98.75 29 THR B O 1
ATOM 2412 N N . LYS B 1 30 ? 2.336 38.375 3.822 1 98.81 30 LYS B N 1
ATOM 2413 C CA . LYS B 1 30 ? 3.379 38.562 4.824 1 98.81 30 LYS B CA 1
ATOM 2414 C C . LYS B 1 30 ? 3.971 37.219 5.277 1 98.81 30 LYS B C 1
ATOM 2416 O O . LYS B 1 30 ? 3.271 36.219 5.316 1 98.81 30 LYS B O 1
ATOM 2421 N N . VAL B 1 31 ? 5.301 37.281 5.57 1 98.94 31 VAL B N 1
ATOM 2422 C CA . VAL B 1 31 ? 5.914 36.031 5.977 1 98.94 31 VAL B CA 1
ATOM 2423 C C . VAL B 1 31 ? 6.754 36.219 7.234 1 98.94 31 VAL B C 1
ATOM 2425 O O . VAL B 1 31 ? 7.25 37.344 7.477 1 98.94 31 VAL B O 1
ATOM 2428 N N . TYR B 1 32 ? 6.922 35.125 7.992 1 98.81 32 TYR B N 1
ATOM 2429 C CA . TYR B 1 32 ? 7.824 35.094 9.133 1 98.81 32 TYR B CA 1
ATOM 2430 C C . TYR B 1 32 ? 8.484 33.719 9.242 1 98.81 32 TYR B C 1
ATOM 2432 O O . TYR B 1 32 ? 7.855 32.688 8.953 1 98.81 32 TYR B O 1
ATOM 2440 N N . ASN B 1 33 ? 9.695 33.719 9.664 1 98.81 33 ASN B N 1
ATOM 2441 C CA . ASN B 1 33 ? 10.438 32.531 10.047 1 98.81 33 ASN B CA 1
ATOM 2442 C C . ASN B 1 33 ? 11.375 32.812 11.227 1 98.81 33 ASN B C 1
ATOM 2444 O O . ASN B 1 33 ? 11.914 33.906 11.352 1 98.81 33 ASN B O 1
ATOM 2448 N N . ARG B 1 34 ? 11.539 31.812 12.07 1 97.12 34 ARG B N 1
ATOM 2449 C CA . ARG B 1 34 ? 12.398 31.969 13.242 1 97.12 34 ARG B CA 1
ATOM 2450 C C . ARG B 1 34 ? 13.781 32.469 12.836 1 97.12 34 ARG B C 1
ATOM 2452 O O . ARG B 1 34 ? 14.359 33.312 13.508 1 97.12 34 ARG B O 1
ATOM 2459 N N . THR B 1 35 ? 14.32 31.875 11.734 1 96.69 35 THR B N 1
ATOM 2460 C CA . THR B 1 35 ? 15.539 32.406 11.141 1 96.69 35 THR B CA 1
ATOM 2461 C C . THR B 1 35 ? 15.211 33.531 10.148 1 96.69 35 THR B C 1
ATOM 2463 O O . THR B 1 35 ? 14.852 33.25 9 1 96.69 35 THR B O 1
ATOM 2466 N N . LYS B 1 36 ? 15.531 34.719 10.438 1 96.75 36 LYS B N 1
ATOM 2467 C CA . LYS B 1 36 ? 15.102 35.875 9.688 1 96.75 36 LYS B CA 1
ATOM 2468 C C . LYS B 1 36 ? 15.625 35.844 8.25 1 96.75 36 LYS B C 1
ATOM 2470 O O . LYS B 1 36 ? 14.945 36.281 7.332 1 96.75 36 LYS B O 1
ATOM 2475 N N . ALA B 1 37 ? 16.75 35.312 8.109 1 98 37 ALA B N 1
ATOM 2476 C CA . ALA B 1 37 ? 17.391 35.281 6.789 1 98 37 ALA B CA 1
ATOM 2477 C C . ALA B 1 37 ? 16.516 34.531 5.781 1 98 37 ALA B C 1
ATOM 2479 O O . ALA B 1 37 ? 16.484 34.875 4.598 1 98 37 ALA B O 1
ATOM 2480 N N . LYS B 1 38 ? 15.75 33.531 6.234 1 98.31 38 LYS B N 1
ATOM 2481 C CA . LYS B 1 38 ? 14.867 32.781 5.352 1 98.31 38 LYS B CA 1
ATOM 2482 C C . LYS B 1 38 ? 13.695 33.656 4.879 1 98.31 38 LYS B C 1
ATOM 2484 O O . LYS B 1 38 ? 13.312 33.594 3.709 1 98.31 38 LYS B O 1
ATOM 2489 N N . ALA B 1 39 ? 13.133 34.438 5.762 1 98.69 39 ALA B N 1
ATOM 2490 C CA . ALA B 1 39 ? 12.031 35.312 5.41 1 98.69 39 ALA B CA 1
ATOM 2491 C C . ALA B 1 39 ? 12.5 36.406 4.465 1 98.69 39 ALA B C 1
ATOM 2493 O O . ALA B 1 39 ? 11.789 36.781 3.525 1 98.69 39 ALA B O 1
ATOM 2494 N N . ASP B 1 40 ? 13.695 36.938 4.746 1 98.69 40 ASP B N 1
ATOM 2495 C CA . ASP B 1 40 ? 14.258 37.969 3.885 1 98.69 40 ASP B CA 1
ATOM 2496 C C . ASP B 1 40 ? 14.5 37.438 2.475 1 98.69 40 ASP B C 1
ATOM 2498 O O . ASP B 1 40 ? 14.219 38.125 1.488 1 98.69 40 ASP B O 1
ATOM 2502 N N . LYS B 1 41 ? 15.086 36.281 2.465 1 98.75 41 LYS B N 1
ATOM 2503 C CA . LYS B 1 41 ? 15.32 35.656 1.169 1 98.75 41 LYS B CA 1
ATOM 2504 C C . LYS B 1 41 ? 14.008 35.469 0.405 1 98.75 41 LYS B C 1
ATOM 2506 O O . LYS B 1 41 ? 13.945 35.719 -0.8 1 98.75 41 LYS B O 1
ATOM 2511 N N . TRP B 1 42 ? 13 34.969 1.09 1 98.81 42 TRP B N 1
ATOM 2512 C CA . TRP B 1 42 ? 11.688 34.75 0.476 1 98.81 42 TRP B CA 1
ATOM 2513 C C . TRP B 1 42 ? 11.141 36.062 -0.09 1 98.81 42 TRP B C 1
ATOM 2515 O O . TRP B 1 42 ? 10.656 36.094 -1.223 1 98.81 42 TRP B O 1
ATOM 2525 N N . ALA B 1 43 ? 11.25 37.188 0.64 1 98.56 43 ALA B N 1
ATOM 2526 C CA . ALA B 1 43 ? 10.703 38.469 0.241 1 98.56 43 ALA B CA 1
ATOM 2527 C C . ALA B 1 43 ? 11.492 39.062 -0.921 1 98.56 43 ALA B C 1
ATOM 2529 O O . ALA B 1 43 ? 10.992 39.938 -1.632 1 98.56 43 ALA B O 1
ATOM 2530 N N . ALA B 1 44 ? 12.719 38.625 -1.051 1 98.56 44 ALA B N 1
ATOM 2531 C CA . ALA B 1 44 ? 13.516 39.062 -2.199 1 98.56 44 ALA B CA 1
ATOM 2532 C C . ALA B 1 44 ? 13.109 38.281 -3.459 1 98.56 44 ALA B C 1
ATOM 2534 O O . ALA B 1 44 ? 13.219 38.812 -4.57 1 98.56 44 ALA B O 1
ATOM 2535 N N . GLU B 1 45 ? 12.633 37.125 -3.291 1 98.56 45 GLU B N 1
ATOM 2536 C CA . GLU B 1 45 ? 12.289 36.25 -4.402 1 98.56 45 GLU B CA 1
ATOM 2537 C C . GLU B 1 45 ? 10.836 36.406 -4.824 1 98.56 45 GLU B C 1
ATOM 2539 O O . GLU B 1 45 ? 10.5 36.281 -6.004 1 98.56 45 GLU B O 1
ATOM 2544 N N . TYR B 1 46 ? 9.984 36.688 -3.912 1 98.56 46 TYR B N 1
ATOM 2545 C CA . TYR B 1 46 ? 8.547 36.812 -4.152 1 98.56 46 TYR B CA 1
ATOM 2546 C C . TYR B 1 46 ? 8.055 38.188 -3.719 1 98.56 46 TYR B C 1
ATOM 2548 O O . TYR B 1 46 ? 8.75 38.906 -2.994 1 98.56 46 TYR B O 1
ATOM 2556 N N . ASN B 1 47 ? 6.875 38.531 -4.211 1 98 47 ASN B N 1
ATOM 2557 C CA . ASN B 1 47 ? 6.227 39.75 -3.742 1 98 47 ASN B CA 1
ATOM 2558 C C . ASN B 1 47 ? 5.594 39.562 -2.367 1 98 47 ASN B C 1
ATOM 2560 O O . ASN B 1 47 ? 4.648 38.781 -2.219 1 98 47 ASN B O 1
ATOM 2564 N N . GLY B 1 48 ? 6.086 40.156 -1.36 1 98.19 48 GLY B N 1
ATOM 2565 C CA . GLY B 1 48 ? 5.586 40.062 0.001 1 98.19 48 GLY B CA 1
ATOM 2566 C C . GLY B 1 48 ? 6.469 40.75 1.015 1 98.19 48 GLY B C 1
ATOM 2567 O O . GLY B 1 48 ? 7.441 41.438 0.644 1 98.19 48 GLY B O 1
ATOM 2568 N N . ILE B 1 49 ? 6.07 40.688 2.258 1 98.5 49 ILE B N 1
ATOM 2569 C CA . ILE B 1 49 ? 6.75 41.438 3.32 1 98.5 49 ILE B CA 1
ATOM 2570 C C . ILE B 1 49 ? 7.262 40.469 4.375 1 98.5 49 ILE B C 1
ATOM 2572 O O . ILE B 1 49 ? 6.492 39.656 4.918 1 98.5 49 ILE B O 1
ATOM 2576 N N . ALA B 1 50 ? 8.547 40.5 4.637 1 98.81 50 ALA B N 1
ATOM 2577 C CA . ALA B 1 50 ? 9.133 39.75 5.75 1 98.81 50 ALA B CA 1
ATOM 2578 C C . ALA B 1 50 ? 8.922 40.469 7.07 1 98.81 50 ALA B C 1
ATOM 2580 O O . ALA B 1 50 ? 9.203 41.688 7.168 1 98.81 50 ALA B O 1
ATOM 2581 N N . CYS B 1 51 ? 8.43 39.781 7.996 1 98.75 51 CYS B N 1
ATOM 2582 C CA . CYS B 1 51 ? 8.133 40.375 9.289 1 98.75 51 CYS B CA 1
ATOM 2583 C C . CYS B 1 51 ? 9.086 39.875 10.359 1 98.75 51 CYS B C 1
ATOM 2585 O O . CYS B 1 51 ? 9.711 38.812 10.203 1 98.75 51 CYS B O 1
ATOM 2587 N N . GLU B 1 52 ? 9.148 40.562 11.469 1 98.25 52 GLU B N 1
ATOM 2588 C CA . GLU B 1 52 ? 10.109 40.281 12.523 1 98.25 52 GLU B CA 1
ATOM 2589 C C . GLU B 1 52 ? 9.523 39.312 13.547 1 98.25 52 GLU B C 1
ATOM 2591 O O . GLU B 1 52 ? 10.258 38.562 14.211 1 98.25 52 GLU B O 1
ATOM 2596 N N . THR B 1 53 ? 8.203 39.375 13.672 1 98.5 53 THR B N 1
ATOM 2597 C CA . THR B 1 53 ? 7.535 38.5 14.641 1 98.5 53 THR B CA 1
ATOM 2598 C C . THR B 1 53 ? 6.262 37.906 14.047 1 98.5 53 THR B C 1
ATOM 2600 O O . THR B 1 53 ? 5.715 38.438 13.078 1 98.5 53 THR B O 1
ATOM 2603 N N . PRO B 1 54 ? 5.785 36.75 14.68 1 98.88 54 PRO B N 1
ATOM 2604 C CA . PRO B 1 54 ? 4.496 36.219 14.242 1 98.88 54 PRO B CA 1
ATOM 2605 C C . PRO B 1 54 ? 3.354 37.219 14.398 1 98.88 54 PRO B C 1
ATOM 2607 O O . PRO B 1 54 ? 2.473 37.312 13.539 1 98.88 54 PRO B O 1
ATOM 2610 N N . ARG B 1 55 ? 3.396 38 15.43 1 98.69 55 ARG B N 1
ATOM 2611 C CA . ARG B 1 55 ? 2.383 39 15.672 1 98.69 55 ARG B CA 1
ATOM 2612 C C . ARG B 1 55 ? 2.33 40 14.516 1 98.69 55 ARG B C 1
ATOM 2614 O O . ARG B 1 55 ? 1.256 40.281 13.984 1 98.69 55 ARG B O 1
ATOM 2621 N N . GLU B 1 56 ? 3.453 40.562 14.164 1 98.56 56 GLU B N 1
ATOM 2622 C CA . GLU B 1 56 ? 3.539 41.531 13.078 1 98.56 56 GLU B CA 1
ATOM 2623 C C . GLU B 1 56 ? 3.031 40.938 11.766 1 98.56 56 GLU B C 1
ATOM 2625 O O . GLU B 1 56 ? 2.332 41.594 11.008 1 98.56 56 GLU B O 1
ATOM 2630 N N . ALA B 1 57 ? 3.398 39.688 11.516 1 98.81 57 ALA B N 1
ATOM 2631 C CA . ALA B 1 57 ? 2.959 39.031 10.297 1 98.81 57 ALA B CA 1
ATOM 2632 C C . ALA B 1 57 ? 1.439 38.906 10.258 1 98.81 57 ALA B C 1
ATOM 2634 O O . ALA B 1 57 ? 0.824 39.062 9.203 1 98.81 57 ALA B O 1
ATOM 2635 N N . ALA B 1 58 ? 0.847 38.625 11.359 1 98.69 58 ALA B N 1
ATOM 2636 C CA . ALA B 1 58 ? -0.583 38.344 11.43 1 98.69 58 ALA B CA 1
ATOM 2637 C C . ALA B 1 58 ? -1.406 39.625 11.344 1 98.69 58 ALA B C 1
ATOM 2639 O O . ALA B 1 58 ? -2.58 39.594 10.969 1 98.69 58 ALA B O 1
ATOM 2640 N N . GLU B 1 59 ? -0.816 40.719 11.695 1 98.06 59 GLU B N 1
ATOM 2641 C CA . GLU B 1 59 ? -1.54 42 11.797 1 98.06 59 GLU B CA 1
ATOM 2642 C C . GLU B 1 59 ? -2.219 42.344 10.477 1 98.06 59 GLU B C 1
ATOM 2644 O O . GLU B 1 59 ? -1.559 42.438 9.438 1 98.06 59 GLU B O 1
ATOM 2649 N N . GLY B 1 60 ? -3.561 42.469 10.547 1 97.12 60 GLY B N 1
ATOM 2650 C CA . GLY B 1 60 ? -4.336 42.938 9.406 1 97.12 60 GLY B CA 1
ATOM 2651 C C . GLY B 1 60 ? -4.641 41.812 8.414 1 97.12 60 GLY B C 1
ATOM 2652 O O . GLY B 1 60 ? -5.273 42.062 7.383 1 97.12 60 GLY B O 1
ATOM 2653 N N . CYS B 1 61 ? -4.242 40.625 8.641 1 98.31 61 CYS B N 1
ATOM 2654 C CA . CYS B 1 61 ? -4.418 39.5 7.703 1 98.31 61 CYS B CA 1
ATOM 2655 C C . CYS B 1 61 ? -5.781 38.844 7.887 1 98.31 61 CYS B C 1
ATOM 2657 O O . CYS B 1 61 ? -6.27 38.719 9.008 1 98.31 61 CYS B O 1
ATOM 2659 N N . ASP B 1 62 ? -6.391 38.406 6.785 1 98.44 62 ASP B N 1
ATOM 2660 C CA . ASP B 1 62 ? -7.648 37.688 6.797 1 98.44 62 ASP B CA 1
ATOM 2661 C C . ASP B 1 62 ? -7.422 36.219 7.164 1 98.44 62 ASP B C 1
ATOM 2663 O O . ASP B 1 62 ? -8.258 35.594 7.828 1 98.44 62 ASP B O 1
ATOM 2667 N N . ILE B 1 63 ? -6.363 35.656 6.695 1 98.81 63 ILE B N 1
ATOM 2668 C CA . ILE B 1 63 ? -5.977 34.25 6.949 1 98.81 63 ILE B CA 1
ATOM 2669 C C . ILE B 1 63 ? -4.484 34.188 7.273 1 98.81 63 ILE B C 1
ATOM 2671 O O . ILE B 1 63 ? -3.668 34.812 6.598 1 98.81 63 ILE B O 1
ATOM 2675 N N . VAL B 1 64 ? -4.117 33.5 8.312 1 98.94 64 VAL B N 1
ATOM 2676 C CA . VAL B 1 64 ? -2.73 33.219 8.672 1 98.94 64 VAL B CA 1
ATOM 2677 C C . VAL B 1 64 ? -2.459 31.734 8.625 1 98.94 64 VAL B C 1
ATOM 2679 O O . VAL B 1 64 ? -3.176 30.938 9.25 1 98.94 64 VAL B O 1
ATOM 2682 N N . PHE B 1 65 ? -1.419 31.344 7.844 1 98.94 65 PHE B N 1
ATOM 2683 C CA . PHE B 1 65 ? -0.996 29.953 7.73 1 98.94 65 PHE B CA 1
ATOM 2684 C C . PHE B 1 65 ? 0.245 29.688 8.578 1 98.94 65 PHE B C 1
ATOM 2686 O O . PHE B 1 65 ? 1.146 30.531 8.641 1 98.94 65 PHE B O 1
ATOM 2693 N N . THR B 1 66 ? 0.273 28.562 9.211 1 98.94 66 THR B N 1
ATOM 2694 C CA . THR B 1 66 ? 1.481 28.125 9.898 1 98.94 66 THR B CA 1
ATOM 2695 C C . THR B 1 66 ? 1.937 26.766 9.375 1 98.94 66 THR B C 1
ATOM 2697 O O . THR B 1 66 ? 1.111 25.938 8.992 1 98.94 66 THR B O 1
ATOM 2700 N N . CYS B 1 67 ? 3.162 26.5 9.273 1 98.81 67 CYS B N 1
ATOM 2701 C CA . CYS B 1 67 ? 3.82 2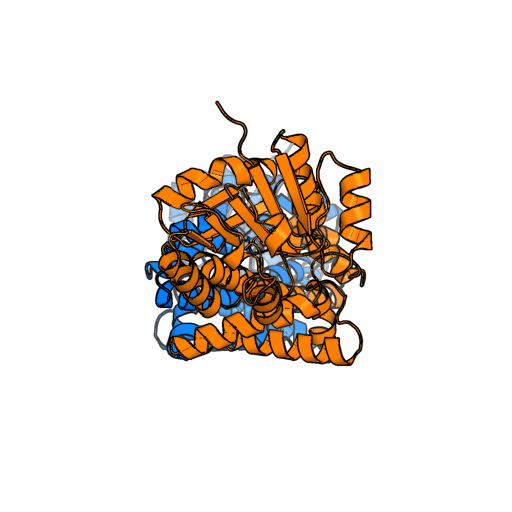5.25 8.953 1 98.81 67 CYS B CA 1
ATOM 2702 C C . CYS B 1 67 ? 5.207 25.172 9.586 1 98.81 67 CYS B C 1
ATOM 2704 O O . CYS B 1 67 ? 6.199 25.547 8.961 1 98.81 67 CYS B O 1
ATOM 2706 N N . VAL B 1 68 ? 5.195 24.688 10.805 1 98.5 68 VAL B N 1
ATOM 2707 C CA . VAL B 1 68 ? 6.43 24.656 11.586 1 98.5 68 VAL B CA 1
ATOM 2708 C C . VAL B 1 68 ? 6.746 23.234 12.016 1 98.5 68 VAL B C 1
ATOM 2710 O O . VAL B 1 68 ? 6.539 22.281 11.25 1 98.5 68 VAL B O 1
ATOM 2713 N N . GLY B 1 69 ? 7.379 22.953 13.102 1 97.25 69 GLY B N 1
ATOM 2714 C CA . GLY B 1 69 ? 7.992 21.656 13.336 1 97.25 69 GLY B CA 1
ATOM 2715 C C . GLY B 1 69 ? 7.086 20.688 14.086 1 97.25 69 GLY B C 1
ATOM 2716 O O . GLY B 1 69 ? 6.848 19.578 13.625 1 97.25 69 GLY B O 1
ATOM 2717 N N . ASN B 1 70 ? 6.633 21.047 15.188 1 97.69 70 ASN B N 1
ATOM 2718 C CA . ASN B 1 70 ? 5.875 20.188 16.094 1 97.69 70 ASN B CA 1
ATOM 2719 C C . ASN B 1 70 ? 4.945 20.984 17 1 97.69 70 ASN B C 1
ATOM 2721 O O . ASN B 1 70 ? 4.758 22.188 16.781 1 97.69 70 ASN B O 1
ATOM 2725 N N . ASP B 1 71 ? 4.301 20.328 17.922 1 98.69 71 ASP B N 1
ATOM 2726 C CA . ASP B 1 71 ? 3.326 20.969 18.812 1 98.69 71 ASP B CA 1
ATOM 2727 C C . ASP B 1 71 ? 3.928 22.188 19.5 1 98.69 71 ASP B C 1
ATOM 2729 O O . ASP B 1 71 ? 3.314 23.25 19.531 1 98.69 71 ASP B O 1
ATOM 2733 N N . ASN B 1 72 ? 5.07 22.078 20.031 1 98.5 72 ASN B N 1
ATOM 2734 C CA . ASN B 1 72 ? 5.707 23.172 20.766 1 98.5 72 ASN B CA 1
ATOM 2735 C C . ASN B 1 72 ? 6.082 24.328 19.844 1 98.5 72 ASN B C 1
ATOM 2737 O O . ASN B 1 72 ? 6.02 25.5 20.25 1 98.5 72 ASN B O 1
ATOM 2741 N N . ASP B 1 73 ? 6.512 24 18.688 1 98.5 73 ASP B N 1
ATOM 2742 C CA . ASP B 1 73 ? 6.824 25.047 17.719 1 98.5 73 ASP B CA 1
ATOM 2743 C C . ASP B 1 73 ? 5.578 25.844 17.344 1 98.5 73 ASP B C 1
ATOM 2745 O O . ASP B 1 73 ? 5.633 27.062 17.203 1 98.5 73 ASP B O 1
ATOM 2749 N N . VAL B 1 74 ? 4.469 25.141 17.172 1 98.88 74 VAL B N 1
ATOM 2750 C CA . VAL B 1 74 ? 3.217 25.828 16.859 1 98.88 74 VAL B CA 1
ATOM 2751 C C . VAL B 1 74 ? 2.834 26.734 18.031 1 98.88 74 VAL B C 1
ATOM 2753 O O . VAL B 1 74 ? 2.508 27.906 17.812 1 98.88 74 VAL B O 1
ATOM 2756 N N . ARG B 1 75 ? 2.916 26.25 19.25 1 98.81 75 ARG B N 1
ATOM 2757 C CA . ARG B 1 75 ? 2.592 27.062 20.422 1 98.81 75 ARG B CA 1
ATOM 2758 C C . ARG B 1 75 ? 3.48 28.297 20.484 1 98.81 75 ARG B C 1
ATOM 2760 O O . ARG B 1 75 ? 3.016 29.375 20.844 1 98.81 75 ARG B O 1
ATOM 2767 N N . SER B 1 76 ? 4.723 28.141 20.125 1 98.56 76 SER B N 1
ATOM 2768 C CA . SER B 1 76 ? 5.691 29.219 20.25 1 98.56 76 SER B CA 1
ATOM 2769 C C . SER B 1 76 ? 5.371 30.359 19.281 1 98.56 76 SER B C 1
ATOM 2771 O O . SER B 1 76 ? 5.703 31.516 19.562 1 98.56 76 SER B O 1
ATOM 2773 N N . VAL B 1 77 ? 4.727 30.062 18.172 1 98.75 77 VAL B N 1
ATOM 2774 C CA . VAL B 1 77 ? 4.438 31.109 17.203 1 98.75 77 VAL B CA 1
ATOM 2775 C C . VAL B 1 77 ? 3.01 31.625 17.406 1 98.75 77 VAL B C 1
ATOM 2777 O O . VAL B 1 77 ? 2.645 32.688 16.906 1 98.75 77 VAL B O 1
ATOM 2780 N N . VAL B 1 78 ? 2.176 30.891 18.094 1 98.81 78 VAL B N 1
ATOM 2781 C CA . VAL B 1 78 ? 0.771 31.25 18.266 1 98.81 78 VAL B CA 1
ATOM 2782 C C . VAL B 1 78 ? 0.592 32.062 19.531 1 98.81 78 VAL B C 1
ATOM 2784 O O . VAL B 1 78 ? -0.111 33.094 19.547 1 98.81 78 VAL B O 1
ATOM 2787 N N . TYR B 1 79 ? 1.222 31.703 20.594 1 98.62 79 TYR B N 1
ATOM 2788 C CA . TYR B 1 79 ? 0.97 32.281 21.906 1 98.62 79 TYR B CA 1
ATOM 2789 C C . TYR B 1 79 ? 2.049 33.281 22.266 1 98.62 79 TYR B C 1
ATOM 2791 O O . TYR B 1 79 ? 3.072 33.406 21.594 1 98.62 79 TYR B O 1
ATOM 2799 N N . GLY B 1 80 ? 1.758 34.094 23.391 1 97.69 80 GLY B N 1
ATOM 2800 C CA . GLY B 1 80 ? 2.719 35.031 23.906 1 97.69 80 GLY B CA 1
ATOM 2801 C C . GLY B 1 80 ? 2.498 36.438 23.391 1 97.69 80 GLY B C 1
ATOM 2802 O O . GLY B 1 80 ? 1.659 36.656 22.516 1 97.69 80 GLY B O 1
ATOM 2803 N N . GLU B 1 81 ? 3.336 37.375 23.734 1 97.31 81 GLU B N 1
ATOM 2804 C CA . GLU B 1 81 ? 3.186 38.812 23.391 1 97.31 81 GLU B CA 1
ATOM 2805 C C . GLU B 1 81 ? 3.52 39.062 21.938 1 97.31 81 GLU B C 1
ATOM 2807 O O . GLU B 1 81 ? 3.008 40 21.328 1 97.31 81 GLU B O 1
ATOM 2812 N N . GLU B 1 82 ? 4.32 38.188 21.406 1 97.69 82 GLU B N 1
ATOM 2813 C CA . GLU B 1 82 ? 4.711 38.344 20.016 1 97.69 82 GLU B CA 1
ATOM 2814 C C . GLU B 1 82 ? 4.109 37.25 19.141 1 97.69 82 GLU B C 1
ATOM 2816 O O . GLU B 1 82 ? 4.508 37.062 18 1 97.69 82 GLU B O 1
ATOM 2821 N N . GLY B 1 83 ? 3.197 36.469 19.719 1 98.5 83 GLY B N 1
ATOM 2822 C CA . GLY B 1 83 ? 2.523 35.406 18.984 1 98.5 83 GLY B CA 1
ATOM 2823 C C . GLY B 1 83 ? 1.476 35.938 18.016 1 98.5 83 GLY B C 1
ATOM 2824 O O . GLY B 1 83 ? 1.014 37.062 18.141 1 98.5 83 GLY B O 1
ATOM 2825 N N . LEU B 1 84 ? 1.135 35.062 17.062 1 98.19 84 LEU B N 1
ATOM 2826 C CA . LEU B 1 84 ? 0.245 35.531 16.016 1 98.19 84 LEU B CA 1
ATOM 2827 C C . LEU B 1 84 ? -1.156 35.812 16.547 1 98.19 84 LEU B C 1
ATOM 2829 O O . LEU B 1 84 ? -1.906 36.594 15.977 1 98.19 84 LEU B O 1
ATOM 2833 N N . LEU B 1 85 ? -1.527 35.125 17.641 1 98.06 85 LEU B N 1
ATOM 2834 C CA . LEU B 1 85 ? -2.891 35.219 18.141 1 98.06 85 LEU B CA 1
ATOM 2835 C C . LEU B 1 85 ? -3.229 36.656 18.547 1 98.06 85 LEU B C 1
ATOM 2837 O O . LEU B 1 85 ? -4.363 37.094 18.375 1 98.06 85 LEU B O 1
ATOM 2841 N N . VAL B 1 86 ? -2.283 37.375 19.094 1 96.44 86 VAL B N 1
ATOM 2842 C CA . VAL B 1 86 ? -2.508 38.75 19.578 1 96.44 86 VAL B CA 1
ATOM 2843 C C . VAL B 1 86 ? -2.57 39.719 18.375 1 96.44 86 VAL B C 1
ATOM 2845 O O . VAL B 1 86 ? -3.07 40.812 18.5 1 96.44 86 VAL B O 1
ATOM 2848 N N . GLY B 1 87 ? -2.051 39.25 17.266 1 95.88 87 GLY B N 1
ATOM 2849 C CA . GLY B 1 87 ? -2.02 40.094 16.078 1 95.88 87 GLY B CA 1
ATOM 2850 C C . GLY B 1 87 ? -3.217 39.906 15.164 1 95.88 87 GLY B C 1
ATOM 2851 O O . GLY B 1 87 ? -3.451 40.688 14.258 1 95.88 87 GLY B O 1
ATOM 2852 N N . LEU B 1 88 ? -4.055 38.875 15.414 1 96.81 88 LEU B N 1
ATOM 2853 C CA . LEU B 1 88 ? -5.16 38.531 14.531 1 96.81 88 LEU B CA 1
ATOM 2854 C C . LEU B 1 88 ? -6.293 39.562 14.656 1 96.81 88 LEU B C 1
ATOM 2856 O O . LEU B 1 88 ? -6.695 39.906 15.766 1 96.81 88 LEU B O 1
ATOM 2860 N N . LYS B 1 89 ? -6.758 40.062 13.57 1 96.38 89 LYS B N 1
ATOM 2861 C CA . LYS B 1 89 ? -7.957 40.906 13.609 1 96.38 89 LYS B CA 1
ATOM 2862 C C . LYS B 1 89 ? -9.203 40.062 13.828 1 96.38 89 LYS B C 1
ATOM 2864 O O . LYS B 1 89 ? -9.188 38.844 13.609 1 96.38 89 LYS B O 1
ATOM 2869 N N . ALA B 1 90 ? -10.234 40.656 14.141 1 95.88 90 ALA B N 1
ATOM 2870 C CA . ALA B 1 90 ? -11.492 39.969 14.414 1 95.88 90 ALA B CA 1
ATOM 2871 C C . ALA B 1 90 ? -11.977 39.219 13.18 1 95.88 90 ALA B C 1
ATOM 2873 O O . ALA B 1 90 ? -11.945 39.75 12.07 1 95.88 90 ALA B O 1
ATOM 2874 N N . GLY B 1 91 ? -12.305 37.938 13.406 1 97.75 91 GLY B N 1
ATOM 2875 C CA . GLY B 1 91 ? -12.906 37.156 12.352 1 97.75 91 GLY B CA 1
ATOM 2876 C C . GLY B 1 91 ? -11.883 36.438 11.477 1 97.75 91 GLY B C 1
ATOM 2877 O O . GLY B 1 91 ? -12.242 35.594 10.656 1 97.75 91 GLY B O 1
ATOM 2878 N N . ALA B 1 92 ? -10.602 36.75 11.641 1 98.5 92 ALA B N 1
ATOM 2879 C CA . ALA B 1 92 ? -9.555 36.125 10.844 1 98.5 92 ALA B CA 1
ATOM 2880 C C . ALA B 1 92 ? -9.477 34.625 11.125 1 98.5 92 ALA B C 1
ATOM 2882 O O . ALA B 1 92 ? -10.039 34.125 12.117 1 98.5 92 ALA B O 1
ATOM 2883 N N . VAL B 1 93 ? -8.891 33.875 10.203 1 98.88 93 VAL B N 1
ATOM 2884 C CA . VAL B 1 93 ? -8.797 32.438 10.32 1 98.88 93 VAL B CA 1
ATOM 2885 C C . VAL B 1 93 ? -7.328 32.031 10.445 1 98.88 93 VAL B C 1
ATOM 2887 O O . VAL B 1 93 ? -6.484 32.469 9.664 1 98.88 93 VAL B O 1
ATOM 2890 N N . LEU B 1 94 ? -6.988 31.266 11.469 1 98.94 94 LEU B N 1
ATOM 2891 C CA . LEU B 1 94 ? -5.711 30.562 11.547 1 98.94 94 LEU B CA 1
ATOM 2892 C C . LEU B 1 94 ? -5.812 29.172 10.922 1 98.94 94 LEU B C 1
ATOM 2894 O O . LEU B 1 94 ? -6.688 28.391 11.297 1 98.94 94 LEU B O 1
ATOM 2898 N N . VAL B 1 95 ? -4.988 28.875 9.898 1 98.94 95 VAL B N 1
ATOM 2899 C CA . VAL B 1 95 ? -4.871 27.562 9.273 1 98.94 95 VAL B CA 1
ATOM 2900 C C . VAL B 1 95 ? -3.502 26.953 9.594 1 98.94 95 VAL B C 1
ATOM 2902 O O . VAL B 1 95 ? -2.469 27.516 9.227 1 98.94 95 VAL B O 1
ATOM 2905 N N . ASP B 1 96 ? -3.477 25.859 10.25 1 98.94 96 ASP B N 1
ATOM 2906 C CA . ASP B 1 96 ? -2.207 25.234 10.617 1 98.94 96 ASP B CA 1
ATOM 2907 C C . ASP B 1 96 ? -1.934 24 9.766 1 98.94 96 ASP B C 1
ATOM 2909 O O . ASP B 1 96 ? -2.623 22.984 9.898 1 98.94 96 ASP B O 1
ATOM 2913 N N . HIS B 1 97 ? -0.846 24.031 8.977 1 98.94 97 HIS B N 1
ATOM 2914 C CA . HIS B 1 97 ? -0.441 22.938 8.109 1 98.94 97 HIS B CA 1
ATOM 2915 C C . HIS B 1 97 ? 0.548 22.016 8.812 1 98.94 97 HIS B C 1
ATOM 2917 O O . HIS B 1 97 ? 0.944 20.984 8.266 1 98.94 97 HIS B O 1
ATOM 2923 N N . THR B 1 98 ? 0.938 22.359 10.016 1 98.81 98 THR B N 1
ATOM 2924 C CA . THR B 1 98 ? 1.874 21.531 10.758 1 98.81 98 THR B CA 1
ATOM 2925 C C . THR B 1 98 ? 1.227 20.203 11.141 1 98.81 98 THR B C 1
ATOM 2927 O O . THR B 1 98 ? 0.057 20.156 11.523 1 98.81 98 THR B O 1
ATOM 2930 N N . THR B 1 99 ? 1.996 19.094 10.961 1 98.75 99 THR B N 1
ATOM 2931 C CA . THR B 1 99 ? 1.536 17.844 11.539 1 98.75 99 THR B CA 1
ATOM 2932 C C . THR B 1 99 ? 1.713 17.844 13.055 1 98.75 99 THR B C 1
ATOM 2934 O O . THR B 1 99 ? 2.84 17.891 13.555 1 98.75 99 THR B O 1
ATOM 2937 N N . THR B 1 100 ? 0.609 17.875 13.758 1 98.75 100 THR B N 1
ATOM 2938 C CA . THR B 1 100 ? 0.59 17.969 15.211 1 98.75 100 THR B CA 1
ATOM 2939 C C . THR B 1 100 ? -0.344 16.938 15.82 1 98.75 100 THR B C 1
ATOM 2941 O O . THR B 1 100 ? -0.94 16.125 15.094 1 98.75 100 THR B O 1
ATOM 2944 N N . SER B 1 101 ? -0.375 16.891 17.156 1 98.75 101 SER B N 1
ATOM 2945 C CA . SER B 1 101 ? -1.416 16.125 17.828 1 98.75 101 SER B CA 1
ATOM 2946 C C . SER B 1 101 ? -2.799 16.703 17.547 1 98.75 101 SER B C 1
ATOM 2948 O O . SER B 1 101 ? -2.934 17.891 17.281 1 98.75 101 SER B O 1
ATOM 2950 N N . ALA B 1 102 ? -3.814 15.844 17.594 1 98.75 102 ALA B N 1
ATOM 2951 C CA . ALA B 1 102 ? -5.191 16.312 17.484 1 98.75 102 ALA B CA 1
ATOM 2952 C C . ALA B 1 102 ? -5.57 17.188 18.656 1 98.75 102 ALA B C 1
ATOM 2954 O O . ALA B 1 102 ? -6.363 18.125 18.531 1 98.75 102 ALA B O 1
ATOM 2955 N N . GLU B 1 103 ? -4.996 16.953 19.781 1 98.38 103 GLU B N 1
ATOM 2956 C CA . GLU B 1 103 ? -5.242 17.734 20.984 1 98.38 103 GLU B CA 1
ATOM 2957 C C . GLU B 1 103 ? -4.832 19.188 20.797 1 98.38 103 GLU B C 1
ATOM 2959 O O . GLU B 1 103 ? -5.527 20.109 21.234 1 98.38 103 GLU B O 1
ATOM 2964 N N . LEU B 1 104 ? -3.701 19.391 20.172 1 98.81 104 LEU B N 1
ATOM 2965 C CA . LEU B 1 104 ? -3.277 20.766 19.922 1 98.81 104 LEU B CA 1
ATOM 2966 C C . LEU B 1 104 ? -4.27 21.469 19 1 98.81 104 LEU B C 1
ATOM 2968 O O . LEU B 1 104 ? -4.527 22.672 19.172 1 98.81 104 LEU B O 1
ATOM 2972 N N . ALA B 1 105 ? -4.766 20.766 17.984 1 98.88 105 ALA B N 1
ATOM 2973 C CA . ALA B 1 105 ? -5.742 21.375 17.078 1 98.88 105 ALA B CA 1
ATOM 2974 C C . ALA B 1 105 ? -6.961 21.875 17.844 1 98.88 105 ALA B C 1
ATOM 2976 O O . ALA B 1 105 ? -7.441 22.984 17.609 1 98.88 105 ALA B O 1
ATOM 2977 N N . VAL B 1 106 ? -7.438 21.062 18.719 1 98.81 106 VAL B N 1
ATOM 2978 C CA . VAL B 1 106 ? -8.594 21.438 19.531 1 98.81 106 VAL B CA 1
ATOM 2979 C C . VAL B 1 106 ? -8.234 22.609 20.438 1 98.81 106 VAL B C 1
ATOM 2981 O O . VAL B 1 106 ? -9.016 23.547 20.594 1 98.81 106 VAL B O 1
ATOM 2984 N N . GLU B 1 107 ? -7.074 22.547 21.031 1 98.88 107 GLU B N 1
ATOM 2985 C CA . GLU B 1 107 ? -6.57 23.641 21.859 1 98.88 107 GLU B CA 1
ATOM 2986 C C . GLU B 1 107 ? -6.562 24.969 21.094 1 98.88 107 GLU B C 1
ATOM 2988 O O . GLU B 1 107 ? -7.035 25.984 21.609 1 98.88 107 GLU B O 1
ATOM 2993 N N . LEU B 1 108 ? -6.031 24.922 19.922 1 98.88 108 LEU B N 1
ATOM 2994 C CA . LEU B 1 108 ? -5.906 26.141 19.125 1 98.88 108 LEU B CA 1
ATOM 2995 C C . LEU B 1 108 ? -7.273 26.641 18.688 1 98.88 108 LEU B C 1
ATOM 2997 O O . LEU B 1 108 ? -7.496 27.859 18.609 1 98.88 108 LEU B O 1
ATOM 3001 N N . ALA B 1 109 ? -8.172 25.719 18.312 1 98.88 109 ALA B N 1
ATOM 3002 C CA . ALA B 1 109 ? -9.531 26.094 17.969 1 98.88 109 ALA B CA 1
ATOM 3003 C C . ALA B 1 109 ? -10.188 26.875 19.109 1 98.88 109 ALA B C 1
ATOM 3005 O O . ALA B 1 109 ? -10.797 27.922 18.875 1 98.88 109 ALA B O 1
ATOM 3006 N N . ASP B 1 110 ? -10.055 26.359 20.328 1 98.75 110 ASP B N 1
ATOM 3007 C CA . ASP B 1 110 ? -10.625 27.016 21.5 1 98.75 110 ASP B CA 1
ATOM 3008 C C . ASP B 1 110 ? -9.984 28.375 21.75 1 98.75 110 ASP B C 1
ATOM 3010 O O . ASP B 1 110 ? -10.68 29.344 22.062 1 98.75 110 ASP B O 1
ATOM 3014 N N . ALA B 1 111 ? -8.703 28.453 21.625 1 98.69 111 ALA B N 1
ATOM 3015 C CA . ALA B 1 111 ? -7.977 29.703 21.828 1 98.69 111 ALA B CA 1
ATOM 3016 C C . ALA B 1 111 ? -8.43 30.781 20.828 1 98.69 111 ALA B C 1
ATOM 3018 O O . ALA B 1 111 ? -8.633 31.938 21.203 1 98.69 111 ALA B O 1
ATOM 3019 N N . CYS B 1 112 ? -8.539 30.391 19.562 1 98.75 112 CYS B N 1
ATOM 3020 C CA . CYS B 1 112 ? -8.992 31.312 18.531 1 98.75 112 CYS B CA 1
ATOM 3021 C C . CYS B 1 112 ? -10.414 31.797 18.812 1 98.75 112 CYS B C 1
ATOM 3023 O O . CYS B 1 112 ? -10.688 33 18.734 1 98.75 112 CYS B O 1
ATOM 3025 N N . LYS B 1 113 ? -11.25 30.859 19.141 1 98.06 113 LYS B N 1
ATOM 3026 C CA . LYS B 1 113 ? -12.641 31.188 19.406 1 98.06 113 LYS B CA 1
ATOM 3027 C C . LYS B 1 113 ? -12.758 32.219 20.547 1 98.06 113 LYS B C 1
ATOM 3029 O O . LYS B 1 113 ? -13.586 33.125 20.484 1 98.06 113 LYS B O 1
ATOM 3034 N N . LYS B 1 114 ? -11.969 32.094 21.547 1 97.38 114 LYS B N 1
ATOM 3035 C CA . LYS B 1 114 ? -11.992 32.969 22.719 1 97.38 114 LYS B CA 1
ATOM 3036 C C . LYS B 1 114 ? -11.727 34.406 22.328 1 97.38 114 LYS B C 1
ATOM 3038 O O . LYS B 1 114 ? -12.195 35.344 23.016 1 97.38 114 LYS B O 1
ATOM 3043 N N . VAL B 1 115 ? -11.039 34.625 21.281 1 96.12 115 VAL B N 1
ATOM 3044 C CA . VAL B 1 115 ? -10.672 36 20.906 1 96.12 115 VAL B CA 1
ATOM 3045 C C . VAL B 1 115 ? -11.383 36.375 19.625 1 96.12 115 VAL B C 1
ATOM 3047 O O . VAL B 1 115 ? -10.953 37.312 18.922 1 96.12 115 VAL B O 1
ATOM 3050 N N . GLY B 1 116 ? -12.391 35.594 19.188 1 97.56 116 GLY B N 1
ATOM 3051 C CA . GLY B 1 116 ? -13.25 35.969 18.062 1 97.56 116 GLY B CA 1
ATOM 3052 C C . GLY B 1 116 ? -12.672 35.562 16.719 1 97.56 116 GLY B C 1
ATOM 3053 O O . GLY B 1 116 ? -12.945 36.219 15.711 1 97.56 116 GLY B O 1
ATOM 3054 N N . ASN B 1 117 ? -11.812 34.594 16.719 1 98.56 117 ASN B N 1
ATOM 3055 C CA . ASN B 1 117 ? -11.188 34.094 15.492 1 98.56 117 ASN B CA 1
ATOM 3056 C C . ASN B 1 117 ? -11.539 32.625 15.234 1 98.56 117 ASN B C 1
ATOM 3058 O O . ASN B 1 117 ? -12.328 32.031 15.977 1 98.56 117 ASN B O 1
ATOM 3062 N N . HIS B 1 118 ? -11.148 32.125 14.07 1 98.81 118 HIS B N 1
ATOM 3063 C CA . HIS B 1 118 ? -11.461 30.766 13.648 1 98.81 118 HIS B CA 1
ATOM 3064 C C . HIS B 1 118 ? -10.188 29.969 13.406 1 98.81 118 HIS B C 1
ATOM 3066 O O . HIS B 1 118 ? -9.102 30.531 13.273 1 98.81 118 HIS B O 1
ATOM 3072 N N . PHE B 1 119 ? -10.383 28.656 13.445 1 98.88 119 PHE B N 1
ATOM 3073 C CA . PHE B 1 119 ? -9.227 27.781 13.289 1 98.88 119 PHE B CA 1
ATOM 3074 C C . PHE B 1 119 ? -9.562 26.594 12.391 1 98.88 119 PHE B C 1
ATOM 3076 O O . PHE B 1 119 ? -10.664 26.047 12.469 1 98.88 119 PHE B O 1
ATOM 3083 N N . ILE B 1 120 ? -8.586 26.203 11.508 1 98.94 120 ILE B N 1
ATOM 3084 C CA . ILE B 1 120 ? -8.625 24.969 10.727 1 98.94 120 ILE B CA 1
ATOM 3085 C C . ILE B 1 120 ? -7.309 24.219 10.875 1 98.94 120 ILE B C 1
ATOM 3087 O O . ILE B 1 120 ? -6.238 24.766 10.602 1 98.94 120 ILE B O 1
ATOM 3091 N N . ASP B 1 121 ? -7.34 23.031 11.5 1 98.94 121 ASP B N 1
ATOM 3092 C CA . ASP B 1 121 ? -6.18 22.172 11.289 1 98.94 121 ASP B CA 1
ATOM 3093 C C . ASP B 1 121 ? -6.168 21.594 9.875 1 98.94 121 ASP B C 1
ATOM 3095 O O . ASP B 1 121 ? -7.191 21.094 9.398 1 98.94 121 ASP B O 1
ATOM 3099 N N . ALA B 1 122 ? -4.969 21.656 9.25 1 98.94 122 ALA B N 1
ATOM 3100 C CA . ALA B 1 122 ? -4.875 21.312 7.828 1 98.94 122 ALA B CA 1
ATOM 3101 C C . ALA B 1 122 ? -3.521 20.688 7.5 1 98.94 122 ALA B C 1
ATOM 3103 O O . ALA B 1 122 ? -2.82 21.156 6.602 1 98.94 122 ALA B O 1
ATOM 3104 N N . PRO B 1 123 ? -3.215 19.562 8.172 1 98.88 123 PRO B N 1
ATOM 3105 C CA . PRO B 1 123 ? -1.964 18.922 7.773 1 98.88 123 PRO B CA 1
ATOM 3106 C C . PRO B 1 123 ? -1.948 18.531 6.297 1 98.88 123 PRO B C 1
ATOM 3108 O O . PRO B 1 123 ? -3.004 18.469 5.656 1 98.88 123 PRO B O 1
ATOM 3111 N N . VAL B 1 124 ? -0.714 18.344 5.789 1 98.5 124 VAL B N 1
ATOM 3112 C CA . VAL B 1 124 ? -0.566 18.156 4.348 1 98.5 124 VAL B CA 1
ATOM 3113 C C . VAL B 1 124 ? 0.188 16.859 4.07 1 98.5 124 VAL B C 1
ATOM 3115 O O . VAL B 1 124 ? 0.894 16.344 4.941 1 98.5 124 VAL B O 1
ATOM 3118 N N . SER B 1 125 ? -0.039 16.344 2.916 1 97.19 125 SER B N 1
ATOM 3119 C CA . SER B 1 125 ? 0.714 15.234 2.342 1 97.19 125 SER B CA 1
ATOM 3120 C C . SER B 1 125 ? 1.178 15.555 0.925 1 97.19 125 SER B C 1
ATOM 3122 O O . SER B 1 125 ? 0.68 16.5 0.3 1 97.19 125 SER B O 1
ATOM 3124 N N . GLY B 1 126 ? 2.189 14.867 0.407 1 94.12 126 GLY B N 1
ATOM 3125 C CA . GLY B 1 126 ? 2.781 15.094 -0.902 1 94.12 126 GLY B CA 1
ATOM 3126 C C . GLY B 1 126 ? 4.25 15.461 -0.837 1 94.12 126 GLY B C 1
ATOM 3127 O O . GLY B 1 126 ? 4.953 15.414 -1.849 1 94.12 126 GLY B O 1
ATOM 3128 N N . GLY B 1 127 ? 4.699 15.828 0.316 1 92.38 127 GLY B N 1
ATOM 3129 C CA . GLY B 1 127 ? 6.109 16.094 0.55 1 92.38 127 GLY B CA 1
ATOM 3130 C C . GLY B 1 127 ? 6.609 17.344 -0.143 1 92.38 127 GLY B C 1
ATOM 3131 O O . GLY B 1 127 ? 5.816 18.188 -0.545 1 92.38 127 GLY B O 1
ATOM 3132 N N . GLN B 1 128 ? 7.895 17.422 -0.14 1 93.69 128 GLN B N 1
ATOM 3133 C CA . GLN B 1 128 ? 8.555 18.578 -0.729 1 93.69 128 GLN B CA 1
ATOM 3134 C C . GLN B 1 128 ? 8.164 18.766 -2.191 1 93.69 128 GLN B C 1
ATOM 3136 O O . GLN B 1 128 ? 7.836 19.859 -2.625 1 93.69 128 GLN B O 1
ATOM 3141 N N . ALA B 1 129 ? 8.148 17.719 -2.902 1 92.88 129 ALA B N 1
ATOM 3142 C CA . ALA B 1 129 ? 7.785 17.781 -4.316 1 92.88 129 ALA B CA 1
ATOM 3143 C C . ALA B 1 129 ? 6.371 18.312 -4.492 1 92.88 129 ALA B C 1
ATOM 3145 O O . ALA B 1 129 ? 6.109 19.125 -5.395 1 92.88 129 ALA B O 1
ATOM 3146 N N . GLY B 1 130 ? 5.445 17.844 -3.646 1 95.69 130 GLY B N 1
ATOM 3147 C CA . GLY B 1 130 ? 4.086 18.344 -3.709 1 95.69 130 GLY B CA 1
ATOM 3148 C C . GLY B 1 130 ? 3.99 19.844 -3.438 1 95.69 130 GLY B C 1
ATOM 3149 O O . GLY B 1 130 ? 3.244 20.547 -4.109 1 95.69 130 GLY B O 1
ATOM 3150 N N . ALA B 1 131 ? 4.75 20.297 -2.471 1 97.69 131 ALA B N 1
ATOM 3151 C CA . ALA B 1 131 ? 4.758 21.719 -2.125 1 97.69 131 ALA B CA 1
ATOM 3152 C C . ALA B 1 131 ? 5.328 22.562 -3.266 1 97.69 131 ALA B C 1
ATOM 3154 O O . ALA B 1 131 ? 4.766 23.594 -3.619 1 97.69 131 ALA B O 1
ATOM 3155 N N . GLU B 1 132 ? 6.422 22.078 -3.828 1 98.06 132 GLU B N 1
ATOM 3156 C CA . GLU B 1 132 ? 7.098 22.797 -4.898 1 98.06 132 GLU B CA 1
ATOM 3157 C C . GLU B 1 132 ? 6.246 22.844 -6.164 1 98.06 132 GLU B C 1
ATOM 3159 O O . GLU B 1 132 ? 6.262 23.828 -6.898 1 98.06 132 GLU B O 1
ATOM 3164 N N . ASN B 1 133 ? 5.445 21.797 -6.391 1 97.88 133 ASN B N 1
ATOM 3165 C CA . ASN B 1 133 ? 4.672 21.688 -7.621 1 97.88 133 ASN B CA 1
ATOM 3166 C C . ASN B 1 133 ? 3.234 22.172 -7.422 1 97.88 133 ASN B C 1
ATOM 3168 O O . ASN B 1 133 ? 2.455 22.219 -8.375 1 97.88 133 ASN B O 1
ATOM 3172 N N . GLY B 1 134 ? 2.891 22.453 -6.207 1 98.25 134 GLY B N 1
ATOM 3173 C CA . GLY B 1 134 ? 1.562 22.969 -5.926 1 98.25 134 GLY B CA 1
ATOM 3174 C C . GLY B 1 134 ? 0.472 21.922 -6.039 1 98.25 134 GLY B C 1
ATOM 3175 O O . GLY B 1 134 ? -0.612 22.203 -6.559 1 98.25 134 GLY B O 1
ATOM 3176 N N . VAL B 1 135 ? 0.779 20.719 -5.605 1 98.12 135 VAL B N 1
ATOM 3177 C CA . VAL B 1 135 ? -0.19 19.641 -5.781 1 98.12 135 VAL B CA 1
ATOM 3178 C C . VAL B 1 135 ? -0.347 18.859 -4.469 1 98.12 135 VAL B C 1
ATOM 3180 O O . VAL B 1 135 ? -0.405 17.625 -4.473 1 98.12 135 VAL B O 1
ATOM 3183 N N . LEU B 1 136 ? -0.388 19.484 -3.357 1 98.25 136 LEU B N 1
ATOM 3184 C CA . LEU B 1 136 ? -0.495 18.859 -2.045 1 98.25 136 LEU B CA 1
ATOM 3185 C C . LEU B 1 136 ? -1.906 18.328 -1.808 1 98.25 136 LEU B C 1
ATOM 3187 O O . LEU B 1 136 ? -2.865 18.812 -2.412 1 98.2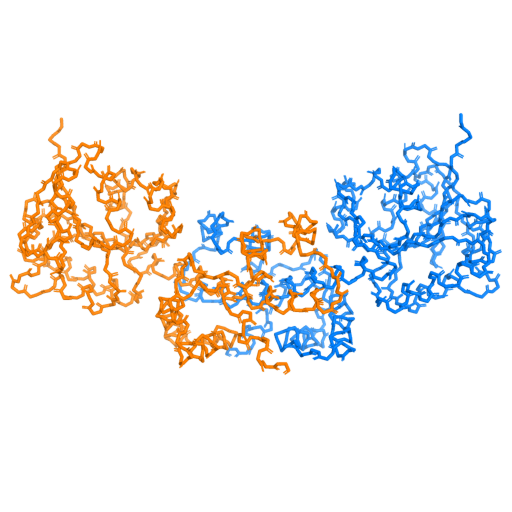5 136 LEU B O 1
ATOM 3191 N N . THR B 1 137 ? -1.979 17.344 -0.987 1 98.56 137 THR B N 1
ATOM 3192 C CA . THR B 1 137 ? -3.234 16.922 -0.375 1 98.56 137 THR B CA 1
ATOM 3193 C C . THR B 1 137 ? -3.389 17.531 1.017 1 98.56 137 THR B C 1
ATOM 3195 O O . THR B 1 137 ? -2.521 17.359 1.876 1 98.56 137 THR B O 1
ATOM 3198 N N . ILE B 1 138 ? -4.445 18.266 1.214 1 98.88 138 ILE B N 1
ATOM 3199 C CA . ILE B 1 138 ? -4.656 18.953 2.484 1 98.88 138 ILE B CA 1
ATOM 3200 C C . ILE B 1 138 ? -5.848 18.328 3.213 1 98.88 138 ILE B C 1
ATOM 3202 O O . ILE B 1 138 ? -6.945 18.25 2.662 1 98.88 138 ILE B O 1
ATOM 3206 N N . MET B 1 139 ? -5.664 17.844 4.402 1 98.94 139 MET B N 1
ATOM 3207 C CA . MET B 1 139 ? -6.676 17.25 5.266 1 98.94 139 MET B CA 1
ATOM 3208 C C . MET B 1 139 ? -7.133 18.219 6.34 1 98.94 139 MET B C 1
ATOM 3210 O O . MET B 1 139 ? -6.352 18.594 7.219 1 98.94 139 MET B O 1
ATOM 3214 N N . CYS B 1 140 ? -8.406 18.531 6.336 1 98.94 140 CYS B N 1
ATOM 3215 C CA . CYS B 1 140 ? -8.828 19.656 7.168 1 98.94 140 CYS B CA 1
ATOM 3216 C C . CYS B 1 140 ? -9.797 19.203 8.25 1 98.94 140 CYS B C 1
ATOM 3218 O O . CYS B 1 140 ? -10.586 18.281 8.031 1 98.94 140 CYS B O 1
ATOM 3220 N N . GLY B 1 141 ? -9.695 19.781 9.375 1 98.94 141 GLY B N 1
ATOM 3221 C CA . GLY B 1 141 ? -10.688 19.703 10.438 1 98.94 141 GLY B CA 1
ATOM 3222 C C . GLY B 1 141 ? -11.141 21.078 10.922 1 98.94 141 GLY B C 1
ATOM 3223 O O . GLY B 1 141 ? -10.32 21.969 11.156 1 98.94 141 GLY B O 1
ATOM 3224 N N . GLY B 1 142 ? -12.414 21.297 11.102 1 98.88 142 GLY B N 1
ATOM 3225 C CA . GLY B 1 142 ? -12.961 22.562 11.555 1 98.88 142 GLY B CA 1
ATOM 3226 C C . GLY B 1 142 ? -14.391 22.797 11.086 1 98.88 142 GLY B C 1
ATOM 3227 O O . GLY B 1 142 ? -15.07 21.875 10.656 1 98.88 142 GLY B O 1
ATOM 3228 N N . GLU B 1 143 ? -14.852 24.031 11.188 1 98.69 143 GLU B N 1
ATOM 3229 C CA . GLU B 1 143 ? -16.219 24.406 10.812 1 98.69 143 GLU B CA 1
ATOM 3230 C C . GLU B 1 143 ? -16.375 24.484 9.297 1 98.69 143 GLU B C 1
ATOM 3232 O O . GLU B 1 143 ? -15.539 25.094 8.617 1 98.69 143 GLU B O 1
ATOM 3237 N N . PRO B 1 144 ? -17.453 23.906 8.797 1 98.81 144 PRO B N 1
ATOM 3238 C CA . PRO B 1 144 ? -17.672 23.875 7.348 1 98.81 144 PRO B CA 1
ATOM 3239 C C . PRO B 1 144 ? -17.641 25.281 6.723 1 98.81 144 PRO B C 1
ATOM 3241 O O . PRO B 1 144 ? -17.031 25.469 5.664 1 98.81 144 PRO B O 1
ATOM 3244 N N . SER B 1 145 ? -18.266 26.219 7.348 1 98.69 145 SER B N 1
ATOM 3245 C CA . SER B 1 145 ? -18.312 27.562 6.77 1 98.69 145 SER B CA 1
ATOM 3246 C C . SER B 1 145 ? -16.922 28.188 6.711 1 98.69 145 SER B C 1
ATOM 3248 O O . SER B 1 145 ? -16.594 28.906 5.758 1 98.69 145 SER B O 1
ATOM 3250 N N . VAL B 1 146 ? -16.172 27.984 7.766 1 98.81 146 VAL B N 1
ATOM 3251 C CA . VAL B 1 146 ? -14.805 28.5 7.801 1 98.81 146 VAL B CA 1
ATOM 3252 C C . VAL B 1 146 ? -13.961 27.812 6.734 1 98.81 146 VAL B C 1
ATOM 3254 O O . VAL B 1 146 ? -13.195 28.453 6.02 1 98.81 146 VAL B O 1
ATOM 3257 N N . PHE B 1 147 ? -14.172 26.516 6.617 1 98.88 147 PHE B N 1
ATOM 3258 C CA . PHE B 1 147 ? -13.492 25.75 5.59 1 98.88 147 PHE B CA 1
ATOM 3259 C C . PHE B 1 147 ? -13.812 26.281 4.199 1 98.88 147 PHE B C 1
ATOM 3261 O O . PHE B 1 147 ? -12.906 26.5 3.389 1 98.88 147 PHE B O 1
ATOM 3268 N N . ASP B 1 148 ? -15.016 26.516 3.912 1 98.56 148 ASP B N 1
ATOM 3269 C CA . ASP B 1 148 ? -15.438 27.031 2.613 1 98.56 148 ASP B CA 1
ATOM 3270 C C . ASP B 1 148 ? -14.773 28.375 2.309 1 98.56 148 ASP B C 1
ATOM 3272 O O . ASP B 1 148 ? -14.484 28.688 1.15 1 98.56 148 ASP B O 1
ATOM 3276 N N . HIS B 1 149 ? -14.531 29.094 3.359 1 97.88 149 HIS B N 1
ATOM 3277 C CA . HIS B 1 149 ? -13.922 30.422 3.227 1 97.88 149 HIS B CA 1
ATOM 3278 C C . HIS B 1 149 ? -12.438 30.312 2.883 1 97.88 149 HIS B C 1
ATOM 3280 O O . HIS B 1 149 ? -11.93 31.062 2.053 1 97.88 149 HIS B O 1
ATOM 3286 N N . VAL B 1 150 ? -11.727 29.344 3.424 1 98.5 150 VAL B N 1
ATOM 3287 C CA . VAL B 1 150 ? -10.273 29.344 3.305 1 98.5 150 VAL B CA 1
ATOM 3288 C C . VAL B 1 150 ? -9.844 28.391 2.193 1 98.5 150 VAL B C 1
ATOM 3290 O O . VAL B 1 150 ? -8.734 28.5 1.666 1 98.5 150 VAL B O 1
ATOM 3293 N N . ALA B 1 151 ? -10.703 27.422 1.771 1 98.62 151 ALA B N 1
ATOM 3294 C CA . ALA B 1 151 ? -10.352 26.391 0.811 1 98.62 151 ALA B CA 1
ATOM 3295 C C . ALA B 1 151 ? -9.883 26.984 -0.509 1 98.62 151 ALA B C 1
ATOM 3297 O O . ALA B 1 151 ? -8.867 26.562 -1.065 1 98.62 151 ALA B O 1
ATOM 3298 N N . PRO B 1 152 ? -10.562 28.016 -1.037 1 98.31 152 PRO B N 1
ATOM 3299 C CA . PRO B 1 152 ? -10.117 28.609 -2.303 1 98.31 152 PRO B CA 1
ATOM 3300 C C . PRO B 1 152 ? -8.711 29.203 -2.211 1 98.31 152 PRO B C 1
ATOM 3302 O O . PRO B 1 152 ? -7.973 29.203 -3.197 1 98.31 152 PRO B O 1
ATOM 3305 N N . VAL B 1 153 ? -8.344 29.719 -1.05 1 98.56 153 VAL B N 1
ATOM 3306 C CA . VAL B 1 153 ? -7.02 30.312 -0.87 1 98.56 153 VAL B CA 1
ATOM 3307 C C . VAL B 1 153 ? -5.961 29.203 -0.835 1 98.56 153 VAL B C 1
ATOM 3309 O O . VAL B 1 153 ? -4.883 29.359 -1.418 1 98.56 153 VAL B O 1
ATOM 3312 N N . MET B 1 154 ? -6.277 28.031 -0.204 1 98.5 154 MET B N 1
ATOM 3313 C CA . MET B 1 154 ? -5.355 26.906 -0.112 1 98.5 154 MET B CA 1
ATOM 3314 C C . MET B 1 154 ? -5.234 26.203 -1.453 1 98.5 154 MET B C 1
ATOM 3316 O O . MET B 1 154 ? -4.242 25.516 -1.707 1 98.5 154 MET B O 1
ATOM 3320 N N . ASP B 1 155 ? -6.141 26.391 -2.328 1 98.44 155 ASP B N 1
ATOM 3321 C CA . ASP B 1 155 ? -6.219 25.688 -3.6 1 98.44 155 ASP B CA 1
ATOM 3322 C C . ASP B 1 155 ? -5 25.984 -4.473 1 98.44 155 ASP B C 1
ATOM 3324 O O . ASP B 1 155 ? -4.625 25.172 -5.32 1 98.44 155 ASP B O 1
ATOM 3328 N N . VAL B 1 156 ? -4.348 27.094 -4.309 1 98.44 156 VAL B N 1
ATOM 3329 C CA . VAL B 1 156 ? -3.281 27.578 -5.184 1 98.44 156 VAL B CA 1
ATOM 3330 C C . VAL B 1 156 ? -2.053 26.672 -5.035 1 98.44 156 VAL B C 1
ATOM 3332 O O . VAL B 1 156 ? -1.15 26.703 -5.875 1 98.44 156 VAL B O 1
ATOM 3335 N N . TYR B 1 157 ? -2.004 25.844 -3.963 1 98.69 157 TYR B N 1
ATOM 3336 C CA . TYR B 1 157 ? -0.873 24.938 -3.793 1 98.69 157 TYR B CA 1
ATOM 3337 C C . TYR B 1 157 ? -1.346 23.531 -3.455 1 98.69 157 TYR B C 1
ATOM 3339 O O . TYR B 1 157 ? -0.613 22.75 -2.838 1 98.69 157 TYR B O 1
ATOM 3347 N N . ALA B 1 158 ? -2.605 23.203 -3.768 1 98.5 158 ALA B N 1
ATOM 3348 C CA . ALA B 1 158 ? -3.172 21.891 -3.436 1 98.5 158 ALA B CA 1
ATOM 3349 C C . ALA B 1 158 ? -3.697 21.188 -4.684 1 98.5 158 ALA B C 1
ATOM 3351 O O . ALA B 1 158 ? -4.121 21.844 -5.641 1 98.5 158 ALA B O 1
ATOM 3352 N N . LYS B 1 159 ? -3.564 19.953 -4.699 1 97.81 159 LYS B N 1
ATOM 3353 C CA . LYS B 1 159 ? -4.27 19.125 -5.668 1 97.81 159 LYS B CA 1
ATOM 3354 C C . LYS B 1 159 ? -5.641 18.703 -5.141 1 97.81 159 LYS B C 1
ATOM 3356 O O . LYS B 1 159 ? -6.594 18.578 -5.91 1 97.81 159 LYS B O 1
ATOM 3361 N N . GLN B 1 160 ? -5.668 18.5 -3.854 1 97.88 160 GLN B N 1
ATOM 3362 C CA . GLN B 1 160 ? -6.887 18.062 -3.188 1 97.88 160 GLN B CA 1
ATOM 3363 C C . GLN B 1 160 ? -6.992 18.656 -1.784 1 97.88 160 GLN B C 1
ATOM 3365 O O . GLN B 1 160 ? -5.996 18.734 -1.062 1 97.88 160 GLN B O 1
ATOM 3370 N N . ILE B 1 161 ? -8.18 19.141 -1.382 1 98.62 161 ILE B N 1
ATOM 3371 C CA . ILE B 1 161 ? -8.492 19.656 -0.053 1 98.62 161 ILE B CA 1
ATOM 3372 C C . ILE B 1 161 ? -9.789 19.016 0.456 1 98.62 161 ILE B C 1
ATOM 3374 O O . ILE B 1 161 ? -10.812 19.047 -0.232 1 98.62 161 ILE B O 1
ATOM 3378 N N . THR B 1 162 ? -9.75 18.438 1.624 1 98.75 162 THR B N 1
ATOM 3379 C CA . THR B 1 162 ? -10.938 17.75 2.125 1 98.75 162 THR B CA 1
ATOM 3380 C C . THR B 1 162 ? -11.219 18.156 3.57 1 98.75 162 THR B C 1
ATOM 3382 O O . THR B 1 162 ? -10.312 18.172 4.402 1 98.75 162 THR B O 1
ATOM 3385 N N . LEU B 1 163 ? -12.453 18.547 3.844 1 98.94 163 LEU B N 1
ATOM 3386 C CA . LEU B 1 163 ? -12.914 18.688 5.219 1 98.94 163 LEU B CA 1
ATOM 3387 C C . LEU B 1 163 ? -13.344 17.344 5.797 1 98.94 163 LEU B C 1
ATOM 3389 O O . LEU B 1 163 ? -14.25 16.703 5.266 1 98.94 163 LEU B O 1
ATOM 3393 N N . LEU B 1 164 ? -12.75 16.938 6.941 1 98.81 164 LEU B N 1
ATOM 3394 C CA . LEU B 1 164 ? -12.914 15.578 7.438 1 98.81 164 LEU B CA 1
ATOM 3395 C C . LEU B 1 164 ? -13.75 15.562 8.711 1 98.81 164 LEU B C 1
ATOM 3397 O O . LEU B 1 164 ? -14.023 14.492 9.273 1 98.81 164 LEU B O 1
ATOM 3401 N N . GLY B 1 165 ? -14.133 16.719 9.188 1 98.75 165 GLY B N 1
ATOM 3402 C CA . GLY B 1 165 ? -14.906 16.828 10.414 1 98.75 165 GLY B CA 1
ATOM 3403 C C . GLY B 1 165 ? -14.516 18.031 11.258 1 98.75 165 GLY B C 1
ATOM 3404 O O . GLY B 1 165 ? -14.062 19.047 10.719 1 98.75 165 GLY B O 1
ATOM 3405 N N . GLU B 1 166 ? -14.781 17.953 12.555 1 98.75 166 GLU B N 1
ATOM 3406 C CA . GLU B 1 166 ? -14.492 19.047 13.477 1 98.75 166 GLU B CA 1
ATOM 3407 C C . GLU B 1 166 ? -12.984 19.219 13.68 1 98.75 166 GLU B C 1
ATOM 3409 O O . GLU B 1 166 ? -12.195 18.438 13.141 1 98.75 166 GLU B O 1
ATOM 3414 N N . ASN B 1 167 ? -12.586 20.234 14.422 1 98.88 167 ASN B N 1
ATOM 3415 C CA . ASN B 1 167 ? -11.172 20.453 14.711 1 98.88 167 ASN B CA 1
ATOM 3416 C C . ASN B 1 167 ? -10.516 19.203 15.281 1 98.88 167 ASN B C 1
ATOM 3418 O O . ASN B 1 167 ? -11.07 18.562 16.172 1 98.88 167 ASN B O 1
ATOM 3422 N N . GLY B 1 168 ? -9.398 18.891 14.812 1 98.88 168 GLY B N 1
ATOM 3423 C CA . GLY B 1 168 ? -8.688 17.672 15.188 1 98.88 168 GLY B CA 1
ATOM 3424 C C . GLY B 1 168 ? -8.781 16.578 14.148 1 98.88 168 GLY B C 1
ATOM 3425 O O . GLY B 1 168 ? -7.883 15.75 14.031 1 98.88 168 GLY B O 1
ATOM 3426 N N . GLN B 1 169 ? -9.789 16.594 13.328 1 98.88 169 GLN B N 1
ATOM 3427 C CA . GLN B 1 169 ? -10.031 15.492 12.398 1 98.88 169 GLN B CA 1
ATOM 3428 C C . GLN B 1 169 ? -9.047 15.531 11.227 1 98.88 169 GLN B C 1
ATOM 3430 O O . GLN B 1 169 ? -8.719 14.492 10.648 1 98.88 169 GLN B O 1
ATOM 3435 N N . GLY B 1 170 ? -8.609 16.719 10.844 1 98.94 170 GLY B N 1
ATOM 3436 C CA . GLY B 1 170 ? -7.535 16.766 9.859 1 98.94 170 GLY B CA 1
ATOM 3437 C C . GLY B 1 170 ? -6.281 16.047 10.312 1 98.94 170 GLY B C 1
ATOM 3438 O O . GLY B 1 170 ? -5.688 15.281 9.555 1 98.94 170 GLY B O 1
ATOM 3439 N N . GLN B 1 171 ? -5.918 16.297 11.531 1 98.94 171 GLN B N 1
ATOM 3440 C CA . GLN B 1 171 ? -4.738 15.648 12.102 1 98.94 171 GLN B CA 1
ATOM 3441 C C . GLN B 1 171 ? -4.941 14.141 12.242 1 98.94 171 GLN B C 1
ATOM 3443 O O . GLN B 1 171 ? -4.027 13.359 11.977 1 98.94 171 GLN B O 1
ATOM 3448 N N . ARG B 1 172 ? -6.137 13.75 12.672 1 98.94 172 ARG B N 1
ATOM 3449 C CA . ARG B 1 172 ? -6.402 12.328 12.836 1 98.94 172 ARG B CA 1
ATOM 3450 C C . ARG B 1 172 ? -6.367 11.602 11.492 1 98.94 172 ARG B C 1
ATOM 3452 O O . ARG B 1 172 ? -5.914 10.453 11.414 1 98.94 172 ARG B O 1
ATOM 3459 N N . CYS B 1 173 ? -6.832 12.266 10.438 1 98.94 173 CYS B N 1
ATOM 3460 C CA . CYS B 1 173 ? -6.703 11.68 9.109 1 98.94 173 CYS B CA 1
ATOM 3461 C C . CYS B 1 173 ? -5.238 11.555 8.711 1 98.94 173 CYS B C 1
ATOM 3463 O O . CYS B 1 173 ? -4.832 10.555 8.117 1 98.94 173 CYS B O 1
ATOM 3465 N N . LYS B 1 174 ? -4.422 12.555 8.969 1 98.94 174 LYS B N 1
ATOM 3466 C CA . LYS B 1 174 ? -2.986 12.492 8.711 1 98.94 174 LYS B CA 1
ATOM 3467 C C . LYS B 1 174 ? -2.35 11.32 9.453 1 98.94 174 LYS B C 1
ATOM 3469 O O . LYS B 1 174 ? -1.436 10.672 8.93 1 98.94 174 LYS B O 1
ATOM 3474 N N . MET B 1 175 ? -2.822 11.07 10.703 1 98.94 175 MET B N 1
ATOM 3475 C CA . MET B 1 175 ? -2.318 9.93 11.461 1 98.94 175 MET B CA 1
ATOM 3476 C C . MET B 1 175 ? -2.602 8.617 10.727 1 98.94 175 MET B C 1
ATOM 3478 O O . MET B 1 175 ? -1.732 7.746 10.648 1 98.94 175 MET B O 1
ATOM 3482 N N . VAL B 1 176 ? -3.818 8.5 10.219 1 98.94 176 VAL B N 1
ATOM 3483 C CA . VAL B 1 176 ? -4.195 7.324 9.438 1 98.94 176 VAL B CA 1
ATOM 3484 C C . VAL B 1 176 ? -3.234 7.152 8.258 1 98.94 176 VAL B C 1
ATOM 3486 O O . VAL B 1 176 ? -2.756 6.047 7.996 1 98.94 176 VAL B O 1
ATOM 3489 N N . ASN B 1 177 ? -2.92 8.242 7.586 1 98.88 177 ASN B N 1
ATOM 3490 C CA . ASN B 1 177 ? -1.965 8.258 6.484 1 98.88 177 ASN B CA 1
ATOM 3491 C C . ASN B 1 177 ? -0.61 7.699 6.91 1 98.88 177 ASN B C 1
ATOM 3493 O O . ASN B 1 177 ? -0.033 6.863 6.211 1 98.88 177 ASN B O 1
ATOM 3497 N N . GLN B 1 178 ? -0.104 8.156 8.008 1 98.88 178 GLN B N 1
ATOM 3498 C CA . GLN B 1 178 ? 1.24 7.801 8.453 1 98.88 178 GLN B CA 1
ATOM 3499 C C . GLN B 1 178 ? 1.314 6.332 8.867 1 98.88 178 GLN B C 1
ATOM 3501 O O . GLN B 1 178 ? 2.318 5.664 8.617 1 98.88 178 GLN B O 1
ATOM 3506 N N . ILE B 1 179 ? 0.235 5.809 9.516 1 98.94 179 ILE B N 1
ATOM 3507 C CA . ILE B 1 179 ? 0.177 4.402 9.906 1 98.94 179 ILE B CA 1
ATOM 3508 C C . ILE B 1 179 ? 0.207 3.521 8.664 1 98.94 179 ILE B C 1
ATOM 3510 O O . ILE B 1 179 ? 0.944 2.533 8.609 1 98.94 179 ILE B O 1
ATOM 3514 N N . CYS B 1 180 ? -0.574 3.908 7.664 1 98.94 180 CYS B N 1
ATOM 3515 C CA . CYS B 1 180 ? -0.603 3.145 6.422 1 98.94 180 CYS B CA 1
ATOM 3516 C C . CYS B 1 180 ? 0.773 3.113 5.77 1 98.94 180 CYS B C 1
ATOM 3518 O O . CYS B 1 180 ? 1.228 2.062 5.316 1 98.94 180 CYS B O 1
ATOM 3520 N N . ILE B 1 181 ? 1.464 4.246 5.715 1 98.88 181 ILE B N 1
ATOM 3521 C CA . ILE B 1 181 ? 2.797 4.309 5.125 1 98.88 181 ILE B CA 1
ATOM 3522 C C . ILE B 1 181 ? 3.73 3.342 5.848 1 98.88 181 ILE B C 1
ATOM 3524 O O . ILE B 1 181 ? 4.449 2.57 5.211 1 98.88 181 ILE B O 1
ATOM 3528 N N . GLY B 1 182 ? 3.688 3.35 7.18 1 98.81 182 GLY B N 1
ATOM 3529 C CA . GLY B 1 182 ? 4.52 2.439 7.953 1 98.81 182 GLY B CA 1
ATOM 3530 C C . GLY B 1 182 ? 4.266 0.979 7.633 1 98.81 182 GLY B C 1
ATOM 3531 O O . GLY B 1 182 ? 5.207 0.202 7.465 1 98.81 182 GLY B O 1
ATOM 3532 N N . GLY B 1 183 ? 2.986 0.611 7.578 1 98.81 183 GLY B N 1
ATOM 3533 C CA . GLY B 1 183 ? 2.625 -0.76 7.258 1 98.81 183 GLY B CA 1
ATOM 3534 C C . GLY B 1 183 ? 3.107 -1.198 5.887 1 98.81 183 GLY B C 1
ATOM 3535 O O . GLY B 1 183 ? 3.678 -2.281 5.738 1 98.81 183 GLY B O 1
ATOM 3536 N N . ILE B 1 184 ? 2.891 -0.328 4.863 1 98.94 184 ILE B N 1
ATOM 3537 C CA . ILE B 1 184 ? 3.309 -0.637 3.502 1 98.94 184 ILE B CA 1
ATOM 3538 C C . ILE B 1 184 ? 4.824 -0.832 3.459 1 98.94 184 ILE B C 1
ATOM 3540 O O . ILE B 1 184 ? 5.312 -1.815 2.9 1 98.94 184 ILE B O 1
ATOM 3544 N N . LEU B 1 185 ? 5.578 0.037 4.094 1 98.94 185 LEU B N 1
ATOM 3545 C CA . LEU B 1 185 ? 7.031 0.005 4.008 1 98.94 185 LEU B CA 1
ATOM 3546 C C . LEU B 1 185 ? 7.594 -1.203 4.75 1 98.94 185 LEU B C 1
ATOM 3548 O O . LEU B 1 185 ? 8.602 -1.775 4.336 1 98.94 185 LEU B O 1
ATOM 3552 N N . GLN B 1 186 ? 6.965 -1.564 5.871 1 98.88 186 GLN B N 1
ATOM 3553 C CA . GLN B 1 186 ? 7.422 -2.752 6.586 1 98.88 186 GLN B CA 1
ATOM 3554 C C . GLN B 1 186 ? 7.281 -4 5.723 1 98.88 186 GLN B C 1
ATOM 3556 O O . GLN B 1 186 ? 8.219 -4.793 5.605 1 98.88 186 GLN B O 1
ATOM 3561 N N . GLY B 1 187 ? 6.074 -4.184 5.148 1 98.88 187 GLY B N 1
ATOM 3562 C CA . GLY B 1 187 ? 5.859 -5.316 4.262 1 98.88 187 GLY B CA 1
ATOM 3563 C C . GLY B 1 187 ? 6.758 -5.289 3.037 1 98.88 187 GLY B C 1
ATOM 3564 O O . GLY B 1 187 ? 7.332 -6.312 2.662 1 98.88 187 GLY B O 1
ATOM 3565 N N . LEU B 1 188 ? 6.883 -4.133 2.438 1 98.94 188 LEU B N 1
ATOM 3566 C CA . LEU B 1 188 ? 7.719 -3.953 1.256 1 98.94 188 LEU B CA 1
ATOM 3567 C C . LEU B 1 188 ? 9.18 -4.273 1.569 1 98.94 188 LEU B C 1
ATOM 3569 O O . LEU B 1 188 ? 9.883 -4.848 0.739 1 98.94 188 LEU B O 1
ATOM 3573 N N . SER B 1 189 ? 9.641 -3.873 2.73 1 98.94 189 SER B N 1
ATOM 3574 C CA . SER B 1 189 ? 11.008 -4.16 3.146 1 98.94 189 SER B CA 1
ATOM 3575 C C . SER B 1 189 ? 11.266 -5.66 3.217 1 98.94 189 SER B C 1
ATOM 3577 O O . SER B 1 189 ? 12.258 -6.156 2.676 1 98.94 189 SER B O 1
ATOM 3579 N N . GLU B 1 190 ? 10.352 -6.387 3.873 1 98.81 190 GLU B N 1
ATOM 3580 C CA . GLU B 1 190 ? 10.5 -7.836 3.943 1 98.81 190 GLU B CA 1
ATOM 3581 C C . GLU B 1 190 ? 10.461 -8.461 2.555 1 98.81 190 GLU B C 1
ATOM 3583 O O . GLU B 1 190 ? 11.266 -9.344 2.238 1 98.81 190 GLU B O 1
ATOM 3588 N N . ALA B 1 191 ? 9.57 -7.984 1.756 1 98.94 191 ALA B N 1
ATOM 3589 C CA . ALA B 1 191 ? 9.383 -8.523 0.41 1 98.94 191 ALA B CA 1
ATOM 3590 C C . ALA B 1 191 ? 10.633 -8.305 -0.439 1 98.94 191 ALA B C 1
ATOM 3592 O O . ALA B 1 191 ? 11.07 -9.211 -1.154 1 98.94 191 ALA B O 1
ATOM 3593 N N . LEU B 1 192 ? 11.219 -7.125 -0.358 1 98.88 192 LEU B N 1
ATOM 3594 C CA . LEU B 1 192 ? 12.383 -6.785 -1.165 1 98.88 192 LEU B CA 1
ATOM 3595 C C . LEU B 1 192 ? 13.602 -7.594 -0.728 1 98.88 192 LEU B C 1
ATOM 3597 O O . LEU B 1 192 ? 14.422 -7.988 -1.56 1 98.88 192 LEU B O 1
ATOM 3601 N N . LEU B 1 193 ? 13.727 -7.793 0.597 1 98.75 193 LEU B N 1
ATOM 3602 C CA . LEU B 1 193 ? 14.836 -8.609 1.065 1 98.75 193 LEU B CA 1
ATOM 3603 C C . LEU B 1 193 ? 14.734 -10.031 0.509 1 98.75 193 LEU B C 1
ATOM 3605 O O . LEU B 1 193 ? 15.734 -10.594 0.053 1 98.75 193 LEU B O 1
ATOM 3609 N N . LEU B 1 194 ? 13.531 -10.586 0.513 1 98.81 194 LEU B N 1
ATOM 3610 C CA . LEU B 1 194 ? 13.344 -11.914 -0.063 1 98.81 194 LEU B CA 1
ATOM 3611 C C . LEU B 1 194 ? 13.625 -11.898 -1.562 1 98.81 194 LEU B C 1
ATOM 3613 O O . LEU B 1 194 ? 14.289 -12.797 -2.082 1 98.81 194 LEU B O 1
ATOM 3617 N N . ALA B 1 195 ? 13.117 -10.883 -2.264 1 98.81 195 ALA B N 1
ATOM 3618 C CA . ALA B 1 195 ? 13.312 -10.773 -3.707 1 98.81 195 ALA B CA 1
ATOM 3619 C C . ALA B 1 195 ? 14.797 -10.727 -4.059 1 98.81 195 ALA B C 1
ATOM 3621 O O . ALA B 1 195 ? 15.25 -11.445 -4.957 1 98.81 195 ALA B O 1
ATOM 3622 N N . GLN B 1 196 ? 15.523 -9.922 -3.314 1 98.19 196 GLN B N 1
ATOM 3623 C CA . GLN B 1 196 ? 16.953 -9.758 -3.584 1 98.19 196 GLN B CA 1
ATOM 3624 C C . GLN B 1 196 ? 17.719 -11.047 -3.307 1 98.19 196 GLN B C 1
ATOM 3626 O O . GLN B 1 196 ? 18.547 -11.469 -4.117 1 98.19 196 GLN B O 1
ATOM 3631 N N . LYS B 1 197 ? 17.422 -11.656 -2.197 1 97.88 197 LYS B N 1
ATOM 3632 C CA . LYS B 1 197 ? 18.109 -12.898 -1.842 1 97.88 197 LYS B CA 1
ATOM 3633 C C . LYS B 1 197 ? 17.766 -14.016 -2.826 1 97.88 197 LYS B C 1
ATOM 3635 O O . LYS B 1 197 ? 18.547 -14.953 -3.002 1 97.88 197 LYS B O 1
ATOM 3640 N N . SER B 1 198 ? 16.625 -13.875 -3.484 1 97.69 198 SER B N 1
ATOM 3641 C CA . SER B 1 198 ? 16.141 -14.898 -4.414 1 97.69 198 SER B CA 1
ATOM 3642 C C . SER B 1 198 ? 16.578 -14.586 -5.844 1 97.69 198 SER B C 1
ATOM 3644 O O . SER B 1 198 ? 16.234 -15.312 -6.773 1 97.69 198 SER B O 1
ATOM 3646 N N . GLY B 1 199 ? 17.234 -13.492 -6.055 1 97.88 199 GLY B N 1
ATOM 3647 C CA . GLY B 1 199 ? 17.828 -13.18 -7.348 1 97.88 199 GLY B CA 1
ATOM 3648 C C . GLY B 1 199 ? 16.828 -12.539 -8.312 1 97.88 199 GLY B C 1
ATOM 3649 O O . GLY B 1 199 ? 17.031 -12.578 -9.523 1 97.88 199 GLY B O 1
ATOM 3650 N N . LEU B 1 200 ? 15.805 -11.977 -7.812 1 98.75 200 LEU B N 1
ATOM 3651 C CA . LEU B 1 200 ? 14.836 -11.297 -8.664 1 98.75 200 LEU B CA 1
ATOM 3652 C C . LEU B 1 200 ? 15.305 -9.891 -9.008 1 98.75 200 LEU B C 1
ATOM 3654 O O . LEU B 1 200 ? 15.961 -9.234 -8.195 1 98.75 200 LEU B O 1
ATOM 3658 N N . ASP B 1 201 ? 14.984 -9.461 -10.188 1 98.56 201 ASP B N 1
ATOM 3659 C CA . ASP B 1 201 ? 15.188 -8.07 -10.594 1 98.56 201 ASP B CA 1
ATOM 3660 C C . ASP B 1 201 ? 14.094 -7.168 -10.023 1 98.56 201 ASP B C 1
ATOM 3662 O O . ASP B 1 201 ? 12.93 -7.262 -10.422 1 98.56 201 ASP B O 1
ATOM 3666 N N . ILE B 1 202 ? 14.508 -6.254 -9.227 1 98.75 202 ILE B N 1
ATOM 3667 C CA . ILE B 1 202 ? 13.539 -5.48 -8.453 1 98.75 202 ILE B CA 1
ATOM 3668 C C . ILE B 1 202 ? 12.734 -4.586 -9.391 1 98.75 202 ILE B C 1
ATOM 3670 O O . ILE B 1 202 ? 11.523 -4.438 -9.227 1 98.75 202 ILE B O 1
ATOM 3674 N N . GLU B 1 203 ? 13.352 -3.967 -10.344 1 98.44 203 GLU B N 1
ATOM 3675 C CA . GLU B 1 203 ? 12.625 -3.127 -11.289 1 98.44 203 GLU B CA 1
ATOM 3676 C C . GLU B 1 203 ? 11.555 -3.926 -12.031 1 98.44 203 GLU B C 1
ATOM 3678 O O . GLU B 1 203 ? 10.438 -3.445 -12.227 1 98.44 203 GLU B O 1
ATOM 3683 N N . GLN B 1 204 ? 11.891 -5.121 -12.383 1 98.38 204 GLN B N 1
ATOM 3684 C CA . GLN B 1 204 ? 10.945 -5.988 -13.078 1 98.38 204 GLN B CA 1
ATOM 3685 C C . GLN B 1 204 ? 9.805 -6.414 -12.164 1 98.38 204 GLN B C 1
ATOM 3687 O O . GLN B 1 204 ? 8.648 -6.477 -12.586 1 98.38 204 GLN B O 1
ATOM 3692 N N . VAL B 1 205 ? 10.148 -6.719 -10.945 1 98.75 205 VAL B N 1
ATOM 3693 C CA . VAL B 1 205 ? 9.148 -7.09 -9.953 1 98.75 205 VAL B CA 1
ATOM 3694 C C . VAL B 1 205 ? 8.148 -5.945 -9.773 1 98.75 205 VAL B C 1
ATOM 3696 O O . VAL B 1 205 ? 6.938 -6.164 -9.797 1 98.75 205 VAL B O 1
ATOM 3699 N N . VAL B 1 206 ? 8.656 -4.738 -9.656 1 98.75 206 VAL B N 1
ATOM 3700 C CA . VAL B 1 206 ? 7.809 -3.562 -9.453 1 98.75 206 VAL B CA 1
ATOM 3701 C C . VAL B 1 206 ? 6.891 -3.377 -10.656 1 98.75 206 VAL B C 1
ATOM 3703 O O . VAL B 1 206 ? 5.684 -3.178 -10.5 1 98.75 206 VAL B O 1
ATOM 3706 N N . GLU B 1 207 ? 7.414 -3.455 -11.836 1 98.25 207 GLU B N 1
ATOM 3707 C CA . GLU B 1 207 ? 6.625 -3.289 -13.047 1 98.25 207 GLU B CA 1
ATOM 3708 C C . GLU B 1 207 ? 5.52 -4.336 -13.141 1 98.25 207 GLU B C 1
ATOM 3710 O O . GLU B 1 207 ? 4.434 -4.059 -13.648 1 98.25 207 GLU B O 1
ATOM 3715 N N . THR B 1 208 ? 5.758 -5.488 -12.625 1 98.38 208 THR B N 1
ATOM 3716 C CA . THR B 1 208 ? 4.824 -6.609 -12.703 1 98.38 208 THR B CA 1
ATOM 3717 C C . THR B 1 208 ? 3.701 -6.445 -11.688 1 98.38 208 THR B C 1
ATOM 3719 O O . THR B 1 208 ? 2.545 -6.766 -11.977 1 98.38 208 THR B O 1
ATOM 3722 N N . LEU B 1 209 ? 4.02 -5.852 -10.484 1 98.19 209 LEU B N 1
ATOM 3723 C CA . LEU B 1 209 ? 3.109 -5.977 -9.359 1 98.19 209 LEU B CA 1
ATOM 3724 C C . LEU B 1 209 ? 2.4 -4.652 -9.078 1 98.19 209 LEU B C 1
ATOM 3726 O O . LEU B 1 209 ? 1.379 -4.625 -8.391 1 98.19 209 LEU B O 1
ATOM 3730 N N . LYS B 1 210 ? 2.84 -3.529 -9.578 1 96.38 210 LYS B N 1
ATOM 3731 C CA . LYS B 1 210 ? 2.484 -2.197 -9.094 1 96.38 210 LYS B CA 1
ATOM 3732 C C . LYS B 1 210 ? 1.007 -1.901 -9.344 1 96.38 210 LYS B C 1
ATOM 3734 O O . LYS B 1 210 ? 0.409 -1.078 -8.648 1 96.38 210 LYS B O 1
ATOM 3739 N N . HIS B 1 211 ? 0.3 -2.6 -10.234 1 93.56 211 HIS B N 1
ATOM 3740 C CA . HIS B 1 211 ? -1.089 -2.273 -10.539 1 93.56 211 HIS B CA 1
ATOM 3741 C C . HIS B 1 211 ? -2.043 -3.283 -9.906 1 93.56 211 HIS B C 1
ATOM 3743 O O . HIS B 1 211 ? -3.262 -3.131 -10 1 93.56 211 HIS B O 1
ATOM 3749 N N . GLY B 1 212 ? -1.504 -4.297 -9.305 1 95.75 212 GLY B N 1
ATOM 3750 C CA . GLY B 1 212 ? -2.326 -5.34 -8.719 1 95.75 212 GLY B CA 1
ATOM 3751 C C . GLY B 1 212 ? -2.523 -5.172 -7.223 1 95.75 212 GLY B C 1
ATOM 3752 O O . GLY B 1 212 ? -2.303 -4.086 -6.68 1 95.75 212 GLY B O 1
ATOM 3753 N N . ALA B 1 213 ? -2.951 -6.211 -6.539 1 96.75 213 ALA B N 1
ATOM 3754 C CA . ALA B 1 213 ? -3.375 -6.199 -5.141 1 96.75 213 ALA B CA 1
ATOM 3755 C C . ALA B 1 213 ? -2.219 -5.824 -4.219 1 96.75 213 ALA B C 1
ATOM 3757 O O . ALA B 1 213 ? -2.436 -5.32 -3.115 1 96.75 213 ALA B O 1
ATOM 3758 N N . ALA B 1 214 ? -0.988 -6.059 -4.668 1 98.25 214 ALA B N 1
ATOM 3759 C CA . ALA B 1 214 ? 0.191 -5.711 -3.877 1 98.25 214 ALA B CA 1
ATOM 3760 C C . ALA B 1 214 ? 0.627 -4.273 -4.148 1 98.25 214 ALA B C 1
ATOM 3762 O O . ALA B 1 214 ? 1.52 -3.752 -3.475 1 98.25 214 ALA B O 1
ATOM 3763 N N . GLY B 1 215 ? 0.025 -3.631 -5.117 1 98.25 215 GLY B N 1
ATOM 3764 C CA . GLY B 1 215 ? 0.448 -2.314 -5.57 1 98.25 215 GLY B CA 1
ATOM 3765 C C . GLY B 1 215 ? 0.223 -1.229 -4.531 1 98.25 215 GLY B C 1
ATOM 3766 O O . GLY B 1 215 ? -0.786 -1.239 -3.824 1 98.25 215 GLY B O 1
ATOM 3767 N N . SER B 1 216 ? 1.168 -0.308 -4.48 1 98.56 216 SER B N 1
ATOM 3768 C CA . SER B 1 216 ? 1.115 0.878 -3.631 1 98.56 216 SER B CA 1
ATOM 3769 C C . SER B 1 216 ? 1.983 1.999 -4.191 1 98.56 216 SER B C 1
ATOM 3771 O O . SER B 1 216 ? 2.85 1.758 -5.035 1 98.56 216 SER B O 1
ATOM 3773 N N . TRP B 1 217 ? 1.692 3.176 -3.768 1 98 217 TRP B N 1
ATOM 3774 C CA . TRP B 1 217 ? 2.537 4.305 -4.133 1 98 217 TRP B CA 1
ATOM 3775 C C . TRP B 1 217 ? 3.984 4.066 -3.715 1 98 217 TRP B C 1
ATOM 3777 O O . TRP B 1 217 ? 4.914 4.359 -4.469 1 98 217 TRP B O 1
ATOM 3787 N N . GLN B 1 218 ? 4.207 3.498 -2.514 1 98.62 218 GLN B N 1
ATOM 3788 C CA . GLN B 1 218 ? 5.543 3.238 -1.99 1 98.62 218 GLN B CA 1
ATOM 3789 C C . GLN B 1 218 ? 6.297 2.242 -2.869 1 98.62 218 GLN B C 1
ATOM 3791 O O . GLN B 1 218 ? 7.484 2.418 -3.141 1 98.62 218 GLN B O 1
ATOM 3796 N N . MET B 1 219 ? 5.621 1.174 -3.285 1 98.81 219 MET B N 1
ATOM 3797 C CA . MET B 1 219 ? 6.266 0.224 -4.188 1 98.81 219 MET B CA 1
ATOM 3798 C C . MET B 1 219 ? 6.727 0.916 -5.465 1 98.81 219 MET B C 1
ATOM 3800 O O . MET B 1 219 ? 7.887 0.781 -5.867 1 98.81 219 MET B O 1
ATOM 3804 N N . GLU B 1 220 ? 5.832 1.673 -6.016 1 98.19 220 GLU B N 1
ATOM 3805 C CA . GLU B 1 220 ? 6.086 2.307 -7.309 1 98.19 220 GLU B CA 1
ATOM 3806 C C . GLU B 1 220 ? 7.219 3.326 -7.207 1 98.19 220 GLU B C 1
ATOM 3808 O O . GLU B 1 220 ? 8 3.482 -8.148 1 98.19 220 GLU B O 1
ATOM 3813 N N . ASN B 1 221 ? 7.332 3.961 -6.086 1 97.44 221 ASN B N 1
ATOM 3814 C CA . ASN B 1 221 ? 8.195 5.137 -6.039 1 97.44 221 ASN B CA 1
ATOM 3815 C C . ASN B 1 221 ? 9.445 4.879 -5.207 1 97.44 221 ASN B C 1
ATOM 3817 O O . ASN B 1 221 ? 10.422 5.625 -5.301 1 97.44 221 ASN B O 1
ATOM 3821 N N . ARG B 1 222 ? 9.422 3.797 -4.414 1 98.56 222 ARG B N 1
ATOM 3822 C CA . ARG B 1 222 ? 10.531 3.676 -3.473 1 98.56 222 ARG B CA 1
ATOM 3823 C C . ARG B 1 222 ? 11.227 2.326 -3.613 1 98.56 222 ARG B C 1
ATOM 3825 O O . ARG B 1 222 ? 12.375 2.166 -3.193 1 98.56 222 ARG B O 1
ATOM 3832 N N . ALA B 1 223 ? 10.578 1.296 -4.148 1 98.88 223 ALA B N 1
ATOM 3833 C CA . ALA B 1 223 ? 11.133 -0.057 -4.141 1 98.88 223 ALA B CA 1
ATOM 3834 C C . ALA B 1 223 ? 12.5 -0.094 -4.809 1 98.88 223 ALA B C 1
ATOM 3836 O O . ALA B 1 223 ? 13.445 -0.692 -4.281 1 98.88 223 ALA B O 1
ATOM 3837 N N . THR B 1 224 ? 12.641 0.541 -5.965 1 98.69 224 THR B N 1
ATOM 3838 C CA . THR B 1 224 ? 13.883 0.502 -6.719 1 98.69 224 THR B CA 1
ATOM 3839 C C . THR B 1 224 ? 15 1.213 -5.957 1 98.69 224 THR B C 1
ATOM 3841 O O . THR B 1 224 ? 16.109 0.689 -5.836 1 98.69 224 THR B O 1
ATOM 3844 N N . THR B 1 225 ? 14.734 2.432 -5.41 1 98.69 225 THR B N 1
ATOM 3845 C CA . THR B 1 225 ? 15.758 3.146 -4.652 1 98.69 225 THR B CA 1
ATOM 3846 C C . THR B 1 225 ? 16.109 2.385 -3.379 1 98.69 225 THR B C 1
ATOM 3848 O O . THR B 1 225 ? 17.266 2.402 -2.945 1 98.69 225 THR B O 1
ATOM 3851 N N . MET B 1 226 ? 15.148 1.73 -2.744 1 98.81 226 MET B N 1
ATOM 3852 C CA . MET B 1 226 ? 15.422 0.875 -1.593 1 98.81 226 MET B CA 1
ATOM 3853 C C . MET B 1 226 ? 16.422 -0.219 -1.954 1 98.81 226 MET B C 1
ATOM 3855 O O . MET B 1 226 ? 17.391 -0.451 -1.224 1 98.81 226 MET B O 1
ATOM 3859 N N . ALA B 1 227 ? 16.156 -0.843 -3.062 1 98.38 227 ALA B N 1
ATOM 3860 C CA . ALA B 1 227 ? 17.031 -1.932 -3.512 1 98.38 227 ALA B CA 1
ATOM 3861 C C . ALA B 1 227 ? 18.422 -1.419 -3.846 1 98.38 227 ALA B C 1
ATOM 3863 O O . ALA B 1 227 ? 19.406 -2.164 -3.756 1 98.38 227 ALA B O 1
ATOM 3864 N N . GLN B 1 228 ? 18.531 -0.136 -4.215 1 98.44 228 GLN B N 1
ATOM 3865 C CA . GLN B 1 228 ? 19.797 0.476 -4.602 1 98.44 228 GLN B CA 1
ATOM 3866 C C . GLN B 1 228 ? 20.469 1.154 -3.41 1 98.44 228 GLN B C 1
ATOM 3868 O O . GLN B 1 228 ? 21.5 1.812 -3.562 1 98.44 228 GLN B O 1
ATOM 3873 N N . ASP B 1 229 ? 19.875 1.093 -2.258 1 98.31 229 ASP B N 1
ATOM 3874 C CA . ASP B 1 229 ? 20.406 1.667 -1.021 1 98.31 229 ASP B CA 1
ATOM 3875 C C . ASP B 1 229 ? 20.484 3.189 -1.116 1 98.31 229 ASP B C 1
ATOM 3877 O O . ASP B 1 229 ? 21.469 3.789 -0.681 1 98.31 229 ASP B O 1
ATOM 3881 N N . LYS B 1 230 ? 19.531 3.766 -1.789 1 98.62 230 LYS B N 1
ATOM 3882 C CA . LYS B 1 230 ? 19.438 5.215 -1.92 1 98.62 230 LYS B CA 1
ATOM 3883 C C . LYS B 1 230 ? 18.25 5.766 -1.113 1 98.62 230 LYS B C 1
ATOM 3885 O O . LYS B 1 230 ? 17.109 5.41 -1.365 1 98.62 230 LYS B O 1
ATOM 3890 N N . PHE B 1 231 ? 18.562 6.715 -0.167 1 98.56 231 PHE B N 1
ATOM 3891 C CA . PHE B 1 231 ? 17.516 7.148 0.751 1 98.56 231 PHE B CA 1
ATOM 3892 C C . PHE B 1 231 ? 17.609 8.648 0.997 1 98.56 231 PHE B C 1
ATOM 3894 O O . PHE B 1 231 ? 16.891 9.188 1.848 1 98.56 231 PHE B O 1
ATOM 3901 N N . ASP B 1 232 ? 18.5 9.391 0.284 1 96.88 232 ASP B N 1
ATOM 3902 C CA . ASP B 1 232 ? 18.719 10.805 0.54 1 96.88 232 ASP B CA 1
ATOM 3903 C C . ASP B 1 232 ? 17.719 11.664 -0.221 1 96.88 232 ASP B C 1
ATOM 3905 O O . ASP B 1 232 ? 18.094 12.453 -1.095 1 96.88 232 ASP B O 1
ATOM 3909 N N . PHE B 1 233 ? 16.484 11.539 0.121 1 95.5 233 PHE B N 1
ATOM 3910 C CA . PHE B 1 233 ? 15.352 12.25 -0.438 1 95.5 233 PHE B CA 1
ATOM 3911 C C . PHE B 1 233 ? 14.109 12.055 0.43 1 95.5 233 PHE B C 1
ATOM 3913 O O . PHE B 1 233 ? 14.195 11.469 1.512 1 95.5 233 PHE B O 1
ATOM 3920 N N . GLY B 1 234 ? 13.117 12.516 -0.013 1 93.81 234 GLY B N 1
ATOM 3921 C CA . GLY B 1 234 ? 11.805 12.164 0.51 1 93.81 234 GLY B CA 1
ATOM 3922 C C . GLY B 1 234 ? 11.555 12.703 1.907 1 93.81 234 GLY B C 1
ATOM 3923 O O . GLY B 1 234 ? 11.977 13.812 2.236 1 93.81 234 GLY B O 1
ATOM 3924 N N . PHE B 1 235 ? 10.82 11.961 2.672 1 96.19 235 PHE B N 1
ATOM 3925 C CA . PHE B 1 235 ? 10.359 12.32 4.008 1 96.19 235 PHE B CA 1
ATOM 3926 C C . PHE B 1 235 ? 11.242 11.68 5.074 1 96.19 235 PHE B C 1
ATOM 3928 O O . PHE B 1 235 ? 11.281 10.453 5.207 1 96.19 235 PHE B O 1
ATOM 3935 N N . ALA B 1 236 ? 11.898 12.5 5.898 1 97.12 236 ALA B N 1
ATOM 3936 C CA . ALA B 1 236 ? 12.922 12.039 6.832 1 97.12 236 ALA B CA 1
ATOM 3937 C C . ALA B 1 236 ? 12.305 11.25 7.98 1 97.12 236 ALA B C 1
ATOM 3939 O O . ALA B 1 236 ? 11.242 11.602 8.484 1 97.12 236 ALA B O 1
ATOM 3940 N N . ILE B 1 237 ? 13.039 10.203 8.5 1 98.25 237 ILE B N 1
ATOM 3941 C CA . ILE B 1 237 ? 12.555 9.352 9.578 1 98.25 237 ILE B CA 1
ATOM 3942 C C . ILE B 1 237 ? 12.422 10.172 10.859 1 98.25 237 ILE B C 1
ATOM 3944 O O . ILE B 1 237 ? 11.586 9.867 11.719 1 98.25 237 ILE B O 1
ATOM 3948 N N . ASP B 1 238 ? 13.188 11.289 11.016 1 98.06 238 ASP B N 1
ATOM 3949 C CA . ASP B 1 238 ? 13.031 12.156 12.188 1 98.06 238 ASP B CA 1
ATOM 3950 C C . ASP B 1 238 ? 11.602 12.68 12.289 1 98.06 238 ASP B C 1
ATOM 3952 O O . ASP B 1 238 ? 11.039 12.727 13.383 1 98.06 238 ASP B O 1
ATOM 3956 N N . TRP B 1 239 ? 11.078 13.031 11.164 1 97.5 239 TRP B N 1
ATOM 3957 C CA . TRP B 1 239 ? 9.719 13.555 11.133 1 97.5 239 TRP B CA 1
ATOM 3958 C C . TRP B 1 239 ? 8.703 12.422 11.273 1 97.5 239 TRP B C 1
ATOM 3960 O O . TRP B 1 239 ? 7.66 12.594 11.922 1 97.5 239 TRP B O 1
ATOM 3970 N N . MET B 1 240 ? 9.031 11.281 10.664 1 98.62 240 MET B N 1
ATOM 3971 C CA . MET B 1 240 ? 8.109 10.148 10.758 1 98.62 240 MET B CA 1
ATOM 3972 C C . MET B 1 240 ? 7.984 9.672 12.203 1 98.62 240 MET B C 1
ATOM 3974 O O . MET B 1 240 ? 6.891 9.312 12.648 1 98.62 240 MET B O 1
ATOM 3978 N N . ARG B 1 241 ? 9.07 9.703 12.922 1 98.56 241 ARG B N 1
ATOM 3979 C CA . ARG B 1 241 ? 9.047 9.32 14.328 1 98.56 241 ARG B CA 1
ATOM 3980 C C . ARG B 1 241 ? 8.148 10.258 15.133 1 98.56 241 ARG B C 1
ATOM 3982 O O . ARG B 1 241 ? 7.402 9.805 16 1 98.56 241 ARG B O 1
ATOM 3989 N N . LYS B 1 242 ? 8.266 11.477 14.844 1 98.56 242 LYS B N 1
ATOM 3990 C CA . LYS B 1 242 ? 7.367 12.453 15.461 1 98.56 242 LYS B CA 1
ATOM 3991 C C . LYS B 1 242 ? 5.91 12.133 15.141 1 98.56 242 LYS B C 1
ATOM 3993 O O . LYS B 1 242 ? 5.062 12.109 16.031 1 98.56 242 LYS B O 1
ATOM 3998 N N . ASP B 1 243 ? 5.594 11.891 13.875 1 98.75 243 ASP B N 1
ATOM 3999 C CA . ASP B 1 243 ? 4.227 11.625 13.438 1 98.75 243 ASP B CA 1
ATOM 4000 C C . ASP B 1 243 ? 3.691 10.336 14.07 1 98.75 243 ASP B C 1
ATOM 4002 O O . ASP B 1 243 ? 2.547 10.297 14.523 1 98.75 243 ASP B O 1
ATOM 4006 N N . LEU B 1 244 ? 4.527 9.281 14.047 1 98.88 244 LEU B N 1
ATOM 4007 C CA . LEU B 1 244 ? 4.086 8.016 14.641 1 98.88 244 LEU B CA 1
ATOM 4008 C C . LEU B 1 244 ? 3.877 8.164 16.141 1 98.88 244 LEU B C 1
ATOM 4010 O O . LEU B 1 244 ? 3.018 7.5 16.719 1 98.88 244 LEU B O 1
ATOM 4014 N N . GLY B 1 245 ? 4.699 9.031 16.766 1 98.81 245 GLY B N 1
ATOM 4015 C CA . GLY B 1 245 ? 4.438 9.352 18.156 1 98.81 245 GLY B CA 1
ATOM 4016 C C . GLY B 1 245 ? 3.027 9.852 18.406 1 98.81 245 GLY B C 1
ATOM 4017 O O . GLY B 1 245 ? 2.361 9.406 19.344 1 98.81 245 GLY B O 1
ATOM 4018 N N . PHE B 1 246 ? 2.541 10.781 17.594 1 98.75 246 PHE B N 1
ATOM 4019 C CA . PHE B 1 246 ? 1.174 11.281 17.688 1 98.75 246 PHE B CA 1
ATOM 4020 C C . PHE B 1 246 ? 0.172 10.148 17.5 1 98.75 246 PHE B C 1
ATOM 4022 O O . PHE B 1 246 ? -0.848 10.094 18.188 1 98.75 246 PHE B O 1
ATOM 4029 N N . CYS B 1 247 ? 0.452 9.242 16.516 1 98.88 247 CYS B N 1
ATOM 4030 C CA . CYS B 1 247 ? -0.429 8.109 16.25 1 98.88 247 CYS B CA 1
ATOM 4031 C C . CYS B 1 247 ? -0.577 7.238 17.5 1 98.88 247 CYS B C 1
ATOM 4033 O O . CYS B 1 247 ? -1.692 6.883 17.875 1 98.88 247 CYS B O 1
ATOM 4035 N N . LEU B 1 248 ? 0.578 6.898 18.078 1 98.81 248 LEU B N 1
ATOM 4036 C CA . LEU B 1 248 ? 0.591 6.004 19.219 1 98.81 248 LEU B CA 1
ATOM 4037 C C . LEU B 1 248 ? -0.077 6.656 20.422 1 98.81 248 LEU B C 1
ATOM 4039 O O . LEU B 1 248 ? -0.816 6 21.172 1 98.81 248 LEU B O 1
ATOM 4043 N N . GLU B 1 249 ? 0.137 7.945 20.625 1 98.5 249 GLU B N 1
ATOM 4044 C CA . GLU B 1 249 ? -0.527 8.68 21.703 1 98.5 249 GLU B CA 1
ATOM 4045 C C . GLU B 1 249 ? -2.039 8.719 21.5 1 98.5 249 GLU B C 1
ATOM 4047 O O . GLU B 1 249 ? -2.805 8.5 22.438 1 98.5 249 GLU B O 1
ATOM 4052 N N . GLU B 1 250 ? -2.463 9.016 20.297 1 98.38 250 GLU B N 1
ATOM 4053 C CA . GLU B 1 250 ? -3.889 9.047 19.984 1 98.38 250 GLU B CA 1
ATOM 4054 C C . GLU B 1 250 ? -4.523 7.672 20.172 1 98.38 250 GLU B C 1
ATOM 4056 O O . GLU B 1 250 ? -5.641 7.559 20.672 1 98.38 250 GLU B O 1
ATOM 4061 N N . ALA B 1 251 ? -3.826 6.652 19.703 1 98.5 251 ALA B N 1
ATOM 4062 C CA . ALA B 1 251 ? -4.312 5.285 19.875 1 98.5 251 ALA B CA 1
ATOM 4063 C C . ALA B 1 251 ? -4.535 4.965 21.359 1 98.5 251 ALA B C 1
ATOM 4065 O O . ALA B 1 251 ? -5.578 4.418 21.734 1 98.5 251 ALA B O 1
ATOM 4066 N N . GLU B 1 252 ? -3.574 5.32 22.156 1 97.56 252 GLU B N 1
ATOM 4067 C CA . GLU B 1 252 ? -3.707 5.113 23.594 1 97.56 252 GLU B CA 1
ATOM 4068 C C . GLU B 1 252 ? -4.922 5.848 24.156 1 97.56 252 GLU B C 1
ATOM 4070 O O . GLU B 1 252 ? -5.664 5.305 24.969 1 97.56 252 GLU B O 1
ATOM 4075 N N . ARG B 1 253 ? -5.09 7.07 23.75 1 96.69 253 ARG B N 1
ATOM 4076 C CA . ARG B 1 253 ? -6.199 7.898 24.203 1 96.69 253 ARG B CA 1
ATOM 4077 C C . ARG B 1 253 ? -7.539 7.223 23.922 1 96.69 253 ARG B C 1
ATOM 4079 O O . ARG B 1 253 ? -8.469 7.301 24.719 1 96.69 253 ARG B O 1
ATOM 4086 N N . VAL B 1 254 ? -7.641 6.539 22.828 1 96.56 254 VAL B N 1
ATOM 4087 C CA . VAL B 1 254 ? -8.93 5.973 22.438 1 96.56 254 VAL B CA 1
ATOM 4088 C C . VAL B 1 254 ? -8.961 4.484 22.781 1 96.56 254 VAL B C 1
ATOM 4090 O O . VAL B 1 254 ? -9.844 3.756 22.312 1 96.56 254 VAL B O 1
ATOM 4093 N N . GLY B 1 255 ? -7.945 3.951 23.438 1 96.81 255 GLY B N 1
ATOM 4094 C CA . GLY B 1 255 ? -7.941 2.594 23.953 1 96.81 255 GLY B CA 1
ATOM 4095 C C . GLY B 1 255 ? -7.523 1.56 22.922 1 96.81 255 GLY B C 1
ATOM 4096 O O . GLY B 1 255 ? -8.031 0.436 22.922 1 96.81 255 GLY B O 1
ATOM 4097 N N . LEU B 1 256 ? -6.641 1.925 22.016 1 97.69 256 LEU B N 1
ATOM 4098 C CA . LEU B 1 256 ? -6.152 1.014 20.984 1 97.69 256 LEU B CA 1
ATOM 4099 C C . LEU B 1 256 ? -4.66 0.739 21.172 1 97.69 256 LEU B C 1
ATOM 4101 O O . LEU B 1 256 ? -3.926 1.591 21.672 1 97.69 256 LEU B O 1
ATOM 4105 N N . GLU B 1 257 ? -4.277 -0.434 20.812 1 97.25 257 GLU B N 1
ATOM 4106 C CA . GLU B 1 257 ? -2.873 -0.771 20.594 1 97.25 257 GLU B CA 1
ATOM 4107 C C . GLU B 1 257 ? -2.568 -0.96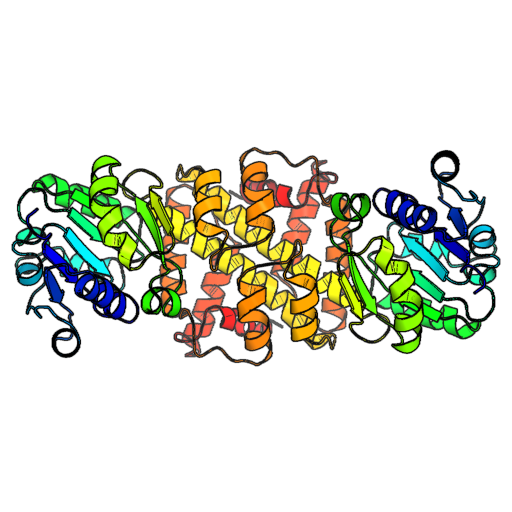1 19.109 1 97.25 257 GLU B C 1
ATOM 4109 O O . GLU B 1 257 ? -3.375 -1.535 18.375 1 97.25 257 GLU B O 1
ATOM 4114 N N . LEU B 1 258 ? -1.508 -0.415 18.688 1 98.06 258 LEU B N 1
ATOM 4115 C CA . LEU B 1 258 ? -1.062 -0.527 17.312 1 98.06 258 LEU B CA 1
ATOM 4116 C C . LEU B 1 258 ? 0.289 -1.228 17.219 1 98.06 258 LEU B C 1
ATOM 4118 O O . LEU B 1 258 ? 1.323 -0.575 17.062 1 98.06 258 LEU B O 1
ATOM 4122 N N . PRO B 1 259 ? 0.302 -2.518 17.312 1 97.31 259 PRO B N 1
ATOM 4123 C CA . PRO B 1 259 ? 1.561 -3.256 17.453 1 97.31 259 PRO B CA 1
ATOM 4124 C C . PRO B 1 259 ? 2.492 -3.051 16.25 1 97.31 259 PRO B C 1
ATOM 4126 O O . PRO B 1 259 ? 3.707 -2.93 16.422 1 97.31 259 PRO B O 1
ATOM 4129 N N . LEU B 1 260 ? 1.989 -3.072 15.07 1 98 260 LEU B N 1
ATOM 4130 C CA . LEU B 1 260 ? 2.85 -2.846 13.914 1 98 260 LEU B CA 1
ATOM 4131 C C . LEU B 1 260 ? 3.43 -1.436 13.938 1 98 260 LEU B C 1
ATOM 4133 O O . LEU B 1 260 ? 4.621 -1.246 13.68 1 98 260 LEU B O 1
ATOM 4137 N N . THR B 1 261 ? 2.578 -0.451 14.172 1 98.69 261 THR B N 1
ATOM 4138 C CA . THR B 1 261 ? 3.02 0.938 14.234 1 98.69 261 THR B CA 1
ATOM 4139 C C . THR B 1 261 ? 4.129 1.106 15.273 1 98.69 261 THR B C 1
ATOM 4141 O O . THR B 1 261 ? 5.129 1.777 15.008 1 98.69 261 THR B O 1
ATOM 4144 N N . LYS B 1 262 ? 3.922 0.464 16.391 1 98.38 262 LYS B N 1
ATOM 4145 C CA . LYS B 1 262 ? 4.926 0.52 17.453 1 98.38 262 LYS B CA 1
ATOM 4146 C C . LYS B 1 262 ? 6.238 -0.112 17 1 98.38 262 LYS B C 1
ATOM 4148 O O . LYS B 1 262 ? 7.316 0.429 17.25 1 98.38 262 LYS B O 1
ATOM 4153 N N . MET B 1 263 ? 6.168 -1.246 16.359 1 97.94 263 MET B N 1
ATOM 4154 C CA . MET B 1 263 ? 7.348 -1.941 15.852 1 97.94 263 MET B CA 1
ATOM 4155 C C . MET B 1 263 ? 8.109 -1.071 14.852 1 97.94 263 MET B C 1
ATOM 4157 O O . MET B 1 263 ? 9.328 -0.955 14.93 1 97.94 263 MET B O 1
ATOM 4161 N N . VAL B 1 264 ? 7.418 -0.444 13.953 1 98.69 264 VAL B N 1
ATOM 4162 C CA . VAL B 1 264 ? 8.023 0.411 12.945 1 98.69 264 VAL B CA 1
ATOM 4163 C C . VAL B 1 264 ? 8.68 1.618 13.609 1 98.69 264 VAL B C 1
ATOM 4165 O O . VAL B 1 264 ? 9.797 1.996 13.258 1 98.69 264 VAL B O 1
ATOM 4168 N N . ASP B 1 265 ? 7.973 2.186 14.578 1 98.81 265 ASP B N 1
ATOM 4169 C CA . ASP B 1 265 ? 8.508 3.324 15.32 1 98.81 265 ASP B CA 1
ATOM 4170 C C . ASP B 1 265 ? 9.82 2.959 16.016 1 98.81 265 ASP B C 1
ATOM 4172 O O . ASP B 1 265 ? 10.781 3.732 15.977 1 98.81 265 ASP B O 1
ATOM 4176 N N . GLU B 1 266 ? 9.867 1.799 16.594 1 98.56 266 GLU B N 1
ATOM 4177 C CA . GLU B 1 266 ? 11.07 1.336 17.281 1 98.56 266 GLU B CA 1
ATOM 4178 C C . GLU B 1 266 ? 12.211 1.1 16.297 1 98.56 266 GLU B C 1
ATOM 4180 O O . GLU B 1 266 ? 13.375 1.383 16.609 1 98.56 266 GLU B O 1
ATOM 4185 N N . GLN B 1 267 ? 11.914 0.573 15.188 1 98.69 267 GLN B N 1
ATOM 4186 C CA . GLN B 1 267 ? 12.93 0.362 14.156 1 98.69 267 GLN B CA 1
ATOM 4187 C C . GLN B 1 267 ? 13.516 1.688 13.688 1 98.69 267 GLN B C 1
ATOM 4189 O O . GLN B 1 267 ? 14.734 1.81 13.516 1 98.69 267 GLN B O 1
ATOM 4194 N N . TYR B 1 268 ? 12.641 2.664 13.477 1 98.81 268 TYR B N 1
ATOM 4195 C CA . TYR B 1 268 ? 13.125 3.986 13.102 1 98.81 268 TYR B CA 1
ATOM 4196 C C . TYR B 1 268 ? 13.984 4.586 14.203 1 98.81 268 TYR B C 1
ATOM 4198 O O . TYR B 1 268 ? 14.984 5.25 13.922 1 98.81 268 TYR B O 1
ATOM 4206 N N . ALA B 1 269 ? 13.578 4.379 15.461 1 98.81 269 ALA B N 1
ATOM 4207 C CA . ALA B 1 269 ? 14.398 4.855 16.578 1 98.81 269 ALA B CA 1
ATOM 4208 C C . ALA B 1 269 ? 15.805 4.273 16.5 1 98.81 269 ALA B C 1
ATOM 4210 O O . ALA B 1 269 ? 16.781 4.977 16.766 1 98.81 269 ALA B O 1
ATOM 4211 N N . GLY B 1 270 ? 15.883 3.006 16.219 1 98.62 270 GLY B N 1
ATOM 4212 C CA . GLY B 1 270 ? 17.188 2.375 16.047 1 98.62 270 GLY B CA 1
ATOM 4213 C C . GLY B 1 270 ? 18.016 3.01 14.945 1 98.62 270 GLY B C 1
ATOM 4214 O O . GLY B 1 270 ? 19.203 3.273 15.133 1 98.62 270 GLY B O 1
ATOM 4215 N N . LEU B 1 271 ? 17.375 3.287 13.836 1 98.75 271 LEU B N 1
ATOM 4216 C CA . LEU B 1 271 ? 18.078 3.904 12.703 1 98.75 271 LEU B CA 1
ATOM 4217 C C . LEU B 1 271 ? 18.516 5.32 13.055 1 98.75 271 LEU B C 1
ATOM 4219 O O . LEU B 1 271 ? 19.594 5.754 12.625 1 98.75 271 LEU B O 1
ATOM 4223 N N . GLN B 1 272 ? 17.672 6.043 13.797 1 98.5 272 GLN B N 1
ATOM 4224 C CA . GLN B 1 272 ? 18.062 7.367 14.266 1 98.5 272 GLN B CA 1
ATOM 4225 C C . GLN B 1 272 ? 19.344 7.312 15.086 1 98.5 272 GLN B C 1
ATOM 4227 O O . GLN B 1 272 ? 20.234 8.156 14.93 1 98.5 272 GLN B O 1
ATOM 4232 N N . ARG B 1 273 ? 19.453 6.336 15.953 1 98.38 273 ARG B N 1
ATOM 4233 C CA . ARG B 1 273 ? 20.625 6.176 16.797 1 98.38 273 ARG B CA 1
ATOM 4234 C C . ARG B 1 273 ? 21.875 5.898 15.953 1 98.38 273 ARG B C 1
ATOM 4236 O O . ARG B 1 273 ? 23 6.172 16.375 1 98.38 273 ARG B O 1
ATOM 4243 N N . GLU B 1 274 ? 21.672 5.461 14.766 1 98.25 274 GLU B N 1
ATOM 4244 C CA . GLU B 1 274 ? 22.781 5.152 13.859 1 98.25 274 GLU B CA 1
ATOM 4245 C C . GLU B 1 274 ? 23.094 6.34 12.961 1 98.25 274 GLU B C 1
ATOM 4247 O O . GLU B 1 274 ? 23.938 6.238 12.07 1 98.25 274 GLU B O 1
ATOM 4252 N N . GLY B 1 275 ? 22.422 7.426 13.148 1 98.31 275 GLY B N 1
ATOM 4253 C CA . GLY B 1 275 ? 22.719 8.648 12.422 1 98.31 275 GLY B CA 1
ATOM 4254 C C . GLY B 1 275 ? 21.969 8.758 11.109 1 98.31 275 GLY B C 1
ATOM 4255 O O . GLY B 1 275 ? 22.328 9.562 10.242 1 98.31 275 GLY B O 1
ATOM 4256 N N . LEU B 1 276 ? 20.859 7.961 10.977 1 98.5 276 LEU B N 1
ATOM 4257 C CA . LEU B 1 276 ? 20.156 7.934 9.703 1 98.5 276 LEU B CA 1
ATOM 4258 C C . LEU B 1 276 ? 18.844 8.719 9.789 1 98.5 276 LEU B C 1
ATOM 4260 O O . LEU B 1 276 ? 17.938 8.508 8.984 1 98.5 276 LEU B O 1
ATOM 4264 N N . GLY B 1 277 ? 18.75 9.617 10.727 1 98.56 277 GLY B N 1
ATOM 4265 C CA . GLY B 1 277 ? 17.531 10.352 11.016 1 98.56 277 GLY B CA 1
ATOM 4266 C C . GLY B 1 277 ? 17.031 11.18 9.844 1 98.56 277 GLY B C 1
ATOM 4267 O O . GLY B 1 277 ? 15.828 11.398 9.703 1 98.56 277 GLY B O 1
ATOM 4268 N N . ARG B 1 278 ? 17.906 11.57 8.938 1 97.75 278 ARG B N 1
ATOM 4269 C CA . ARG B 1 278 ? 17.531 12.461 7.844 1 97.75 278 ARG B CA 1
ATOM 4270 C C . ARG B 1 278 ? 17.234 11.672 6.574 1 97.75 278 ARG B C 1
ATOM 4272 O O . ARG B 1 278 ? 16.859 12.25 5.551 1 97.75 278 ARG B O 1
ATOM 4279 N N . MET B 1 279 ? 17.281 10.328 6.648 1 98.62 279 MET B N 1
ATOM 4280 C CA . MET B 1 279 ? 17 9.477 5.496 1 98.62 279 MET B CA 1
ATOM 4281 C C . MET B 1 279 ? 15.508 9.297 5.305 1 98.62 279 MET B C 1
ATOM 4283 O O . MET B 1 279 ? 14.734 9.445 6.254 1 98.62 279 MET B O 1
ATOM 4287 N N . ASP B 1 280 ? 15.109 9.047 4.078 1 98.31 280 ASP B N 1
ATOM 4288 C CA . ASP B 1 280 ? 13.719 8.781 3.717 1 98.31 280 ASP B CA 1
ATOM 4289 C C . ASP B 1 280 ? 13.156 7.613 4.516 1 98.31 280 ASP B C 1
ATOM 4291 O O . ASP B 1 280 ? 13.883 6.68 4.859 1 98.31 280 ASP B O 1
ATOM 4295 N N . THR B 1 281 ? 11.906 7.605 4.73 1 98.69 281 THR B N 1
ATOM 4296 C CA . THR B 1 281 ? 11.219 6.574 5.508 1 98.69 281 THR B CA 1
ATOM 4297 C C . THR B 1 281 ? 11.484 5.191 4.922 1 98.69 281 THR B C 1
ATOM 4299 O O . THR B 1 281 ? 11.461 4.191 5.641 1 98.69 281 THR B O 1
ATOM 4302 N N . SER B 1 282 ? 11.773 5.066 3.629 1 98.88 282 SER B N 1
ATOM 4303 C CA . SER B 1 282 ? 12.008 3.783 2.977 1 98.88 282 SER B CA 1
ATOM 4304 C C . SER B 1 282 ? 13.297 3.143 3.465 1 98.88 282 SER B C 1
ATOM 4306 O O . SER B 1 282 ? 13.539 1.959 3.225 1 98.88 282 SER B O 1
ATOM 4308 N N . VAL B 1 283 ? 14.109 3.902 4.258 1 98.88 283 VAL B N 1
ATOM 4309 C CA . VAL B 1 283 ? 15.352 3.375 4.828 1 98.88 283 VAL B CA 1
ATOM 4310 C C . VAL B 1 283 ? 15.023 2.287 5.852 1 98.88 283 VAL B C 1
ATOM 4312 O O . VAL B 1 283 ? 15.898 1.522 6.254 1 98.88 283 VAL B O 1
ATOM 4315 N N . LEU B 1 284 ? 13.758 2.098 6.16 1 98.88 284 LEU B N 1
ATOM 4316 C CA . LEU B 1 284 ? 13.273 1.076 7.078 1 98.88 284 LEU B CA 1
ATOM 4317 C C . LEU B 1 284 ? 13.844 -0.294 6.719 1 98.88 284 LEU B C 1
ATOM 4319 O O . LEU B 1 284 ? 14.086 -1.12 7.602 1 98.88 284 LEU B O 1
ATOM 4323 N N . ILE B 1 285 ? 14.117 -0.551 5.469 1 98.81 285 ILE B N 1
ATOM 4324 C CA . ILE B 1 285 ? 14.609 -1.838 4.992 1 98.81 285 ILE B CA 1
ATOM 4325 C C . ILE B 1 285 ? 15.938 -2.168 5.68 1 98.81 285 ILE B C 1
ATOM 4327 O O . ILE B 1 285 ? 16.234 -3.338 5.926 1 98.81 285 ILE B O 1
ATOM 4331 N N . LYS B 1 286 ? 16.703 -1.135 6.074 1 98.62 286 LYS B N 1
ATOM 4332 C CA . LYS B 1 286 ? 17.953 -1.38 6.762 1 98.62 286 LYS B CA 1
ATOM 4333 C C . LYS B 1 286 ? 17.734 -1.966 8.148 1 98.62 286 LYS B C 1
ATOM 4335 O O . LYS B 1 286 ? 18.484 -2.818 8.609 1 98.62 286 LYS B O 1
ATOM 4340 N N . ALA B 1 287 ? 16.703 -1.47 8.812 1 98.44 287 ALA B N 1
ATOM 4341 C CA . ALA B 1 287 ? 16.359 -2.027 10.117 1 98.44 287 ALA B CA 1
ATOM 4342 C C . ALA B 1 287 ? 15.898 -3.475 10 1 98.44 287 ALA B C 1
ATOM 4344 O O . ALA B 1 287 ? 16.266 -4.324 10.812 1 98.44 287 ALA B O 1
ATOM 4345 N N . VAL B 1 288 ? 15.117 -3.758 8.969 1 97.38 288 VAL B N 1
ATOM 4346 C CA . VAL B 1 288 ? 14.625 -5.109 8.734 1 97.38 288 VAL B CA 1
ATOM 4347 C C . VAL B 1 288 ? 15.789 -6.031 8.383 1 97.38 288 VAL B C 1
ATOM 4349 O O . VAL B 1 288 ? 15.836 -7.18 8.836 1 97.38 288 VAL B O 1
ATOM 4352 N N . ALA B 1 289 ? 16.703 -5.559 7.613 1 96.44 289 ALA B N 1
ATOM 4353 C CA . ALA B 1 289 ? 17.859 -6.34 7.184 1 96.44 289 ALA B CA 1
ATOM 4354 C C . ALA B 1 289 ? 18.781 -6.652 8.367 1 96.44 289 ALA B C 1
ATOM 4356 O O . ALA B 1 289 ? 19.375 -7.727 8.422 1 96.44 289 ALA B O 1
ATOM 4357 N N . LYS B 1 290 ? 18.906 -5.746 9.281 1 92.25 290 LYS B N 1
ATOM 4358 C CA . LYS B 1 290 ? 19.766 -5.922 10.453 1 92.25 290 LYS B CA 1
ATOM 4359 C C . LYS B 1 290 ? 19.25 -7.043 11.344 1 92.25 290 LYS B C 1
ATOM 4361 O O . LYS B 1 290 ? 20.016 -7.691 12.047 1 92.25 290 LYS B O 1
ATOM 4366 N N . ASN B 1 291 ? 18 -7.234 11.281 1 81.62 291 ASN B N 1
ATOM 4367 C CA . ASN B 1 291 ? 17.391 -8.25 12.133 1 81.62 291 ASN B CA 1
ATOM 4368 C C . ASN B 1 291 ? 17.469 -9.633 11.492 1 81.62 291 ASN B C 1
ATOM 4370 O O . ASN B 1 291 ? 16.75 -10.555 11.906 1 81.62 291 ASN B O 1
ATOM 4374 N N . GLN B 1 292 ? 18.281 -9.758 10.391 1 86.62 292 GLN B N 1
ATOM 4375 C CA . GLN B 1 292 ? 18.406 -11.023 9.688 1 86.62 292 GLN B CA 1
ATOM 4376 C C . GLN B 1 292 ? 19.656 -11.789 10.148 1 86.62 292 GLN B C 1
ATOM 4378 O O . GLN B 1 292 ? 20.625 -11.188 10.586 1 86.62 292 GLN B O 1
#

pLDDT: mean 97.71, std 4.41, range [42.81, 98.94]

Nearest PDB structures (foldseek):
  1vpd-assembly1_A  TM=9.499E-01  e=9.050E-31  Salmonella enterica subsp. enterica serovar Typhimurium
  3pdu-assembly1_A  TM=9.441E-01  e=8.274E-30  Geobacter sulfurreducens
  3pef-assembly2_G  TM=9.290E-01  e=3.454E-30  Geobacter metallireducens
  3doj-assembly1_A  TM=9.332E-01  e=1.481E-29  Arabidopsis thaliana
  8z0x-assembly2_H  TM=9.063E-01  e=3.645E-28  Acetobacter aceti